Protein AF-0000000073539040 (afdb_homodimer)

Organism: NCBI:txid2649997

Solvent-accessible su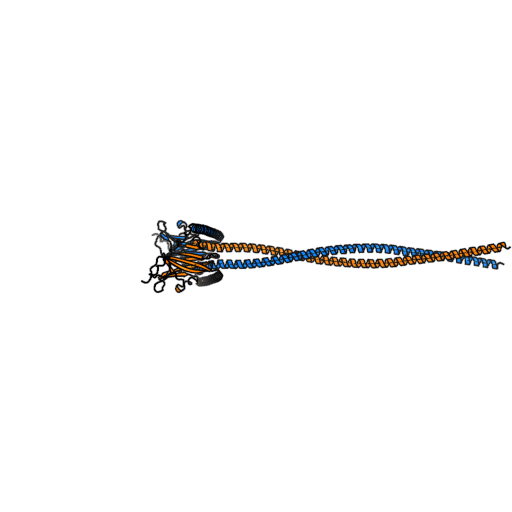rface area (backbone atoms only — not comparable to full-atom values): 30517 Å² total; per-residue (Å²): 134,78,81,73,81,80,80,79,75,80,80,79,80,73,77,76,72,77,77,65,71,64,61,57,50,51,52,46,47,51,31,44,48,49,18,45,46,50,46,46,48,38,48,49,26,38,50,53,28,53,56,56,35,70,74,34,62,70,17,41,36,34,45,31,38,46,49,92,70,64,89,77,61,40,41,29,44,27,13,63,44,72,77,21,21,51,63,32,70,88,63,19,48,60,39,44,82,45,83,88,41,29,28,35,38,78,46,63,44,35,28,57,40,72,40,44,34,45,46,33,36,30,39,87,85,66,48,80,67,41,68,48,56,24,24,57,41,66,46,58,37,48,71,88,52,57,37,37,39,37,38,37,40,67,59,31,43,58,90,67,27,36,36,27,47,69,76,35,48,72,36,42,52,66,59,44,41,45,24,46,52,10,46,53,51,49,50,44,52,51,50,52,53,50,43,51,51,49,52,52,51,37,53,52,40,50,50,50,30,53,52,27,44,50,48,21,52,48,26,46,50,50,28,54,52,37,50,52,52,29,54,52,40,46,52,52,28,53,51,35,48,51,50,36,55,51,46,52,51,49,40,52,51,50,52,50,51,37,52,51,51,52,51,51,43,53,50,52,51,51,51,51,51,49,52,49,49,50,51,52,49,53,52,52,52,50,52,52,52,54,54,55,62,60,65,74,107,136,78,79,74,78,79,78,77,78,76,82,79,78,72,77,76,73,78,76,66,71,63,61,59,52,50,51,47,48,49,31,45,47,48,20,44,45,51,45,45,49,37,48,49,26,38,50,53,28,53,56,55,36,69,74,34,61,70,19,43,36,34,42,31,38,45,49,90,69,64,90,78,62,40,41,31,44,25,12,63,44,72,76,20,22,52,64,32,71,87,63,18,48,61,39,44,83,43,83,89,40,28,27,35,39,76,48,63,43,36,28,56,40,72,41,44,34,45,48,32,37,29,39,84,85,66,47,82,66,44,68,49,58,23,24,57,41,66,45,60,36,47,70,86,53,59,36,36,40,37,37,37,41,67,59,31,43,59,92,68,25,35,35,27,48,69,74,35,48,72,36,41,52,67,60,46,40,45,25,48,53,12,47,53,51,49,50,45,53,52,49,51,52,49,42,53,50,50,50,53,51,37,52,50,40,50,51,52,30,53,52,28,44,50,48,21,52,49,26,45,49,50,29,55,53,36,49,52,52,31,53,53,40,46,52,53,29,54,52,35,50,50,50,36,56,51,47,53,51,49,39,52,52,49,51,50,50,37,53,50,51,52,53,52,44,52,51,52,50,51,50,51,51,50,53,51,51,51,51,52,50,51,51,52,52,50,50,52,52,53,56,54,62,59,67,74,107

Radius of gyration: 61.98 Å; Cα contacts (8 Å, |Δi|>4): 863; chains: 2; bounding box: 44×228×175 Å

Structure (mmCIF, N/CA/C/O backbone):
data_AF-0000000073539040-model_v1
#
loop_
_entity.id
_entity.type
_entity.pdbx_description
1 polymer 'CBM20 domain-containing protein'
#
loop_
_atom_site.group_PDB
_atom_site.id
_atom_site.type_symbol
_atom_site.label_atom_id
_atom_site.label_alt_id
_atom_site.label_comp_id
_atom_site.label_asym_id
_atom_site.label_entity_id
_atom_site.label_seq_id
_atom_site.pdbx_PDB_ins_code
_atom_site.Cartn_x
_atom_site.Cartn_y
_atom_site.Cartn_z
_atom_site.occupancy
_atom_site.B_iso_or_equiv
_atom_site.auth_seq_id
_atom_site.auth_comp_id
_atom_site.auth_asym_id
_atom_site.auth_atom_id
_atom_site.pdbx_PDB_model_num
ATOM 1 N N . ALA A 1 1 ? -24.562 5.641 89.875 1 24.81 1 ALA A N 1
ATOM 2 C CA . ALA A 1 1 ? -23.141 5.797 89.562 1 24.81 1 ALA A CA 1
ATOM 3 C C . ALA A 1 1 ? -22.797 5.047 88.312 1 24.81 1 ALA A C 1
ATOM 5 O O . ALA A 1 1 ? -22.641 3.822 88.312 1 24.81 1 ALA A O 1
ATOM 6 N N . VAL A 1 2 ? -23.422 5.43 87.25 1 25.94 2 VAL A N 1
ATOM 7 C CA . VAL A 1 2 ? -23.578 4.805 85.938 1 25.94 2 VAL A CA 1
ATOM 8 C C . VAL A 1 2 ? -22.219 4.738 85.25 1 25.94 2 VAL A C 1
ATOM 10 O O . VAL A 1 2 ? -21.469 5.719 85.25 1 25.94 2 VAL A O 1
ATOM 13 N N . ALA A 1 3 ? -21.688 3.461 85.188 1 34.75 3 ALA A N 1
ATOM 14 C CA . ALA A 1 3 ? -20.344 3.062 84.688 1 34.75 3 ALA A CA 1
ATOM 15 C C . ALA A 1 3 ? -20.031 3.668 83.375 1 34.75 3 ALA A C 1
ATOM 17 O O . ALA A 1 3 ? -20.875 3.645 82.438 1 34.75 3 ALA A O 1
ATOM 18 N N . ALA A 1 4 ? -19.094 4.613 83.25 1 32.31 4 ALA A N 1
ATOM 19 C CA . ALA A 1 4 ? -18.688 5.535 82.188 1 32.31 4 ALA A CA 1
ATOM 20 C C . ALA A 1 4 ? -18.156 4.781 81 1 32.31 4 ALA A C 1
ATOM 22 O O . ALA A 1 4 ? -17.406 3.811 81.125 1 32.31 4 ALA A O 1
ATOM 23 N N . PRO A 1 5 ? -18.953 4.68 79.938 1 34.03 5 PRO A N 1
ATOM 24 C CA . PRO A 1 5 ? -18.562 3.816 78.812 1 34.03 5 PRO A CA 1
ATOM 25 C C . PRO A 1 5 ? -17.156 4.109 78.25 1 34.03 5 PRO A C 1
ATOM 27 O O . PRO A 1 5 ? -16.688 5.242 78.375 1 34.03 5 PRO A O 1
ATOM 30 N N . ARG A 1 6 ? -16.219 3.082 78.25 1 32.53 6 ARG A N 1
ATOM 31 C CA . ARG A 1 6 ? -14.797 3.098 77.938 1 32.53 6 ARG A CA 1
ATOM 32 C C . ARG A 1 6 ? -14.586 3.562 76.5 1 32.53 6 ARG A C 1
ATOM 34 O O . ARG A 1 6 ? -15.359 3.207 75.562 1 32.53 6 ARG A O 1
ATOM 41 N N . ARG A 1 7 ? -13.922 4.707 76.312 1 32.88 7 ARG A N 1
ATOM 42 C CA . ARG A 1 7 ? -13.531 5.406 75.125 1 32.88 7 ARG A CA 1
ATOM 43 C C . ARG A 1 7 ? -12.711 4.5 74.188 1 32.88 7 ARG A C 1
ATOM 45 O O . ARG A 1 7 ? -11.695 3.943 74.625 1 32.88 7 ARG A O 1
ATOM 52 N N . ARG A 1 8 ? -13.336 3.68 73.375 1 32.25 8 ARG A N 1
ATOM 53 C CA . ARG A 1 8 ? -12.641 2.791 72.438 1 32.25 8 ARG A CA 1
ATOM 54 C C . ARG A 1 8 ? -11.539 3.531 71.688 1 32.25 8 ARG A C 1
ATOM 56 O O . ARG A 1 8 ? -11.734 4.656 71.25 1 32.25 8 ARG A O 1
ATOM 63 N N . GLY A 1 9 ? -10.297 3.287 72 1 29.83 9 GLY A N 1
ATOM 64 C CA . GLY A 1 9 ? -9.039 3.824 71.5 1 29.83 9 GLY A CA 1
ATOM 65 C C . GLY A 1 9 ? -8.914 3.746 70 1 29.83 9 GLY A C 1
ATOM 66 O O . GLY A 1 9 ? -9.531 2.893 69.375 1 29.83 9 GLY A O 1
ATOM 67 N N . ARG A 1 10 ? -8.641 4.934 69.312 1 30.64 10 ARG A N 1
ATOM 68 C CA . ARG A 1 10 ? -8.531 5.098 67.875 1 30.64 10 ARG A CA 1
ATOM 69 C C . ARG A 1 10 ? -7.477 4.16 67.25 1 30.64 10 ARG A C 1
ATOM 71 O O . ARG A 1 10 ? -6.375 4.051 67.812 1 30.64 10 ARG A O 1
ATOM 78 N N . PRO A 1 11 ? -7.809 3.123 66.5 1 31.92 11 PRO A N 1
ATOM 79 C CA . PRO A 1 11 ? -6.805 2.211 65.938 1 31.92 11 PRO A CA 1
ATOM 80 C C . PRO A 1 11 ? -5.676 2.941 65.25 1 31.92 11 PRO A C 1
ATOM 82 O O . PRO A 1 11 ? -5.887 4.023 64.688 1 31.92 11 PRO A O 1
ATOM 85 N N . ARG A 1 12 ? -4.43 2.727 65.562 1 33.38 12 ARG A N 1
ATOM 86 C CA . ARG A 1 12 ? -3.189 3.244 65 1 33.38 12 ARG A CA 1
ATOM 87 C C . ARG A 1 12 ? -3.096 2.936 63.531 1 33.38 12 ARG A C 1
ATOM 89 O O . ARG A 1 12 ? -3.223 1.778 63.125 1 33.38 12 ARG A O 1
ATOM 96 N N . LYS A 1 13 ? -3.311 3.967 62.625 1 30.27 13 LYS A N 1
ATOM 97 C CA . LYS A 1 13 ? -3.156 3.82 61.188 1 30.27 13 LYS A CA 1
ATOM 98 C C . LYS A 1 13 ? -1.778 3.268 60.844 1 30.27 13 LYS A C 1
ATOM 100 O O . LYS A 1 13 ? -0.762 3.768 61.312 1 30.27 13 LYS A O 1
ATOM 105 N N . SER A 1 14 ? -1.637 1.993 60.594 1 29.55 14 SER A N 1
ATOM 106 C CA . SER A 1 14 ? -0.385 1.384 60.156 1 29.55 14 SER A CA 1
ATOM 107 C C . SER A 1 14 ? 0.247 2.172 59 1 29.55 14 SER A C 1
ATOM 109 O O . SER A 1 14 ? -0.454 2.646 58.125 1 29.55 14 SER A O 1
ATOM 111 N N . PRO A 1 15 ? 1.469 2.715 59.156 1 29.95 15 PRO A N 1
ATOM 112 C CA . PRO A 1 15 ? 2.18 3.488 58.125 1 29.95 15 PRO A CA 1
ATOM 113 C C . PRO A 1 15 ? 2.268 2.756 56.781 1 29.95 15 PRO A C 1
ATOM 115 O O . PRO A 1 15 ? 2.312 1.524 56.75 1 29.95 15 PRO A O 1
ATOM 118 N N . LEU A 1 16 ? 1.574 3.297 55.781 1 33.53 16 LEU A N 1
ATOM 119 C CA . LEU A 1 16 ? 1.654 2.762 54.438 1 33.53 16 LEU A CA 1
ATOM 120 C C . LEU A 1 16 ? 3.096 2.432 54.062 1 33.53 16 LEU A C 1
ATOM 122 O O . LEU A 1 16 ? 4.023 3.133 54.469 1 33.53 16 LEU A O 1
ATOM 126 N N . PRO A 1 17 ? 3.404 1.201 53.812 1 34.44 17 PRO A N 1
ATOM 127 C CA . PRO A 1 17 ? 4.773 0.804 53.469 1 34.44 17 PRO A CA 1
ATOM 128 C C . PRO A 1 17 ? 5.422 1.725 52.438 1 34.44 17 PRO A C 1
ATOM 130 O O . PRO A 1 17 ? 4.723 2.357 51.656 1 34.44 17 PRO A O 1
ATOM 133 N N . PRO A 1 18 ? 6.699 2.113 52.656 1 29.97 18 PRO A N 1
ATOM 134 C CA . PRO A 1 18 ? 7.453 2.982 51.75 1 29.97 18 PRO A CA 1
ATOM 135 C C . PRO A 1 18 ? 7.484 2.457 50.312 1 29.97 18 PRO A C 1
ATOM 137 O O . PRO A 1 18 ? 7.645 1.253 50.094 1 29.97 18 PRO A O 1
ATOM 140 N N . VAL A 1 19 ? 6.68 3.006 49.5 1 35.28 19 VAL A N 1
ATOM 141 C CA . VAL A 1 19 ? 6.766 2.652 48.094 1 35.28 19 VAL A CA 1
ATOM 142 C C . VAL A 1 19 ? 8.227 2.695 47.625 1 35.28 19 VAL A C 1
ATOM 144 O O . VAL A 1 19 ? 8.922 3.682 47.875 1 35.28 19 VAL A O 1
ATOM 147 N N . SER A 1 20 ? 8.852 1.575 47.562 1 31.45 20 SER A N 1
ATOM 148 C CA . SER A 1 20 ? 10.25 1.413 47.188 1 31.45 20 SER A CA 1
ATOM 149 C C . SER A 1 20 ? 10.555 2.184 45.906 1 31.45 20 SER A C 1
ATOM 151 O O . SER A 1 20 ? 9.797 2.123 44.938 1 31.45 20 SER A O 1
ATOM 153 N N . PRO A 1 21 ? 11.547 3.086 45.938 1 32.91 21 PRO A N 1
ATOM 154 C CA . PRO A 1 21 ? 12.031 3.986 44.906 1 32.91 21 PRO A CA 1
ATOM 155 C C . PRO A 1 21 ? 12.367 3.256 43.594 1 32.91 21 PRO A C 1
ATOM 157 O O . PRO A 1 21 ? 12.664 3.895 42.594 1 32.91 21 PRO A O 1
ATOM 160 N N . GLY A 1 22 ? 12.625 1.982 43.688 1 37.22 22 GLY A N 1
ATOM 161 C CA . GLY A 1 22 ? 13.141 1.285 42.531 1 37.22 22 GLY A CA 1
ATOM 162 C C . GLY A 1 22 ? 12.141 1.21 41.375 1 37.22 22 GLY A C 1
ATOM 163 O O . GLY A 1 22 ? 12.477 0.772 40.281 1 37.22 22 GLY A O 1
ATOM 164 N N . SER A 1 23 ? 10.922 1.085 41.719 1 39.12 23 SER A N 1
ATOM 165 C CA . SER A 1 23 ? 9.938 0.828 40.688 1 39.12 23 SER A CA 1
ATOM 166 C C . SER A 1 23 ? 9.773 2.039 39.781 1 39.12 23 SER A C 1
ATOM 168 O O . SER A 1 23 ? 9.305 1.908 38.625 1 39.12 23 SER A O 1
ATOM 170 N N . SER A 1 24 ? 10.055 3.186 40.312 1 39.97 24 SER A N 1
ATOM 171 C CA . SER A 1 24 ? 9.891 4.391 39.5 1 39.97 24 SER A CA 1
ATOM 172 C C . SER A 1 24 ? 11.023 4.543 38.5 1 39.97 24 SER A C 1
ATOM 174 O O . SER A 1 24 ? 10.812 5.023 37.375 1 39.97 24 SER A O 1
ATOM 176 N N . LEU A 1 25 ? 12.203 4.113 38.906 1 36.91 25 LEU A N 1
ATOM 177 C CA . LEU A 1 25 ? 13.328 4.242 37.969 1 36.91 25 LEU A CA 1
ATOM 178 C C . LEU A 1 25 ? 13.242 3.205 36.844 1 36.91 25 LEU A C 1
ATOM 180 O O . LEU A 1 25 ? 13.633 3.473 35.719 1 36.91 25 LEU A O 1
ATOM 184 N N . VAL A 1 26 ? 12.883 1.936 37.156 1 41.16 26 VAL A N 1
ATOM 185 C CA . VAL A 1 26 ? 12.734 0.95 36.094 1 41.16 26 VAL A CA 1
ATOM 186 C C . VAL A 1 26 ? 11.594 1.361 35.156 1 41.16 26 VAL A C 1
ATOM 188 O O . VAL A 1 26 ? 11.68 1.168 33.938 1 41.16 26 VAL A O 1
ATOM 191 N N . ALA A 1 27 ? 10.516 1.841 35.625 1 38.94 27 ALA A N 1
ATOM 192 C CA . ALA A 1 27 ? 9.445 2.375 34.781 1 38.94 27 ALA A CA 1
ATOM 193 C C . ALA A 1 27 ? 9.906 3.617 34.031 1 38.94 27 ALA A C 1
ATOM 195 O O . ALA A 1 27 ? 9.562 3.797 32.844 1 38.94 27 ALA A O 1
ATOM 196 N N . ALA A 1 28 ? 10.758 4.414 34.625 1 42.03 28 ALA A N 1
ATOM 197 C CA . ALA A 1 28 ? 11.383 5.531 33.906 1 42.03 28 ALA A CA 1
ATOM 198 C C . ALA A 1 28 ? 12.383 5.031 32.875 1 42.03 28 ALA A C 1
ATOM 200 O O . ALA A 1 28 ? 12.445 5.555 31.766 1 42.03 28 ALA A O 1
ATOM 201 N N . ALA A 1 29 ? 13.172 4.023 33.312 1 38.94 29 ALA A N 1
ATOM 202 C CA . ALA A 1 29 ? 14.141 3.439 32.375 1 38.94 29 ALA A CA 1
ATOM 203 C C . ALA A 1 29 ? 13.445 2.658 31.266 1 38.94 29 ALA A C 1
ATOM 205 O O . ALA A 1 29 ? 13.844 2.725 30.109 1 38.94 29 ALA A O 1
ATOM 206 N N . GLU A 1 30 ? 12.523 1.875 31.562 1 40.88 30 GLU A N 1
ATOM 207 C CA . GLU A 1 30 ? 11.719 1.201 30.547 1 40.88 30 GLU A CA 1
ATOM 208 C C . GLU A 1 30 ? 10.938 2.205 29.703 1 40.88 30 GLU A C 1
ATOM 210 O O . GLU A 1 30 ? 10.789 2.029 28.5 1 40.88 30 GLU A O 1
ATOM 215 N N . GLY A 1 31 ? 10.375 3.207 30.25 1 40.19 31 GLY A N 1
ATOM 216 C CA . GLY A 1 31 ? 9.805 4.344 29.547 1 40.19 31 GLY A CA 1
ATOM 217 C C . GLY A 1 31 ? 10.812 5.07 28.672 1 40.19 31 GLY A C 1
ATOM 218 O O . GLY A 1 31 ? 10.5 5.449 27.547 1 40.19 31 GLY A O 1
ATOM 219 N N . ALA A 1 32 ? 12.023 5.219 29.297 1 37.72 32 ALA A N 1
ATOM 220 C CA . ALA A 1 32 ? 13.109 5.805 28.5 1 37.72 32 ALA A CA 1
ATOM 221 C C . ALA A 1 32 ? 13.523 4.875 27.359 1 37.72 32 ALA A C 1
ATOM 223 O O . ALA A 1 32 ? 13.75 5.32 26.234 1 37.72 32 ALA A O 1
ATOM 224 N N . ALA A 1 33 ? 13.625 3.729 27.656 1 43.28 33 ALA A N 1
ATOM 225 C CA . ALA A 1 33 ? 13.969 2.789 26.594 1 43.28 33 ALA A CA 1
ATOM 226 C C . ALA A 1 33 ? 12.859 2.707 25.547 1 43.28 33 ALA A C 1
ATOM 228 O O . ALA A 1 33 ? 13.133 2.648 24.344 1 43.28 33 ALA A O 1
ATOM 229 N N . GLN A 1 34 ? 11.68 2.541 25.969 1 44.72 34 GLN A N 1
ATOM 230 C CA . GLN A 1 34 ? 10.539 2.586 25.047 1 44.72 34 GLN A CA 1
ATOM 231 C C . GLN A 1 34 ? 10.438 3.945 24.375 1 44.72 34 GLN A C 1
ATOM 233 O O . GLN A 1 34 ? 10.094 4.027 23.188 1 44.72 34 GLN A O 1
ATOM 238 N N . GLY A 1 35 ? 10.742 4.961 25.094 1 44.84 35 GLY A N 1
ATOM 239 C CA . GLY A 1 35 ? 10.867 6.289 24.516 1 44.84 35 GLY A CA 1
ATOM 240 C C . GLY A 1 35 ? 11.945 6.379 23.453 1 44.84 35 GLY A C 1
ATOM 241 O O . GLY A 1 35 ? 11.742 6.984 22.406 1 44.84 35 GLY A O 1
ATOM 242 N N . LEU A 1 36 ? 13.062 5.738 23.844 1 43.22 36 LEU A N 1
ATOM 243 C CA . LEU A 1 36 ? 14.156 5.684 22.891 1 43.22 36 LEU A CA 1
ATOM 244 C C . LEU A 1 36 ? 13.797 4.82 21.688 1 43.22 36 LEU A C 1
ATOM 246 O O . LEU A 1 36 ? 14.109 5.168 20.547 1 43.22 36 LEU A O 1
ATOM 250 N N . ALA A 1 37 ? 13.203 3.76 21.938 1 47.12 37 ALA A N 1
ATOM 251 C CA . ALA A 1 37 ? 12.797 2.9 20.828 1 47.12 37 ALA A CA 1
ATOM 252 C C . ALA A 1 37 ? 11.758 3.592 19.953 1 47.12 37 ALA A C 1
ATOM 254 O O . ALA A 1 37 ? 11.836 3.525 18.719 1 47.12 37 ALA A O 1
ATOM 255 N N . GLU A 1 38 ? 10.789 4.191 20.594 1 51.28 38 GLU A N 1
ATOM 256 C CA . GLU A 1 38 ? 9.812 4.977 19.859 1 51.28 38 GLU A CA 1
ATOM 257 C C . GLU A 1 38 ? 10.469 6.148 19.141 1 51.28 38 GLU A C 1
ATOM 259 O O . GLU A 1 38 ? 10.125 6.449 17.984 1 51.28 38 GLU A O 1
ATOM 264 N N . ASN A 1 39 ? 11.477 6.656 19.859 1 53.84 39 ASN A N 1
ATOM 265 C CA . ASN A 1 39 ? 12.25 7.699 19.188 1 53.84 39 ASN A CA 1
ATOM 266 C C . ASN A 1 39 ? 13.07 7.141 18.031 1 53.84 39 ASN A C 1
ATOM 268 O O . ASN A 1 39 ? 13.188 7.773 16.984 1 53.84 39 ASN A O 1
ATOM 272 N N . TYR A 1 40 ? 13.539 5.883 18.359 1 54.38 40 TYR A N 1
ATOM 273 C CA . TYR A 1 40 ? 14.281 5.23 17.297 1 54.38 40 TYR A CA 1
ATOM 274 C C . TYR A 1 40 ? 13.359 4.863 16.125 1 54.38 40 TYR A C 1
ATOM 276 O O . TYR A 1 40 ? 13.719 5.051 14.969 1 54.38 40 TYR A O 1
ATOM 284 N N . GLY A 1 41 ? 12.211 4.426 16.531 1 59.69 41 GLY A N 1
ATOM 285 C CA . GLY A 1 41 ? 11.258 4.102 15.484 1 59.69 41 GLY A CA 1
ATOM 286 C C . GLY A 1 41 ? 10.812 5.309 14.688 1 59.69 41 GLY A C 1
ATOM 287 O O . GLY A 1 41 ? 10.727 5.25 13.461 1 59.69 41 GLY A O 1
ATOM 288 N N . ALA A 1 42 ? 10.68 6.371 15.445 1 64.12 42 ALA A N 1
ATOM 289 C CA . ALA A 1 42 ? 10.297 7.609 14.773 1 64.12 42 ALA A CA 1
ATOM 290 C C . ALA A 1 42 ? 11.422 8.133 13.891 1 64.12 42 ALA A C 1
ATOM 292 O O . ALA A 1 42 ? 11.18 8.609 12.781 1 64.12 42 ALA A O 1
ATOM 293 N N . ALA A 1 43 ? 12.586 7.883 14.422 1 68.69 43 ALA A N 1
ATOM 294 C CA . ALA A 1 43 ? 13.742 8.336 13.641 1 68.69 43 ALA A CA 1
ATOM 295 C C . ALA A 1 43 ? 13.906 7.496 12.375 1 68.69 43 ALA A C 1
ATOM 297 O O . ALA A 1 43 ? 14.227 8.031 11.312 1 68.69 43 ALA A O 1
ATOM 298 N N . VAL A 1 44 ? 13.664 6.258 12.531 1 68.31 44 VAL A N 1
ATOM 299 C CA . VAL A 1 44 ? 13.773 5.363 11.383 1 68.31 44 VAL A CA 1
ATOM 300 C C . VAL A 1 44 ? 12.68 5.68 10.367 1 68.31 44 VAL A C 1
ATOM 302 O O . VAL A 1 44 ? 12.93 5.727 9.164 1 68.31 44 VAL A O 1
ATOM 305 N N . ALA A 1 45 ? 11.523 5.945 10.891 1 67.81 45 ALA A N 1
ATOM 306 C CA . ALA A 1 45 ? 10.398 6.277 10.016 1 67.81 45 ALA A CA 1
ATOM 307 C C . ALA A 1 45 ? 10.641 7.594 9.289 1 67.81 45 ALA A C 1
ATOM 309 O O . ALA A 1 45 ? 10.328 7.723 8.102 1 67.81 45 ALA A O 1
ATOM 310 N N . LEU A 1 46 ? 11.281 8.422 10.031 1 74.94 46 LEU A N 1
ATOM 311 C CA . LEU A 1 46 ? 11.562 9.727 9.438 1 74.94 46 LEU A CA 1
ATOM 312 C C . LEU A 1 46 ? 12.617 9.609 8.344 1 74.94 46 LEU A C 1
ATOM 314 O O . LEU A 1 46 ? 12.5 10.242 7.293 1 74.94 46 LEU A O 1
ATOM 318 N N . ALA A 1 47 ? 13.547 8.75 8.594 1 75.81 47 ALA A N 1
ATOM 319 C CA . ALA A 1 47 ? 14.594 8.547 7.602 1 75.81 47 ALA A CA 1
ATOM 320 C C . ALA A 1 47 ? 14.039 7.879 6.348 1 75.81 47 ALA A C 1
ATOM 322 O O . ALA A 1 47 ? 14.383 8.266 5.227 1 75.81 47 ALA A O 1
ATOM 323 N N . ALA A 1 48 ? 13.258 6.926 6.582 1 72.62 48 ALA A N 1
ATOM 324 C CA . ALA A 1 48 ? 12.625 6.238 5.461 1 72.62 48 ALA A CA 1
ATOM 325 C C . ALA A 1 48 ? 11.742 7.191 4.656 1 72.62 48 ALA A C 1
ATOM 327 O O . ALA A 1 48 ? 11.711 7.129 3.428 1 72.62 48 ALA A O 1
ATOM 328 N N . TYR A 1 49 ? 11.102 8.039 5.355 1 79.81 49 TYR A N 1
ATOM 329 C CA . TYR A 1 49 ? 10.242 9.039 4.73 1 79.81 49 TYR A CA 1
ATOM 330 C C . TYR A 1 49 ? 11.055 9.984 3.855 1 79.81 49 TYR A C 1
ATOM 332 O O . TYR A 1 49 ? 10.703 10.227 2.699 1 79.81 49 TYR A O 1
ATOM 340 N N . GLN A 1 50 ? 12.156 10.438 4.352 1 81.19 50 GLN A N 1
ATOM 341 C CA . GLN A 1 50 ? 13.008 11.359 3.611 1 81.19 50 GLN A CA 1
ATOM 342 C C . GLN A 1 50 ? 13.586 10.695 2.363 1 81.19 50 GLN A C 1
ATOM 344 O O . GLN A 1 50 ? 13.68 11.32 1.306 1 81.19 50 GLN A O 1
ATOM 349 N N . ASP A 1 51 ? 13.922 9.383 2.508 1 82 51 ASP A N 1
ATOM 350 C CA . ASP A 1 51 ? 14.453 8.625 1.379 1 82 51 ASP A CA 1
ATOM 351 C C . ASP A 1 51 ? 13.398 8.461 0.285 1 82 51 ASP A C 1
ATOM 353 O O . ASP A 1 51 ? 13.703 8.586 -0.902 1 82 51 ASP A O 1
ATOM 357 N N . THR A 1 52 ? 12.211 8.227 0.726 1 82 52 THR A N 1
ATOM 358 C CA . THR A 1 52 ? 11.117 8.062 -0.229 1 82 52 THR A CA 1
ATOM 359 C C . THR A 1 52 ? 10.828 9.375 -0.952 1 82 52 THR A C 1
ATOM 361 O O . THR A 1 52 ? 10.562 9.383 -2.154 1 82 52 THR A O 1
ATOM 364 N N . LEU A 1 53 ? 10.922 10.445 -0.211 1 86.56 53 LEU A N 1
ATOM 365 C CA . LEU A 1 53 ? 10.625 11.758 -0.779 1 86.56 53 LEU A CA 1
ATOM 366 C C . LEU A 1 53 ? 11.703 12.172 -1.771 1 86.56 53 LEU A C 1
ATOM 368 O O . LEU A 1 53 ? 11.414 12.875 -2.748 1 86.56 53 LEU A O 1
ATOM 372 N N . SER A 1 54 ? 12.914 11.695 -1.53 1 86.19 54 SER A N 1
ATOM 373 C CA . SER A 1 54 ? 14.031 12.078 -2.395 1 86.19 54 SER A CA 1
ATOM 374 C C . SER A 1 54 ? 13.867 11.484 -3.791 1 86.19 54 SER A C 1
ATOM 376 O O . SER A 1 54 ? 14.477 11.969 -4.75 1 86.19 54 SER A O 1
ATOM 378 N N . ARG A 1 55 ? 13.062 10.469 -3.947 1 85.56 55 ARG A N 1
ATOM 379 C CA . ARG A 1 55 ? 12.867 9.789 -5.227 1 85.56 55 ARG A CA 1
ATOM 380 C C . ARG A 1 55 ? 11.648 10.352 -5.961 1 85.56 55 ARG A C 1
ATOM 382 O O . ARG A 1 55 ? 11.383 9.969 -7.102 1 85.56 55 ARG A O 1
ATOM 389 N N . GLN A 1 56 ? 10.945 11.312 -5.324 1 89.38 56 GLN A N 1
ATOM 390 C CA . GLN A 1 56 ? 9.734 11.867 -5.918 1 89.38 56 GLN A CA 1
ATOM 391 C C . GLN A 1 56 ? 10.047 13.109 -6.754 1 89.38 56 GLN A C 1
ATOM 393 O O . GLN A 1 56 ? 11.039 13.789 -6.508 1 89.38 56 GLN A O 1
ATOM 398 N N . PRO A 1 57 ? 9.234 13.242 -7.793 1 92.19 57 PRO A N 1
ATOM 399 C CA . PRO A 1 57 ? 9.43 14.461 -8.586 1 92.19 57 PRO A CA 1
ATOM 400 C C . PRO A 1 57 ? 9.234 15.734 -7.766 1 92.19 57 PRO A C 1
ATOM 402 O O . PRO A 1 57 ? 8.508 15.727 -6.77 1 92.19 57 PRO A O 1
ATOM 405 N N . LEU A 1 58 ? 9.836 16.812 -8.148 1 95.06 58 LEU A N 1
ATOM 406 C CA . LEU A 1 58 ? 9.75 18.078 -7.438 1 95.06 58 LEU A CA 1
ATOM 407 C C . LEU A 1 58 ? 8.562 18.906 -7.938 1 95.06 58 LEU A C 1
ATOM 409 O O . LEU A 1 58 ? 8.242 18.875 -9.125 1 95.06 58 LEU A O 1
ATOM 413 N N . VAL A 1 59 ? 7.969 19.547 -7.027 1 95.88 59 VAL A N 1
ATOM 414 C CA . VAL A 1 59 ? 6.809 20.391 -7.297 1 95.88 59 VAL A CA 1
ATOM 415 C C . VAL A 1 59 ? 7.16 21.859 -7.023 1 95.88 59 VAL A C 1
ATOM 417 O O . VAL A 1 59 ? 7.793 22.172 -6.012 1 95.88 59 VAL A O 1
ATOM 420 N N . ASP A 1 60 ? 6.727 22.719 -7.949 1 97.12 60 ASP A N 1
ATOM 421 C CA . ASP A 1 60 ? 6.969 24.141 -7.766 1 97.12 60 ASP A CA 1
ATOM 422 C C . ASP A 1 60 ? 5.996 24.734 -6.754 1 97.12 60 ASP A C 1
ATOM 424 O O . ASP A 1 60 ? 4.777 24.672 -6.945 1 97.12 60 ASP A O 1
ATOM 428 N N . VAL A 1 61 ? 6.566 25.359 -5.703 1 97.06 61 VAL A N 1
ATOM 429 C CA . VAL A 1 61 ? 5.73 25.938 -4.656 1 97.06 61 VAL A CA 1
ATOM 430 C C . VAL A 1 61 ? 6.016 27.438 -4.535 1 97.06 61 VAL A C 1
ATOM 432 O O . VAL A 1 61 ? 7.156 27.844 -4.309 1 97.06 61 VAL A O 1
ATOM 435 N N . SER A 1 62 ? 4.973 28.188 -4.672 1 96.81 62 SER A N 1
ATOM 436 C CA . SER A 1 62 ? 5.086 29.641 -4.539 1 96.81 62 SER A CA 1
ATOM 437 C C . SER A 1 62 ? 4.391 30.141 -3.277 1 96.81 62 SER A C 1
ATOM 439 O O . SER A 1 62 ? 3.174 29.984 -3.133 1 96.81 62 SER A O 1
ATOM 441 N N . PHE A 1 63 ? 5.133 30.781 -2.418 1 97.19 63 PHE A N 1
ATOM 442 C CA . PHE A 1 63 ? 4.578 31.391 -1.218 1 97.19 63 PHE A CA 1
ATOM 443 C C . PHE A 1 63 ? 4.23 32.844 -1.466 1 97.19 63 PHE A C 1
ATOM 445 O O . PHE A 1 63 ? 5.055 33.625 -1.98 1 97.19 63 PHE A O 1
ATOM 452 N N . CYS A 1 64 ? 3.037 33.188 -1.099 1 95.81 64 CYS A N 1
ATOM 453 C CA . CYS A 1 64 ? 2.613 34.562 -1.168 1 95.81 64 CYS A CA 1
ATOM 454 C C . CYS A 1 64 ? 2.057 35.031 0.171 1 95.81 64 CYS A C 1
ATOM 456 O O . CYS A 1 64 ? 0.979 34.625 0.585 1 95.81 64 CYS A O 1
ATOM 458 N N . LEU A 1 65 ? 2.748 35.906 0.816 1 96.38 65 LEU A N 1
ATOM 459 C CA . LEU A 1 65 ? 2.297 36.5 2.07 1 96.38 65 LEU A CA 1
ATOM 460 C C . LEU A 1 65 ? 1.689 37.875 1.835 1 96.38 65 LEU A C 1
ATOM 462 O O . LEU A 1 65 ? 2.361 38.781 1.325 1 96.38 65 LEU A O 1
ATOM 466 N N . ARG A 1 66 ? 0.49 38 2.203 1 93.75 66 ARG A N 1
ATOM 467 C CA . ARG A 1 66 ? -0.182 39.281 2.135 1 93.75 66 ARG A CA 1
ATOM 468 C C . ARG A 1 66 ? -0.108 40.031 3.475 1 93.75 66 ARG A C 1
ATOM 470 O O . ARG A 1 66 ? -0.813 39.656 4.422 1 93.75 66 ARG A O 1
ATOM 477 N N . ALA A 1 67 ? 0.688 41 3.557 1 92.69 67 ALA A N 1
ATOM 478 C CA . ALA A 1 67 ? 0.874 41.75 4.801 1 92.69 67 ALA A CA 1
ATOM 479 C C . ALA A 1 67 ? 1.39 43.156 4.523 1 92.69 67 ALA A C 1
ATOM 481 O O . ALA A 1 67 ? 2.25 43.375 3.662 1 92.69 67 ALA A O 1
ATOM 482 N N . LYS A 1 68 ? 0.766 44.062 5.168 1 91.31 68 LYS A N 1
ATOM 483 C CA . LYS A 1 68 ? 1.274 45.438 5.148 1 91.31 68 LYS A CA 1
ATOM 484 C C . LYS A 1 68 ? 2.354 45.625 6.211 1 91.31 68 LYS A C 1
ATOM 486 O O . LYS A 1 68 ? 2.055 45.688 7.406 1 91.31 68 LYS A O 1
ATOM 491 N N . LEU A 1 69 ? 3.564 45.719 5.762 1 88.62 69 LEU A N 1
ATOM 492 C CA . LEU A 1 69 ? 4.688 45.812 6.691 1 88.62 69 LEU A CA 1
ATOM 493 C C . LEU A 1 69 ? 5.438 47.125 6.48 1 88.62 69 LEU A C 1
ATOM 495 O O . LEU A 1 69 ? 5.258 47.812 5.461 1 88.62 69 LEU A O 1
ATOM 499 N N . GLU A 1 70 ? 6.18 47.531 7.453 1 87 70 GLU A N 1
ATOM 500 C CA . GLU A 1 70 ? 6.941 48.781 7.387 1 87 70 GLU A CA 1
ATOM 501 C C . GLU A 1 70 ? 8.023 48.719 6.312 1 87 70 GLU A C 1
ATOM 503 O O . GLU A 1 70 ? 8.523 47.625 6 1 87 70 GLU A O 1
ATOM 508 N N . PHE A 1 71 ? 8.359 49.906 5.852 1 85.25 71 PHE A N 1
ATOM 509 C CA . PHE A 1 71 ? 9.406 49.969 4.844 1 85.25 71 PHE A CA 1
ATOM 510 C C . PHE A 1 71 ? 10.734 49.5 5.406 1 85.25 71 PHE A C 1
ATOM 512 O O . PHE A 1 71 ? 11.086 49.812 6.547 1 85.25 71 PHE A O 1
ATOM 519 N N . GLY A 1 72 ? 11.445 48.625 4.648 1 85 72 GLY A N 1
ATOM 520 C CA . GLY A 1 72 ? 12.734 48.094 5.082 1 85 72 GLY A CA 1
ATOM 521 C C . GLY A 1 72 ? 12.633 46.75 5.754 1 85 72 GLY A C 1
ATOM 522 O O . GLY A 1 72 ? 13.648 46.125 6.035 1 85 72 GLY A O 1
ATOM 523 N N . THR A 1 73 ? 11.398 46.312 6.008 1 89.44 73 THR A N 1
ATOM 524 C CA . THR A 1 73 ? 11.195 45 6.641 1 89.44 73 THR A CA 1
ATOM 525 C C . THR A 1 73 ? 11.516 43.875 5.668 1 89.44 73 THR A C 1
ATOM 527 O O . THR A 1 73 ? 11.188 43.969 4.48 1 89.44 73 THR A O 1
ATOM 530 N N . ARG A 1 74 ? 12.281 42.969 6.184 1 93.44 74 ARG A N 1
ATOM 531 C CA . ARG A 1 74 ? 12.555 41.75 5.41 1 93.44 74 ARG A CA 1
ATOM 532 C C . ARG A 1 74 ? 11.797 40.562 5.977 1 93.44 74 ARG A C 1
ATOM 534 O O . ARG A 1 74 ? 11.609 40.469 7.191 1 93.44 74 ARG A O 1
ATOM 541 N N . VAL A 1 75 ? 11.344 39.719 5.027 1 95.5 75 VAL A N 1
ATOM 542 C CA . VAL A 1 75 ? 10.547 38.562 5.426 1 95.5 75 VAL A CA 1
ATOM 543 C C . VAL A 1 75 ? 11.18 37.281 4.883 1 95.5 75 VAL A C 1
ATOM 545 O O . VAL A 1 75 ? 11.648 37.25 3.744 1 95.5 75 VAL A O 1
ATOM 548 N N . ARG A 1 76 ? 11.227 36.25 5.723 1 97.19 76 ARG A N 1
ATOM 549 C CA . ARG A 1 76 ? 11.664 34.938 5.293 1 97.19 76 ARG A CA 1
ATOM 550 C C . ARG A 1 76 ? 10.633 33.875 5.656 1 97.19 76 ARG A C 1
ATOM 552 O O . ARG A 1 76 ? 9.867 34.031 6.609 1 97.19 76 ARG A O 1
ATOM 559 N N . VAL A 1 77 ? 10.57 32.875 4.863 1 97.88 77 VAL A N 1
ATOM 560 C CA . VAL A 1 77 ? 9.758 31.703 5.172 1 97.88 77 VAL A CA 1
ATOM 561 C C . VAL A 1 77 ? 10.664 30.562 5.629 1 97.88 77 VAL A C 1
ATOM 563 O O . VAL A 1 77 ? 11.539 30.109 4.883 1 97.88 77 VAL A O 1
ATOM 566 N N . VAL A 1 78 ? 10.477 30.141 6.867 1 97.56 78 VAL A N 1
ATOM 567 C CA . VAL A 1 78 ? 11.328 29.141 7.492 1 97.56 78 VAL A CA 1
ATOM 568 C C . VAL A 1 78 ? 10.508 27.906 7.844 1 97.56 78 VAL A C 1
ATOM 570 O O . VAL A 1 78 ? 9.383 28.016 8.336 1 97.56 78 VAL A O 1
ATOM 573 N N . GLY A 1 79 ? 11.125 26.75 7.531 1 96.38 79 GLY A N 1
ATOM 574 C CA . GLY A 1 79 ? 10.406 25.516 7.824 1 96.38 79 GLY A CA 1
ATOM 575 C C . GLY A 1 79 ? 11.328 24.344 8.086 1 96.38 79 GLY A C 1
ATOM 576 O O . GLY A 1 79 ? 12.539 24.516 8.234 1 96.38 79 GLY A O 1
ATOM 577 N N . GLY A 1 80 ? 10.727 23.203 8.258 1 92 80 GLY A N 1
ATOM 578 C CA . GLY A 1 80 ? 11.453 22.016 8.648 1 92 80 GLY A CA 1
ATOM 579 C C . GLY A 1 80 ? 12.172 21.344 7.488 1 92 80 GLY A C 1
ATOM 580 O O . GLY A 1 80 ? 13.172 20.656 7.684 1 92 80 GLY A O 1
ATOM 581 N N . HIS A 1 81 ? 11.703 21.484 6.34 1 91.5 81 HIS A N 1
ATOM 582 C CA . HIS A 1 81 ? 12.328 20.891 5.168 1 91.5 81 HIS A CA 1
ATOM 583 C C . HIS A 1 81 ? 13.609 21.625 4.793 1 91.5 81 HIS A C 1
ATOM 585 O O . HIS A 1 81 ? 13.734 22.828 5.055 1 91.5 81 HIS A O 1
ATOM 591 N N . GLU A 1 82 ? 14.453 20.969 4.172 1 92.25 82 GLU A N 1
ATOM 592 C CA . GLU A 1 82 ? 15.734 21.562 3.789 1 92.25 82 GLU A CA 1
ATOM 593 C C . GLU A 1 82 ? 15.531 22.766 2.863 1 92.25 82 GLU A C 1
ATOM 595 O O . GLU A 1 82 ? 16.25 23.75 2.953 1 92.25 82 GLU A O 1
ATOM 600 N N . SER A 1 83 ? 14.555 22.719 1.972 1 95.25 83 SER A N 1
ATOM 601 C CA . SER A 1 83 ? 14.266 23.812 1.047 1 95.25 83 SER A CA 1
ATOM 602 C C . SER A 1 83 ? 13.781 25.047 1.79 1 95.25 83 SER A C 1
ATOM 604 O O . SER A 1 83 ? 13.773 26.156 1.235 1 95.25 83 SER A O 1
ATOM 606 N N . LEU A 1 84 ? 13.414 24.922 3.055 1 96.88 84 LEU A N 1
ATOM 607 C CA . LEU A 1 84 ? 12.914 26.031 3.873 1 96.88 84 LEU A CA 1
ATOM 608 C C . LEU A 1 84 ? 13.906 26.375 4.977 1 96.88 84 LEU A C 1
ATOM 610 O O . LEU A 1 84 ? 13.562 27.078 5.93 1 96.88 84 LEU A O 1
ATOM 614 N N . GLY A 1 85 ? 15.07 25.688 4.957 1 96.12 85 GLY A N 1
ATOM 615 C CA . GLY A 1 85 ? 16.156 26.062 5.84 1 96.12 85 GLY A CA 1
ATOM 616 C C . GLY A 1 85 ? 16.25 25.188 7.078 1 96.12 85 GLY A C 1
ATOM 617 O O . GLY A 1 85 ? 17.062 25.453 7.973 1 96.12 85 GLY A O 1
ATOM 618 N N . THR A 1 86 ? 15.484 24.203 7.246 1 93.5 86 THR A N 1
ATOM 619 C CA . THR A 1 86 ? 15.477 23.312 8.398 1 93.5 86 THR A CA 1
ATOM 620 C C . THR A 1 86 ? 15.398 24.109 9.703 1 93.5 86 THR A C 1
ATOM 622 O O . THR A 1 86 ? 16.188 23.875 10.617 1 93.5 86 THR A O 1
ATOM 625 N N . TRP A 1 87 ? 14.633 25.078 9.695 1 94.06 87 TRP A N 1
ATOM 626 C CA . TRP A 1 87 ? 14.312 25.953 10.82 1 94.06 87 TRP A CA 1
ATOM 627 C C . TRP A 1 87 ? 15.492 26.844 11.156 1 94.06 87 TRP A C 1
ATOM 629 O O . TRP A 1 87 ? 15.547 27.438 12.234 1 94.06 87 TRP A O 1
ATOM 639 N N . GLN A 1 88 ? 16.391 26.969 10.266 1 94.69 88 GLN A N 1
ATOM 640 C CA . GLN A 1 88 ? 17.438 27.969 10.336 1 94.69 88 GLN A CA 1
ATOM 641 C C . GLN A 1 88 ? 17.078 29.203 9.508 1 94.69 88 GLN A C 1
ATOM 643 O O . GLN A 1 88 ? 17.047 29.141 8.281 1 94.69 88 GLN A O 1
ATOM 648 N N . VAL A 1 89 ? 16.953 30.297 10.164 1 95.31 89 VAL A N 1
ATOM 649 C CA . VAL A 1 89 ? 16.438 31.5 9.547 1 95.31 89 VAL A CA 1
ATOM 650 C C . VAL A 1 89 ? 17.391 31.984 8.453 1 95.31 89 VAL A C 1
ATOM 652 O O . VAL A 1 89 ? 16.953 32.406 7.387 1 95.31 89 VAL A O 1
ATOM 655 N N . GLU A 1 90 ? 18.672 31.828 8.664 1 92.88 90 GLU A N 1
ATOM 656 C CA . GLU A 1 90 ? 19.688 32.344 7.738 1 92.88 90 GLU A CA 1
ATOM 657 C C . GLU A 1 90 ? 19.672 31.562 6.43 1 92.88 90 GLU A C 1
ATOM 659 O O . GLU A 1 90 ? 20.047 32.094 5.379 1 92.88 90 GLU A O 1
ATOM 664 N N . SER A 1 91 ? 19.234 30.328 6.473 1 94.75 91 SER A N 1
ATOM 665 C CA . SER A 1 91 ? 19.25 29.469 5.297 1 94.75 91 SER A CA 1
ATOM 666 C C . SER A 1 91 ? 17.891 29.453 4.613 1 94.75 91 SER A C 1
ATOM 668 O O . SER A 1 91 ? 17.719 28.797 3.578 1 94.75 91 SER A O 1
ATOM 670 N N . ALA A 1 92 ? 16.906 30.203 5.141 1 96.81 92 ALA A N 1
ATOM 671 C CA . ALA A 1 92 ? 15.539 30.172 4.637 1 96.81 92 ALA A CA 1
ATOM 672 C C . ALA A 1 92 ? 15.352 31.156 3.49 1 96.81 92 ALA A C 1
ATOM 674 O O . ALA A 1 92 ? 16.031 32.188 3.434 1 96.81 92 ALA A O 1
ATOM 675 N N . PRO A 1 93 ? 14.562 30.828 2.557 1 97.19 93 PRO A N 1
ATOM 676 C CA . PRO A 1 93 ? 14.305 31.75 1.438 1 97.19 93 PRO A CA 1
ATOM 677 C C . PRO A 1 93 ? 13.703 33.062 1.887 1 97.19 93 PRO A C 1
ATOM 679 O O . PRO A 1 93 ? 12.859 33.094 2.785 1 97.19 93 PRO A O 1
ATOM 682 N N . GLU A 1 94 ? 14.188 34.094 1.312 1 96.5 94 GLU A N 1
ATOM 683 C CA . GLU A 1 94 ? 13.648 35.438 1.568 1 96.5 94 GLU A CA 1
ATOM 684 C C . GLU A 1 94 ? 12.555 35.812 0.565 1 96.5 94 GLU A C 1
ATOM 686 O O . GLU A 1 94 ? 12.68 35.5 -0.625 1 96.5 94 GLU A O 1
ATOM 691 N N . LEU A 1 95 ? 11.477 36.375 1.091 1 97.06 95 LEU A N 1
ATOM 692 C CA . LEU A 1 95 ? 10.391 36.781 0.212 1 97.06 95 LEU A CA 1
ATOM 693 C C . LEU A 1 95 ? 10.68 38.188 -0.375 1 97.06 95 LEU A C 1
ATOM 695 O O . LEU A 1 95 ? 11.258 39.031 0.294 1 97.06 95 LEU A O 1
ATOM 699 N N . VAL A 1 96 ? 10.273 38.375 -1.562 1 95.38 96 VAL A N 1
ATOM 700 C CA . VAL A 1 96 ? 10.469 39.656 -2.258 1 95.38 96 VAL A CA 1
ATOM 701 C C . VAL A 1 96 ? 9.148 40.406 -2.299 1 95.38 96 VAL A C 1
ATOM 703 O O . VAL A 1 96 ? 8.102 39.875 -2.621 1 95.38 96 VAL A O 1
ATOM 706 N N . TRP A 1 97 ? 9.234 41.656 -1.974 1 93.5 97 TRP A N 1
ATOM 707 C CA . TRP A 1 97 ? 8.047 42.5 -1.966 1 93.5 97 TRP A CA 1
ATOM 708 C C . TRP A 1 97 ? 7.543 42.75 -3.385 1 93.5 97 TRP A C 1
ATOM 710 O O . TRP A 1 97 ? 8.336 42.938 -4.309 1 93.5 97 TRP A O 1
ATOM 720 N N . GLY A 1 98 ? 6.27 42.625 -3.514 1 89.62 98 GLY A N 1
ATOM 721 C CA . GLY A 1 98 ? 5.613 43 -4.762 1 89.62 98 GLY A CA 1
ATOM 722 C C . GLY A 1 98 ? 4.43 43.938 -4.574 1 89.62 98 GLY A C 1
ATOM 723 O O . GLY A 1 98 ? 4.098 44.281 -3.445 1 89.62 98 GLY A O 1
ATOM 724 N N . GLU A 1 99 ? 3.799 44.312 -5.688 1 88.94 99 GLU A N 1
ATOM 725 C CA . GLU A 1 99 ? 2.66 45.219 -5.664 1 88.94 99 GLU A CA 1
ATOM 726 C C . GLU A 1 99 ? 1.517 44.656 -4.824 1 88.94 99 GLU A C 1
ATOM 728 O O . GLU A 1 99 ? 1.258 43.438 -4.848 1 88.94 99 GLU A O 1
ATOM 733 N N . GLY A 1 100 ? 0.81 45.531 -4.055 1 90.06 100 GLY A N 1
ATOM 734 C CA . GLY A 1 100 ? -0.334 45.125 -3.248 1 90.06 100 GLY A CA 1
ATOM 735 C C . GLY A 1 100 ? 0.058 44.469 -1.93 1 90.06 100 GLY A C 1
ATOM 736 O O . GLY A 1 100 ? -0.669 43.625 -1.404 1 90.06 100 GLY A O 1
ATOM 737 N N . ASP A 1 101 ? 1.276 44.781 -1.478 1 92.06 101 ASP A N 1
ATOM 738 C CA . ASP A 1 101 ? 1.782 44.281 -0.203 1 92.06 101 ASP A CA 1
ATOM 739 C C . ASP A 1 101 ? 1.87 42.75 -0.211 1 92.06 101 ASP A C 1
ATOM 741 O O . ASP A 1 101 ? 1.468 42.094 0.753 1 92.06 101 ASP A O 1
ATOM 745 N N . GLN A 1 102 ? 2.201 42.312 -1.362 1 93.81 102 GLN A N 1
ATOM 746 C CA . GLN A 1 102 ? 2.395 40.875 -1.518 1 93.81 102 GLN A CA 1
ATOM 747 C C . GLN A 1 102 ? 3.879 40.5 -1.514 1 93.81 102 GLN A C 1
ATOM 749 O O . GLN A 1 102 ? 4.668 41.094 -2.252 1 93.81 102 GLN A O 1
ATOM 754 N N . TRP A 1 103 ? 4.254 39.625 -0.616 1 95.81 103 TRP A N 1
ATOM 755 C CA . TRP A 1 103 ? 5.605 39.062 -0.522 1 95.81 103 TRP A CA 1
ATOM 756 C C . TRP A 1 103 ? 5.676 37.656 -1.08 1 95.81 103 TRP A C 1
ATOM 758 O O . TRP A 1 103 ? 4.891 36.781 -0.688 1 95.81 103 TRP A O 1
ATOM 768 N N . ARG A 1 104 ? 6.668 37.438 -1.963 1 96.19 104 ARG A N 1
ATOM 769 C CA . ARG A 1 104 ? 6.648 36.156 -2.635 1 96.19 104 ARG A CA 1
ATOM 770 C C . ARG A 1 104 ? 8.016 35.469 -2.568 1 96.19 104 ARG A C 1
ATOM 772 O O . ARG A 1 104 ? 9.047 36.125 -2.525 1 96.19 104 ARG A O 1
ATOM 779 N N . ALA A 1 105 ? 7.996 34.188 -2.516 1 97.5 105 ALA A N 1
ATOM 780 C CA . ALA A 1 105 ? 9.156 33.312 -2.625 1 97.5 105 ALA A CA 1
ATOM 781 C C . ALA A 1 105 ? 8.797 32 -3.326 1 97.5 105 ALA A C 1
ATOM 783 O O . ALA A 1 105 ? 7.66 31.531 -3.221 1 97.5 105 ALA A O 1
ATOM 784 N N . LYS A 1 106 ? 9.742 31.484 -4.07 1 97.06 106 LYS A N 1
ATOM 785 C CA . LYS A 1 106 ? 9.523 30.234 -4.781 1 97.06 106 LYS A CA 1
ATOM 786 C C . LYS A 1 106 ? 10.539 29.172 -4.344 1 97.06 106 LYS A C 1
ATOM 788 O O . LYS A 1 106 ? 11.719 29.469 -4.172 1 97.06 106 LYS A O 1
ATOM 793 N N . ILE A 1 107 ? 9.992 27.984 -4.109 1 97.25 107 ILE A N 1
ATOM 794 C CA . ILE A 1 107 ? 10.852 26.844 -3.785 1 97.25 107 ILE A CA 1
ATOM 795 C C . ILE A 1 107 ? 10.32 25.594 -4.48 1 97.25 107 ILE A C 1
ATOM 797 O O . ILE A 1 107 ? 9.289 25.625 -5.156 1 97.25 107 ILE A O 1
ATOM 801 N N . ARG A 1 108 ? 11.078 24.562 -4.375 1 96.5 108 ARG A N 1
ATOM 802 C CA . ARG A 1 108 ? 10.648 23.266 -4.875 1 96.5 108 ARG A CA 1
ATOM 803 C C . ARG A 1 108 ? 10.602 22.234 -3.746 1 96.5 108 ARG A C 1
ATOM 805 O O . ARG A 1 108 ? 11.523 22.156 -2.938 1 96.5 108 ARG A O 1
ATOM 812 N N . LEU A 1 109 ? 9.539 21.5 -3.68 1 96.12 109 LEU A N 1
ATOM 813 C CA . LEU A 1 109 ? 9.328 20.438 -2.689 1 96.12 109 LEU A CA 1
ATOM 814 C C . LEU A 1 109 ? 8.984 19.125 -3.365 1 96.12 109 LEU A C 1
ATOM 816 O O . LEU A 1 109 ? 8.391 19.109 -4.445 1 96.12 109 LEU A O 1
ATOM 820 N N . PRO A 1 110 ? 9.414 18.016 -2.777 1 94 110 PRO A N 1
ATOM 821 C CA . PRO A 1 110 ? 9.047 16.734 -3.359 1 94 110 PRO A CA 1
ATOM 822 C C . PRO A 1 110 ? 7.547 16.453 -3.301 1 94 110 PRO A C 1
ATOM 824 O O . PRO A 1 110 ? 6.887 16.828 -2.326 1 94 110 PRO A O 1
ATOM 827 N N . ALA A 1 111 ? 7.066 15.789 -4.355 1 92.19 111 ALA A N 1
ATOM 828 C CA . ALA A 1 111 ? 5.672 15.359 -4.34 1 92.19 111 ALA A CA 1
ATOM 829 C C . ALA A 1 111 ? 5.402 14.414 -3.176 1 92.19 111 ALA A C 1
ATOM 831 O O . ALA A 1 111 ? 6.23 13.555 -2.859 1 92.19 111 ALA A O 1
ATOM 832 N N . GLY A 1 112 ? 4.25 14.68 -2.451 1 90.12 112 GLY A N 1
ATOM 833 C CA . GLY A 1 112 ? 3.877 13.82 -1.338 1 90.12 112 GLY A CA 1
ATOM 834 C C . GLY A 1 112 ? 4.371 14.336 0.002 1 90.12 112 GLY A C 1
ATOM 835 O O . GLY A 1 112 ? 4.031 13.781 1.049 1 90.12 112 GLY A O 1
ATOM 836 N N . ALA A 1 113 ? 5.09 15.406 0.013 1 92.25 113 ALA A N 1
ATOM 837 C CA . ALA A 1 113 ? 5.699 15.922 1.239 1 92.25 113 ALA A CA 1
ATOM 838 C C . ALA A 1 113 ? 4.676 16.672 2.09 1 92.25 113 ALA A C 1
ATOM 840 O O . ALA A 1 113 ? 3.764 17.297 1.558 1 92.25 113 ALA A O 1
ATOM 841 N N . ILE A 1 114 ? 4.781 16.531 3.371 1 93.69 114 ILE A N 1
ATOM 842 C CA . ILE A 1 114 ? 4.137 17.406 4.34 1 93.69 114 ILE A CA 1
ATOM 843 C C . ILE A 1 114 ? 5.191 18.266 5.039 1 93.69 114 ILE A C 1
ATOM 845 O O . ILE A 1 114 ? 6.148 17.75 5.613 1 93.69 114 ILE A O 1
ATOM 849 N N . VAL A 1 115 ? 5.012 19.562 4.992 1 93.94 115 VAL A N 1
ATOM 850 C CA . VAL A 1 115 ? 6.035 20.438 5.559 1 93.94 115 VAL A CA 1
ATOM 851 C C . VAL A 1 115 ? 5.379 21.484 6.453 1 93.94 115 VAL A C 1
ATOM 853 O O . VAL A 1 115 ? 4.254 21.922 6.188 1 93.94 115 VAL A O 1
ATOM 856 N N . GLU A 1 116 ? 6.047 21.781 7.539 1 94.88 116 GLU A N 1
ATOM 857 C CA . GLU A 1 116 ? 5.645 22.906 8.383 1 94.88 116 GLU A CA 1
ATOM 858 C C . GLU A 1 116 ? 6.523 24.125 8.133 1 94.88 116 GLU A C 1
ATOM 860 O O . GLU A 1 116 ? 7.699 23.984 7.785 1 94.88 116 GLU A O 1
ATOM 865 N N . TYR A 1 117 ? 5.922 25.266 8.234 1 96.25 117 TYR A N 1
ATOM 866 C CA . TYR A 1 117 ? 6.68 26.484 7.996 1 96.25 117 TYR A CA 1
ATOM 867 C C . TYR A 1 117 ? 6.07 27.672 8.75 1 96.25 117 TYR A C 1
ATOM 869 O O . TYR A 1 117 ? 4.941 27.578 9.242 1 96.25 117 TYR A O 1
ATOM 877 N N . LYS A 1 118 ? 6.828 28.703 8.945 1 96.19 118 LYS A N 1
ATOM 878 C CA . LYS A 1 118 ? 6.422 30 9.5 1 96.19 118 LYS A CA 1
ATOM 879 C C . LYS A 1 118 ? 7.117 31.141 8.789 1 96.19 118 LYS A C 1
ATOM 881 O O . LYS A 1 118 ? 8.164 30.953 8.164 1 96.19 118 LYS A O 1
ATOM 886 N N . TYR A 1 119 ? 6.473 32.281 8.828 1 96.94 119 TYR A N 1
ATOM 887 C CA . TYR A 1 119 ? 7.113 33.5 8.344 1 96.94 119 TYR A CA 1
ATOM 888 C C . TYR A 1 119 ? 7.824 34.219 9.469 1 96.94 119 TYR A C 1
ATOM 890 O O . TYR A 1 119 ? 7.355 34.219 10.609 1 96.94 119 TYR A O 1
ATOM 898 N N . VAL A 1 120 ? 8.922 34.844 9.156 1 96.44 120 VAL A N 1
ATOM 899 C CA . VAL A 1 120 ? 9.719 35.562 10.125 1 96.44 120 VAL A CA 1
ATOM 900 C C . VAL A 1 120 ? 10.023 36.969 9.586 1 96.44 120 VAL A C 1
ATOM 902 O O . VAL A 1 120 ? 10.367 37.125 8.414 1 96.44 120 VAL A O 1
ATOM 905 N N . LEU A 1 121 ? 9.805 37.938 10.422 1 95.19 121 LEU A N 1
ATOM 906 C CA . LEU A 1 121 ? 10.203 39.281 10.102 1 95.19 121 LEU A CA 1
ATOM 907 C C . LEU A 1 121 ? 11.625 39.562 10.594 1 95.19 121 LEU A C 1
ATOM 909 O O . LEU A 1 121 ? 11.977 39.219 11.719 1 95.19 121 LEU A O 1
ATOM 913 N N . LEU A 1 122 ? 12.344 40.125 9.734 1 93 122 LEU A N 1
ATOM 914 C CA . LEU A 1 122 ? 13.727 40.438 10.094 1 93 122 LEU A CA 1
ATOM 915 C C . LEU A 1 122 ? 13.891 41.938 10.336 1 93 122 LEU A C 1
ATOM 917 O O . LEU A 1 122 ? 13.203 42.75 9.727 1 93 122 LEU A O 1
ATOM 921 N N . GLU A 1 123 ? 14.805 42.188 11.234 1 84.38 123 GLU A N 1
ATOM 922 C CA . GLU A 1 123 ? 15.195 43.562 11.484 1 84.38 123 GLU A CA 1
ATOM 923 C C . GLU A 1 123 ? 16.172 44.062 10.422 1 84.38 123 GLU A C 1
ATOM 925 O O . GLU A 1 123 ? 16.703 43.281 9.633 1 84.38 123 GLU A O 1
ATOM 930 N N . SER A 1 124 ? 16.328 45.375 10.445 1 78.19 124 SER A N 1
ATOM 931 C CA . SER A 1 124 ? 17.281 45.969 9.516 1 78.19 124 SER A CA 1
ATOM 932 C C . SER A 1 124 ? 18.688 45.438 9.75 1 78.19 124 SER A C 1
ATOM 934 O O . SER A 1 124 ? 19.469 45.312 8.805 1 78.19 124 SER A O 1
ATOM 936 N N . GLY A 1 125 ? 19 45.062 10.891 1 73.81 125 GLY A N 1
ATOM 937 C CA . GLY A 1 125 ? 20.328 44.562 11.227 1 73.81 125 GLY A CA 1
ATOM 938 C C . GLY A 1 125 ? 20.5 43.094 10.992 1 73.81 125 GLY A C 1
ATOM 939 O O . GLY A 1 125 ? 21.578 42.531 11.211 1 73.81 125 GLY A O 1
ATOM 940 N N . GLY A 1 126 ? 19.531 42.469 10.57 1 74 126 GLY A N 1
ATOM 941 C CA . GLY A 1 126 ? 19.641 41.062 10.227 1 74 126 GLY A CA 1
ATOM 942 C C . GLY A 1 126 ? 19.047 40.156 11.281 1 74 126 GLY A C 1
ATOM 943 O O . GLY A 1 126 ? 18.859 38.969 11.031 1 74 126 GLY A O 1
ATOM 944 N N . GLY A 1 127 ? 18.812 40.562 12.438 1 85.44 127 GLY A N 1
ATOM 945 C CA . GLY A 1 127 ? 18.25 39.75 13.484 1 85.44 127 GLY A CA 1
ATOM 946 C C . GLY A 1 127 ? 16.766 39.5 13.328 1 85.44 127 GLY A C 1
ATOM 947 O O . GLY A 1 127 ? 16.109 40.156 12.516 1 85.44 127 GLY A O 1
ATOM 948 N N . VAL A 1 128 ? 16.281 38.469 13.977 1 90.06 128 VAL A N 1
ATOM 949 C CA . VAL A 1 128 ? 14.867 38.125 13.922 1 90.06 128 VAL A CA 1
ATOM 950 C C . VAL A 1 128 ? 14.062 39.125 14.75 1 90.06 128 VAL A C 1
ATOM 952 O O . VAL A 1 128 ? 14.32 39.281 15.938 1 90.06 128 VAL A O 1
ATOM 955 N N . ARG A 1 129 ? 13.156 39.844 14.102 1 90 129 ARG A N 1
ATOM 956 C CA . ARG A 1 129 ? 12.266 40.75 14.797 1 90 129 ARG A CA 1
ATOM 957 C C . ARG A 1 129 ? 11.078 40.031 15.422 1 90 129 ARG A C 1
ATOM 959 O O . ARG A 1 129 ? 10.742 40.25 16.578 1 90 129 ARG A O 1
ATOM 966 N N . ALA A 1 130 ? 10.414 39.188 14.578 1 92.56 130 ALA A N 1
ATOM 967 C CA . ALA A 1 130 ? 9.242 38.5 15.086 1 92.56 130 ALA A CA 1
ATOM 968 C C . ALA A 1 130 ? 8.969 37.219 14.266 1 92.56 130 ALA A C 1
ATOM 970 O O . ALA A 1 130 ? 9.125 37.219 13.047 1 92.56 130 ALA A O 1
ATOM 971 N N . TRP A 1 131 ? 8.594 36.188 15.016 1 93.25 131 TRP A N 1
ATOM 972 C CA . TRP A 1 131 ? 8.039 35 14.383 1 93.25 131 TRP A CA 1
ATOM 973 C C . TRP A 1 131 ? 6.531 35.125 14.203 1 93.25 131 TRP A C 1
ATOM 975 O O . TRP A 1 131 ? 5.848 35.719 15.055 1 93.25 131 TRP A O 1
ATOM 985 N N . GLN A 1 132 ? 6.082 34.594 13.125 1 92.5 132 GLN A N 1
ATOM 986 C CA . GLN A 1 132 ? 4.633 34.469 13.008 1 92.5 132 GLN A CA 1
ATOM 987 C C . GLN A 1 132 ? 4.059 33.719 14.219 1 92.5 132 GLN A C 1
ATOM 989 O O . GLN A 1 132 ? 4.598 32.719 14.648 1 92.5 132 GLN A O 1
ATOM 994 N N . SER A 1 133 ? 3.018 34.25 14.812 1 88.94 133 SER A N 1
ATOM 995 C CA . SER A 1 133 ? 2.451 33.688 16.047 1 88.94 133 SER A CA 1
ATOM 996 C C . SER A 1 133 ? 1.58 32.469 15.742 1 88.94 133 SER A C 1
ATOM 998 O O . SER A 1 133 ? 1.212 32.25 14.594 1 88.94 133 SER A O 1
ATOM 1000 N N . GLY A 1 134 ? 1.359 31.672 16.828 1 88.81 134 GLY A N 1
ATOM 1001 C CA . GLY A 1 134 ? 0.459 30.531 16.703 1 88.81 134 GLY A CA 1
ATOM 1002 C C . GLY A 1 134 ? 1.162 29.266 16.281 1 88.81 134 GLY A C 1
ATOM 1003 O O . GLY A 1 134 ? 2.389 29.172 16.359 1 88.81 134 GLY A O 1
ATOM 1004 N N . ALA A 1 135 ? 0.369 28.344 15.914 1 90.44 135 ALA A N 1
ATOM 1005 C CA . ALA A 1 135 ? 0.896 27.062 15.461 1 90.44 135 ALA A CA 1
ATOM 1006 C C . ALA A 1 135 ? 1.587 27.188 14.109 1 90.44 135 ALA A C 1
ATOM 1008 O O . ALA A 1 135 ? 1.402 28.188 13.414 1 90.44 135 ALA A O 1
ATOM 1009 N N . ASN A 1 136 ? 2.451 26.297 13.82 1 92.81 136 ASN A N 1
ATOM 1010 C CA . ASN A 1 136 ? 3.09 26.281 12.516 1 92.81 136 ASN A CA 1
ATOM 1011 C C . ASN A 1 136 ? 2.074 26.047 11.398 1 92.81 136 ASN A C 1
ATOM 1013 O O . ASN A 1 136 ? 1.092 25.328 11.586 1 92.81 136 ASN A O 1
ATOM 1017 N N . ASN A 1 137 ? 2.312 26.672 10.281 1 94.12 137 ASN A N 1
ATOM 1018 C CA . ASN A 1 137 ? 1.538 26.328 9.086 1 94.12 137 ASN A CA 1
ATOM 1019 C C . ASN A 1 137 ? 1.932 24.969 8.539 1 94.12 137 ASN A C 1
ATOM 1021 O O . ASN A 1 137 ? 3.09 24.562 8.641 1 94.12 137 ASN A O 1
ATOM 1025 N N . VAL A 1 138 ? 0.942 24.266 8.031 1 94.44 138 VAL A N 1
ATOM 1026 C CA . VAL A 1 138 ? 1.201 22.953 7.469 1 94.44 138 VAL A CA 1
ATOM 1027 C C . VAL A 1 138 ? 0.807 22.922 5.996 1 94.44 138 VAL A C 1
ATOM 1029 O O . VAL A 1 138 ? -0.293 23.359 5.633 1 94.44 138 VAL A O 1
ATOM 1032 N N . LEU A 1 139 ? 1.712 22.469 5.164 1 94.75 139 LEU A N 1
ATOM 1033 C CA . LEU A 1 139 ? 1.434 22.312 3.74 1 94.75 139 LEU A CA 1
ATOM 1034 C C . LEU A 1 139 ? 1.596 20.859 3.318 1 94.75 139 LEU A C 1
ATOM 1036 O O . LEU A 1 139 ? 2.639 20.25 3.566 1 94.75 139 LEU A O 1
ATOM 1040 N N . ALA A 1 140 ? 0.574 20.375 2.777 1 93 140 ALA A N 1
ATOM 1041 C CA . ALA A 1 140 ? 0.628 19.047 2.182 1 93 140 ALA A CA 1
ATOM 1042 C C . ALA A 1 140 ? 0.768 19.125 0.664 1 93 140 ALA A C 1
ATOM 1044 O O . ALA A 1 140 ? -0.03 19.797 -0.004 1 93 140 ALA A O 1
ATOM 1045 N N . VAL A 1 141 ? 1.816 18.516 0.138 1 93.19 141 VAL A N 1
ATOM 1046 C CA . VAL A 1 141 ? 2.043 18.453 -1.303 1 93.19 141 VAL A CA 1
ATOM 1047 C C . VAL A 1 141 ? 1.48 17.141 -1.86 1 93.19 141 VAL A C 1
ATOM 1049 O O . VAL A 1 141 ? 1.915 16.062 -1.473 1 93.19 141 VAL A O 1
ATOM 1052 N N . LYS A 1 142 ? 0.589 17.25 -2.744 1 87.88 142 LYS A N 1
ATOM 1053 C CA . LYS A 1 142 ? -0.035 16.062 -3.309 1 87.88 142 LYS A CA 1
ATOM 1054 C C . LYS A 1 142 ? 0.93 15.32 -4.227 1 87.88 142 LYS A C 1
ATOM 1056 O O . LYS A 1 142 ? 1.886 15.906 -4.738 1 87.88 142 LYS A O 1
ATOM 1061 N N . LEU A 1 143 ? 0.644 14.062 -4.539 1 83.69 143 LEU A N 1
ATOM 1062 C CA . LEU A 1 143 ? 1.529 13.219 -5.332 1 83.69 143 LEU A CA 1
ATOM 1063 C C . LEU A 1 143 ? 1.486 13.617 -6.801 1 83.69 143 LEU A C 1
ATOM 1065 O O . LEU A 1 143 ? 2.48 13.469 -7.516 1 83.69 143 LEU A O 1
ATOM 1069 N N . SER A 1 144 ? 0.367 14.094 -7.312 1 82.06 144 SER A N 1
ATOM 1070 C CA . SER A 1 144 ? 0.198 14.328 -8.742 1 82.06 144 SER A CA 1
ATOM 1071 C C . SER A 1 144 ? 0.16 15.82 -9.055 1 82.06 144 SER A C 1
ATOM 1073 O O . SER A 1 144 ? -0.192 16.219 -10.164 1 82.06 144 SER A O 1
ATOM 1075 N N . GLU A 1 145 ? 0.661 16.625 -8.25 1 87.44 145 GLU A N 1
ATOM 1076 C CA . GLU A 1 145 ? 0.6 18.047 -8.562 1 87.44 145 GLU A CA 1
ATOM 1077 C C . GLU A 1 145 ? 1.956 18.562 -9.023 1 87.44 145 GLU A C 1
ATOM 1079 O O . GLU A 1 145 ? 2.99 17.953 -8.742 1 87.44 145 GLU A O 1
ATOM 1084 N N . GLU A 1 146 ? 1.881 19.656 -9.867 1 90.75 146 GLU A N 1
ATOM 1085 C CA . GLU A 1 146 ? 3.104 20.188 -10.461 1 90.75 146 GLU A CA 1
ATOM 1086 C C . GLU A 1 146 ? 3.432 21.562 -9.906 1 90.75 146 GLU A C 1
ATOM 1088 O O . GLU A 1 146 ? 4.598 21.953 -9.859 1 90.75 146 GLU A O 1
ATOM 1093 N N . ARG A 1 147 ? 2.359 22.281 -9.609 1 93.62 147 ARG A N 1
ATOM 1094 C CA . ARG A 1 147 ? 2.549 23.641 -9.125 1 93.62 147 ARG A CA 1
ATOM 1095 C C . ARG A 1 147 ? 1.552 23.969 -8.016 1 93.62 147 ARG A C 1
ATOM 1097 O O . ARG A 1 147 ? 0.378 23.609 -8.102 1 93.62 147 ARG A O 1
ATOM 1104 N N . ILE A 1 148 ? 2.076 24.672 -6.961 1 94.38 148 ILE A N 1
ATOM 1105 C CA . ILE A 1 148 ? 1.252 25.094 -5.836 1 94.38 148 ILE A CA 1
ATOM 1106 C C . ILE A 1 148 ? 1.499 26.578 -5.547 1 94.38 148 ILE A C 1
ATOM 1108 O O . ILE A 1 148 ? 2.643 27.031 -5.57 1 94.38 148 ILE A O 1
ATOM 1112 N N . GLU A 1 149 ? 0.461 27.281 -5.355 1 94.38 149 GLU A N 1
ATOM 1113 C CA . GLU A 1 149 ? 0.56 28.672 -4.902 1 94.38 149 GLU A CA 1
ATOM 1114 C C . GLU A 1 149 ? -0.154 28.875 -3.568 1 94.38 149 GLU A C 1
ATOM 1116 O O . GLU A 1 149 ? -1.338 28.547 -3.439 1 94.38 149 GLU A O 1
ATOM 1121 N N . LEU A 1 150 ? 0.598 29.422 -2.633 1 94.81 150 LEU A N 1
ATOM 1122 C CA . LEU A 1 150 ? 0.046 29.672 -1.304 1 94.81 150 LEU A CA 1
ATOM 1123 C C . LEU A 1 150 ? -0.218 31.156 -1.091 1 94.81 150 LEU A C 1
ATOM 1125 O O . LEU A 1 150 ? 0.613 31.984 -1.445 1 94.81 150 LEU A O 1
ATOM 1129 N N . PHE A 1 151 ? -1.407 31.422 -0.584 1 93.62 151 PHE A N 1
ATOM 1130 C CA . PHE A 1 151 ? -1.757 32.781 -0.167 1 93.62 151 PHE A CA 1
ATOM 1131 C C . PHE A 1 151 ? -1.987 32.812 1.338 1 93.62 151 PHE A C 1
ATOM 1133 O O . PHE A 1 151 ? -3.025 32.375 1.831 1 93.62 151 PHE A O 1
ATOM 1140 N N . ASP A 1 152 ? -1.025 33.438 2.016 1 94.75 152 ASP A N 1
ATOM 1141 C CA . ASP A 1 152 ? -1.079 33.469 3.475 1 94.75 152 ASP A CA 1
ATOM 1142 C C . ASP A 1 152 ? -1.188 34.906 3.98 1 94.75 152 ASP A C 1
ATOM 1144 O O . ASP A 1 152 ? -0.997 35.875 3.219 1 94.75 152 ASP A O 1
ATOM 1148 N N . THR A 1 153 ? -1.62 35.031 5.266 1 93.44 153 THR A N 1
ATOM 1149 C CA . THR A 1 153 ? -1.597 36.312 6 1 93.44 153 THR A CA 1
ATOM 1150 C C . THR A 1 153 ? -0.671 36.219 7.211 1 93.44 153 THR A C 1
ATOM 1152 O O . THR A 1 153 ? -0.312 35.094 7.637 1 93.44 153 THR A O 1
ATOM 1155 N N . TRP A 1 154 ? -0.311 37.312 7.75 1 92.75 154 TRP A N 1
ATOM 1156 C CA . TRP A 1 154 ? 0.608 37.312 8.883 1 92.75 154 TRP A CA 1
ATOM 1157 C C . TRP A 1 154 ? -0.037 36.688 10.117 1 92.75 154 TRP A C 1
ATOM 1159 O O . TRP A 1 154 ? 0.638 36.031 10.906 1 92.75 154 TRP A O 1
ATOM 1169 N N . GLN A 1 155 ? -1.351 36.75 10.242 1 88.06 155 GLN A N 1
ATOM 1170 C CA . GLN A 1 155 ? -2.064 36.219 11.398 1 88.06 155 GLN A CA 1
ATOM 1171 C C . GLN A 1 155 ? -2.303 34.719 11.258 1 88.06 155 GLN A C 1
ATOM 1173 O O . GLN A 1 155 ? -2.758 34.062 12.195 1 88.06 155 GLN A O 1
ATOM 1178 N N . SER A 1 156 ? -1.959 34.219 10.117 1 88.69 156 SER A N 1
ATOM 1179 C CA . SER A 1 156 ? -2.143 32.812 9.828 1 88.69 156 SER A CA 1
ATOM 1180 C C . SER A 1 156 ? -3.582 32.375 10.078 1 88.69 156 SER A C 1
ATOM 1182 O O . SER A 1 156 ? -3.822 31.328 10.688 1 88.69 156 SER A O 1
ATOM 1184 N N . ASN A 1 157 ? -4.5 33.25 9.688 1 84.94 157 ASN A N 1
ATOM 1185 C CA . ASN A 1 157 ? -5.914 32.906 9.75 1 84.94 157 ASN A CA 1
ATOM 1186 C C . ASN A 1 157 ? -6.27 31.812 8.727 1 84.94 157 ASN A C 1
ATOM 1188 O O . ASN A 1 157 ? -6.121 32.031 7.52 1 84.94 157 ASN A O 1
ATOM 1192 N N . PRO A 1 158 ? -6.758 30.719 9.234 1 86.56 158 PRO A N 1
ATOM 1193 C CA . PRO A 1 158 ? -7.031 29.625 8.312 1 86.56 158 PRO A CA 1
ATOM 1194 C C . PRO A 1 158 ? -8.102 29.969 7.281 1 86.56 158 PRO A C 1
ATOM 1196 O O . PRO A 1 158 ? -8.117 29.391 6.188 1 86.56 158 PRO A O 1
ATOM 1199 N N . ASP A 1 159 ? -8.938 30.859 7.602 1 83.19 159 ASP A N 1
ATOM 1200 C CA . ASP A 1 159 ? -10.023 31.219 6.691 1 83.19 159 ASP A CA 1
ATOM 1201 C C . ASP A 1 159 ? -9.516 32.094 5.547 1 83.19 159 ASP A C 1
ATOM 1203 O O . ASP A 1 159 ? -10.156 32.188 4.504 1 83.19 159 ASP A O 1
ATOM 1207 N N . GLN A 1 160 ? -8.359 32.688 5.734 1 81.88 160 GLN A N 1
ATOM 1208 C CA . GLN A 1 160 ? -7.816 33.594 4.738 1 81.88 160 GLN A CA 1
ATOM 1209 C C . GLN A 1 160 ? -6.641 32.969 3.998 1 81.88 160 GLN A C 1
ATOM 1211 O O . GLN A 1 160 ? -6.117 33.562 3.047 1 81.88 160 GLN A O 1
ATOM 1216 N N . ALA A 1 161 ? -6.215 31.828 4.465 1 82.88 161 ALA A N 1
ATOM 1217 C CA . ALA A 1 161 ? -5.102 31.125 3.834 1 82.88 161 ALA A CA 1
ATOM 1218 C C . ALA A 1 161 ? -5.605 30.156 2.773 1 82.88 161 ALA A C 1
ATOM 1220 O O . ALA A 1 161 ? -6.422 29.281 3.064 1 82.88 161 ALA A O 1
ATOM 1221 N N . LEU A 1 162 ? -5.152 30.375 1.559 1 83.06 162 LEU A N 1
ATOM 1222 C CA . LEU A 1 162 ? -5.633 29.547 0.451 1 83.06 162 LEU A CA 1
ATOM 1223 C C . LEU A 1 162 ? -4.469 28.891 -0.286 1 83.06 162 LEU A C 1
ATOM 1225 O O . LEU A 1 162 ? -3.365 29.438 -0.322 1 83.06 162 LEU A O 1
ATOM 1229 N N . VAL A 1 163 ? -4.742 27.797 -0.751 1 86 163 VAL A N 1
ATOM 1230 C CA . VAL A 1 163 ? -3.775 27.062 -1.561 1 86 163 VAL A CA 1
ATOM 1231 C C . VAL A 1 163 ? -4.375 26.766 -2.932 1 86 163 VAL A C 1
ATOM 1233 O O . VAL A 1 163 ? -5.484 26.234 -3.025 1 86 163 VAL A O 1
ATOM 1236 N N . VAL A 1 164 ? -3.654 27.125 -3.93 1 82.94 164 VAL A N 1
ATOM 1237 C CA . VAL A 1 164 ? -4.098 26.859 -5.297 1 82.94 164 VAL A CA 1
ATOM 1238 C C . VAL A 1 164 ? -3.186 25.812 -5.941 1 82.94 164 VAL A C 1
ATOM 1240 O O . VAL A 1 164 ? -1.964 25.984 -5.969 1 82.94 164 VAL A O 1
ATOM 1243 N N . SER A 1 165 ? -3.83 24.797 -6.469 1 83.38 165 SER A N 1
ATOM 1244 C CA . SER A 1 165 ? -3.107 23.703 -7.102 1 83.38 165 SER A CA 1
ATOM 1245 C C . SER A 1 165 ? -3.273 23.734 -8.617 1 83.38 165 SER A C 1
ATOM 1247 O O . SER A 1 165 ? -4.398 23.688 -9.125 1 83.38 165 SER A O 1
ATOM 1249 N N . ASP A 1 166 ? -2.184 23.766 -9.305 1 83.12 166 ASP A N 1
ATOM 1250 C CA . ASP A 1 166 ? -2.141 23.672 -10.758 1 83.12 166 ASP A CA 1
ATOM 1251 C C . ASP A 1 166 ? -3.168 24.609 -11.398 1 83.12 166 ASP A C 1
ATOM 1253 O O . ASP A 1 166 ? -3.857 24.219 -12.344 1 83.12 166 ASP A O 1
ATOM 1257 N N . GLY A 1 167 ? -3.311 25.688 -10.828 1 74.12 167 GLY A N 1
ATOM 1258 C CA . GLY A 1 167 ? -4.195 26.688 -11.391 1 74.12 167 GLY A CA 1
ATOM 1259 C C . GLY A 1 167 ? -5.664 26.375 -11.18 1 74.12 167 GLY A C 1
ATOM 1260 O O . GLY A 1 167 ? -6.535 26.984 -11.812 1 74.12 167 GLY A O 1
ATOM 1261 N N . GLY A 1 168 ? -5.914 25.469 -10.289 1 77 168 GLY A N 1
ATOM 1262 C CA . GLY A 1 168 ? -7.289 25.078 -10.031 1 77 168 GLY A CA 1
ATOM 1263 C C . GLY A 1 168 ? -7.945 25.922 -8.945 1 77 168 GLY A C 1
ATOM 1264 O O . GLY A 1 168 ? -7.629 27.094 -8.789 1 77 168 GLY A O 1
ATOM 1265 N N . ALA A 1 169 ? -8.93 25.328 -8.383 1 75.94 169 ALA A N 1
ATOM 1266 C CA . ALA A 1 169 ? -9.688 26.031 -7.355 1 75.94 169 ALA A CA 1
ATOM 1267 C C . ALA A 1 169 ? -8.891 26.141 -6.059 1 75.94 169 ALA A C 1
ATOM 1269 O O . ALA A 1 169 ? -8.117 25.234 -5.73 1 75.94 169 ALA A O 1
ATOM 1270 N N . ALA A 1 170 ? -9.148 27.234 -5.418 1 82.94 170 ALA A N 1
ATOM 1271 C CA . ALA A 1 170 ? -8.492 27.438 -4.129 1 82.94 170 ALA A CA 1
ATOM 1272 C C . ALA A 1 170 ? -9.078 26.547 -3.053 1 82.94 170 ALA A C 1
ATOM 1274 O O . ALA A 1 170 ? -10.289 26.297 -3.035 1 82.94 170 ALA A O 1
ATOM 1275 N N . ALA A 1 171 ? -8.203 26 -2.26 1 83.69 171 ALA A N 1
ATOM 1276 C CA . ALA A 1 171 ? -8.609 25.156 -1.141 1 83.69 171 ALA A CA 1
ATOM 1277 C C . ALA A 1 171 ? -7.973 25.625 0.164 1 83.69 171 ALA A C 1
ATOM 1279 O O . ALA A 1 171 ? -6.918 26.266 0.151 1 83.69 171 ALA A O 1
ATOM 1280 N N . LYS A 1 172 ? -8.727 25.297 1.248 1 87.75 172 LYS A N 1
ATOM 1281 C CA . LYS A 1 172 ? -8.141 25.547 2.562 1 87.75 172 LYS A CA 1
ATOM 1282 C C . LYS A 1 172 ? -7.082 24.484 2.891 1 87.75 172 LYS A C 1
ATOM 1284 O O . LYS A 1 172 ? -7.105 23.391 2.346 1 87.75 172 LYS A O 1
ATOM 1289 N N . ARG A 1 173 ? -6.219 24.828 3.764 1 88.81 173 ARG A N 1
ATOM 1290 C CA . ARG A 1 173 ? -5.117 23.938 4.125 1 88.81 173 ARG A CA 1
ATOM 1291 C C . ARG A 1 173 ? -5.629 22.656 4.77 1 88.81 173 ARG A C 1
ATOM 1293 O O . ARG A 1 173 ? -5.109 21.578 4.504 1 88.81 173 ARG A O 1
ATOM 1300 N N . GLU A 1 174 ? -6.641 22.859 5.551 1 86.94 174 GLU A N 1
ATOM 1301 C CA . GLU A 1 174 ? -7.195 21.688 6.215 1 86.94 174 GLU A CA 1
ATOM 1302 C C . GLU A 1 174 ? -7.719 20.672 5.203 1 86.94 174 GLU A C 1
ATOM 1304 O O . GLU A 1 174 ? -7.426 19.469 5.301 1 86.94 174 GLU A O 1
ATOM 1309 N N . GLY A 1 175 ? -8.508 21.188 4.277 1 84.5 175 GLY A N 1
ATOM 1310 C CA . GLY A 1 175 ? -9.039 20.312 3.248 1 84.5 175 GLY A CA 1
ATOM 1311 C C . GLY A 1 175 ? -7.957 19.609 2.449 1 84.5 175 GLY A C 1
ATOM 131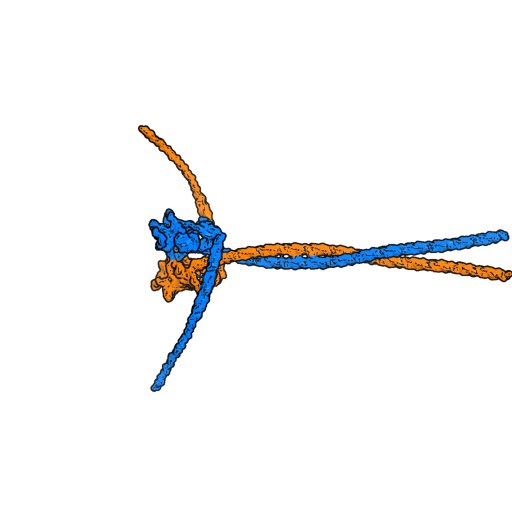2 O O . GLY A 1 175 ? -8.094 18.438 2.111 1 84.5 175 GLY A O 1
ATOM 1313 N N . ARG A 1 176 ? -6.969 20.312 2.189 1 87.69 176 ARG A N 1
ATOM 1314 C CA . ARG A 1 176 ? -5.848 19.75 1.434 1 87.69 176 ARG A CA 1
ATOM 1315 C C . ARG A 1 176 ? -5.141 18.656 2.225 1 87.69 176 ARG A C 1
ATOM 1317 O O . ARG A 1 176 ? -4.766 17.625 1.667 1 87.69 176 ARG A O 1
ATOM 1324 N N . LEU A 1 177 ? -4.902 18.891 3.453 1 89.88 177 LEU A N 1
ATOM 1325 C CA . LEU A 1 177 ? -4.246 17.922 4.316 1 89.88 177 LEU A CA 1
ATOM 1326 C C . LEU A 1 177 ? -5.074 16.641 4.418 1 89.88 177 LEU A C 1
ATOM 1328 O O . LEU A 1 177 ? -4.531 15.531 4.34 1 89.88 177 LEU A O 1
ATOM 1332 N N . MET A 1 178 ? -6.352 16.797 4.559 1 86.5 178 MET A N 1
ATOM 1333 C CA . MET A 1 178 ? -7.242 15.641 4.652 1 86.5 178 MET A CA 1
ATOM 1334 C C . MET A 1 178 ? -7.277 14.875 3.336 1 86.5 178 MET A C 1
ATOM 1336 O O . MET A 1 178 ? -7.352 13.641 3.332 1 86.5 178 MET A O 1
ATOM 1340 N N . ALA A 1 179 ? -7.305 15.633 2.279 1 84.56 179 ALA A N 1
ATOM 1341 C CA . ALA A 1 179 ? -7.289 14.992 0.969 1 84.56 179 ALA A CA 1
ATOM 1342 C C . ALA A 1 179 ? -6.008 14.195 0.767 1 84.56 179 ALA A C 1
ATOM 1344 O O . ALA A 1 179 ? -6.031 13.094 0.201 1 84.56 179 ALA A O 1
ATOM 1345 N N . TRP A 1 180 ? -4.93 14.766 1.138 1 89.56 180 TRP A N 1
ATOM 1346 C CA . TRP A 1 180 ? -3.645 14.078 1.069 1 89.56 180 TRP A CA 1
ATOM 1347 C C . TRP A 1 180 ? -3.678 12.781 1.866 1 89.56 180 TRP A C 1
ATOM 1349 O O . TRP A 1 180 ? -3.301 11.727 1.355 1 89.56 180 TRP A O 1
ATOM 1359 N N . ALA A 1 181 ? -4.102 12.852 3.102 1 89.12 181 ALA A N 1
ATOM 1360 C CA . ALA A 1 181 ? -4.191 11.68 3.969 1 89.12 181 ALA A CA 1
ATOM 1361 C C . ALA A 1 181 ? -5.141 10.633 3.387 1 89.12 181 ALA A C 1
ATOM 1363 O O . ALA A 1 181 ? -4.852 9.438 3.424 1 89.12 181 ALA A O 1
ATOM 1364 N N . GLY A 1 182 ? -6.242 11.156 2.914 1 84.38 182 GLY A N 1
ATOM 1365 C CA . GLY A 1 182 ? -7.207 10.258 2.293 1 84.38 182 GLY A CA 1
ATOM 1366 C C . GLY A 1 182 ? -6.641 9.508 1.1 1 84.38 182 GLY A C 1
ATOM 1367 O O . GLY A 1 182 ? -6.902 8.32 0.928 1 84.38 182 GLY A O 1
ATOM 1368 N N . GLU A 1 183 ? -5.934 10.172 0.289 1 84.44 183 GLU A N 1
ATOM 1369 C CA . GLU A 1 183 ? -5.309 9.547 -0.871 1 84.44 183 GLU A CA 1
ATOM 1370 C C . GLU A 1 183 ? -4.32 8.461 -0.447 1 84.44 183 GLU A C 1
ATOM 1372 O O . GLU A 1 183 ? -4.266 7.391 -1.054 1 84.44 183 GLU A O 1
ATOM 1377 N N . MET A 1 184 ? -3.555 8.734 0.548 1 85.38 184 MET A N 1
ATOM 1378 C CA . MET A 1 184 ? -2.58 7.766 1.043 1 85.38 184 MET A CA 1
ATOM 1379 C C . MET A 1 184 ? -3.273 6.512 1.566 1 85.38 184 MET A C 1
ATOM 1381 O O . MET A 1 184 ? -2.889 5.395 1.221 1 85.38 184 MET A O 1
ATOM 1385 N N . MET A 1 185 ? -4.285 6.746 2.305 1 83 185 MET A N 1
ATOM 1386 C CA . MET A 1 185 ? -4.992 5.617 2.908 1 83 185 MET A CA 1
ATOM 1387 C C . MET A 1 185 ? -5.746 4.82 1.851 1 83 185 MET A C 1
ATOM 1389 O O . MET A 1 185 ? -5.84 3.596 1.939 1 83 185 MET A O 1
ATOM 1393 N N . SER A 1 186 ? -6.301 5.52 0.92 1 83.06 186 SER A N 1
ATOM 1394 C CA . SER A 1 186 ? -7.004 4.84 -0.162 1 83.06 186 SER A CA 1
ATOM 1395 C C . SER A 1 186 ? -6.051 3.977 -0.982 1 83.06 186 SER A C 1
ATOM 1397 O O . SER A 1 186 ? -6.402 2.863 -1.38 1 83.06 186 SER A O 1
ATOM 1399 N N . GLN A 1 187 ? -4.891 4.48 -1.257 1 84.25 187 GLN A N 1
ATOM 1400 C CA . GLN A 1 187 ? -3.889 3.723 -2 1 84.25 187 GLN A CA 1
ATOM 1401 C C . GLN A 1 187 ? -3.434 2.494 -1.217 1 84.25 187 GLN A C 1
ATOM 1403 O O . GLN A 1 187 ? -3.24 1.421 -1.792 1 84.25 187 GLN A O 1
ATOM 1408 N N . LEU A 1 188 ? -3.301 2.672 0.025 1 85 188 LEU A N 1
ATOM 1409 C CA . LEU A 1 188 ? -2.914 1.554 0.877 1 85 188 LEU A CA 1
ATOM 1410 C C . LEU A 1 188 ? -3.971 0.455 0.845 1 85 188 LEU A C 1
ATOM 1412 O O . LEU A 1 188 ? -3.643 -0.726 0.709 1 85 188 LEU A O 1
ATOM 1416 N N . SER A 1 189 ? -5.211 0.885 0.948 1 84.19 189 SER A N 1
ATOM 1417 C CA . SER A 1 189 ? -6.309 -0.075 0.925 1 84.19 189 SER A CA 1
ATOM 1418 C C . SER A 1 189 ? -6.414 -0.763 -0.431 1 84.19 189 SER A C 1
ATOM 1420 O O . SER A 1 189 ? -6.648 -1.971 -0.504 1 84.19 189 SER A O 1
ATOM 1422 N N . ALA A 1 190 ? -6.281 0.023 -1.434 1 84.38 190 ALA A N 1
ATOM 1423 C CA . ALA A 1 190 ? -6.34 -0.526 -2.785 1 84.38 190 ALA A CA 1
ATOM 1424 C C . ALA A 1 190 ? -5.219 -1.536 -3.018 1 84.38 190 ALA A C 1
ATOM 1426 O O . ALA A 1 190 ? -5.449 -2.604 -3.592 1 84.38 190 ALA A O 1
ATOM 1427 N N . GLN A 1 191 ? -4.078 -1.217 -2.588 1 86.62 191 GLN A N 1
ATOM 1428 C CA . GLN A 1 191 ? -2.934 -2.107 -2.754 1 86.62 191 GLN A CA 1
ATOM 1429 C C . GLN A 1 191 ? -3.109 -3.385 -1.938 1 86.62 191 GLN A C 1
ATOM 1431 O O . GLN A 1 191 ? -2.729 -4.469 -2.385 1 86.62 191 GLN A O 1
ATOM 1436 N N . ARG A 1 192 ? -3.684 -3.26 -0.829 1 86.81 192 ARG A N 1
ATOM 1437 C CA . ARG A 1 192 ? -3.953 -4.434 -0.006 1 86.81 192 ARG A CA 1
ATOM 1438 C C . ARG A 1 192 ? -4.949 -5.363 -0.689 1 86.81 192 ARG A C 1
ATOM 1440 O O . ARG A 1 192 ? -4.785 -6.586 -0.662 1 86.81 192 ARG A O 1
ATOM 1447 N N . GLN A 1 193 ? -5.938 -4.809 -1.266 1 88.69 193 GLN A N 1
ATOM 1448 C CA . GLN A 1 193 ? -6.934 -5.602 -1.981 1 88.69 193 GLN A CA 1
ATOM 1449 C C . GLN A 1 193 ? -6.312 -6.297 -3.191 1 88.69 193 GLN A C 1
ATOM 1451 O O . GLN A 1 193 ? -6.602 -7.465 -3.457 1 88.69 193 GLN A O 1
ATOM 1456 N N . GLU A 1 194 ? -5.469 -5.57 -3.84 1 91.44 194 GLU A N 1
ATOM 1457 C CA . GLU A 1 194 ? -4.785 -6.145 -4.996 1 91.44 194 GLU A CA 1
ATOM 1458 C C . GLU A 1 194 ? -3.854 -7.277 -4.582 1 91.44 194 GLU A C 1
ATOM 1460 O O . GLU A 1 194 ? -3.771 -8.305 -5.266 1 91.44 194 GLU A O 1
ATOM 1465 N N . MET A 1 195 ? -3.23 -7.098 -3.566 1 92 195 MET A N 1
ATOM 1466 C CA . MET A 1 195 ? -2.344 -8.141 -3.053 1 92 195 MET A CA 1
ATOM 1467 C C . MET A 1 195 ? -3.133 -9.391 -2.686 1 92 195 MET A C 1
ATOM 1469 O O . MET A 1 195 ? -2.682 -10.508 -2.939 1 92 195 MET A O 1
ATOM 1473 N N . ARG A 1 196 ? -4.246 -9.188 -2.088 1 92.5 196 ARG A N 1
ATOM 1474 C CA . ARG A 1 196 ? -5.09 -10.328 -1.739 1 92.5 196 ARG A CA 1
ATOM 1475 C C . ARG A 1 196 ? -5.551 -11.07 -2.99 1 92.5 196 ARG A C 1
ATOM 1477 O O . ARG A 1 196 ? -5.555 -12.305 -3.02 1 92.5 196 ARG A O 1
ATOM 1484 N N . ARG A 1 197 ? -5.914 -10.359 -3.947 1 93.94 197 ARG A N 1
ATOM 1485 C CA . ARG A 1 197 ? -6.332 -10.961 -5.211 1 93.94 197 ARG A CA 1
ATOM 1486 C C . ARG A 1 197 ? -5.199 -11.766 -5.84 1 93.94 197 ARG A C 1
ATOM 1488 O O . ARG A 1 197 ? -5.406 -12.898 -6.273 1 93.94 197 ARG A O 1
ATOM 1495 N N . MET A 1 198 ? -4.055 -11.18 -5.828 1 93.69 198 MET A N 1
ATOM 1496 C CA . MET A 1 198 ? -2.891 -11.844 -6.406 1 93.69 198 MET A CA 1
ATOM 1497 C C . MET A 1 198 ? -2.545 -13.109 -5.625 1 93.69 198 MET A C 1
ATOM 1499 O O . MET A 1 198 ? -2.168 -14.125 -6.215 1 93.69 198 MET A O 1
ATOM 1503 N N . SER A 1 199 ? -2.68 -13.031 -4.418 1 93.75 199 SER A N 1
ATOM 1504 C CA . SER A 1 199 ? -2.41 -14.195 -3.58 1 93.75 199 SER A CA 1
ATOM 1505 C C . SER A 1 199 ? -3.363 -15.344 -3.9 1 93.75 199 SER A C 1
ATOM 1507 O O . SER A 1 199 ? -2.949 -16.5 -3.971 1 93.75 199 SER A O 1
ATOM 1509 N N . LEU A 1 200 ? -4.625 -15.031 -4.098 1 95.56 200 LEU A N 1
ATOM 1510 C CA . LEU A 1 200 ? -5.617 -16.047 -4.445 1 95.56 200 LEU A CA 1
ATOM 1511 C C . LEU A 1 200 ? -5.332 -16.641 -5.82 1 95.56 200 LEU A C 1
ATOM 1513 O O . LEU A 1 200 ? -5.441 -17.844 -6.012 1 95.56 200 LEU A O 1
ATOM 1517 N N . GLU A 1 201 ? -4.969 -15.797 -6.715 1 95.12 201 GLU A N 1
ATOM 1518 C CA . GLU A 1 201 ? -4.621 -16.25 -8.055 1 95.12 201 GLU A CA 1
ATOM 1519 C C . GLU A 1 201 ? -3.395 -17.156 -8.023 1 95.12 201 GLU A C 1
ATOM 1521 O O . GLU A 1 201 ? -3.338 -18.156 -8.742 1 95.12 201 GLU A O 1
ATOM 1526 N N . LEU A 1 202 ? -2.455 -16.75 -7.297 1 94.62 202 LEU A N 1
ATOM 1527 C CA . LEU A 1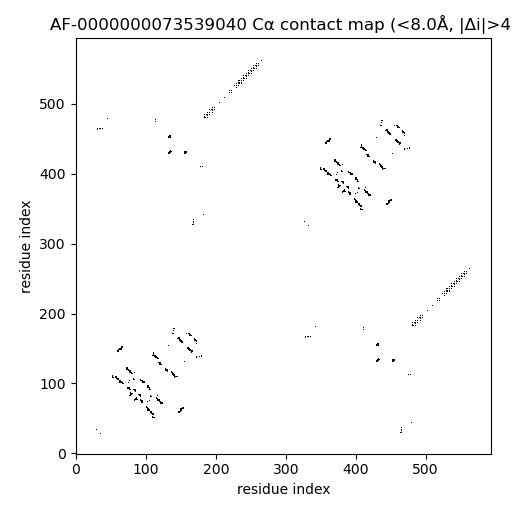 202 ? -1.245 -17.562 -7.168 1 94.62 202 LEU A CA 1
ATOM 1528 C C . LEU A 1 202 ? -1.564 -18.938 -6.578 1 94.62 202 LEU A C 1
ATOM 1530 O O . LEU A 1 202 ? -1.062 -19.953 -7.059 1 94.62 202 LEU A O 1
ATOM 1534 N N . ALA A 1 203 ? -2.367 -18.922 -5.566 1 95 203 ALA A N 1
ATOM 1535 C CA . ALA A 1 203 ? -2.777 -20.203 -4.969 1 95 203 ALA A CA 1
ATOM 1536 C C . ALA A 1 203 ? -3.504 -21.078 -5.984 1 95 203 ALA A C 1
ATOM 1538 O O . ALA A 1 203 ? -3.277 -22.281 -6.039 1 95 203 ALA A O 1
ATOM 1539 N N . GLY A 1 204 ? -4.371 -20.484 -6.715 1 95.81 204 GLY A N 1
ATOM 1540 C CA . GLY A 1 204 ? -5.066 -21.219 -7.766 1 95.81 204 GLY A CA 1
ATOM 1541 C C . GLY A 1 204 ? -4.133 -21.781 -8.82 1 95.81 204 GLY A C 1
ATOM 1542 O O . GLY A 1 204 ? -4.262 -22.953 -9.203 1 95.81 204 GLY A O 1
ATOM 1543 N N . SER A 1 205 ? -3.211 -21.047 -9.242 1 95.44 205 SER A N 1
ATOM 1544 C CA . SER A 1 205 ? -2.248 -21.484 -10.25 1 95.44 205 SER A CA 1
ATOM 1545 C C . SER A 1 205 ? -1.373 -22.609 -9.719 1 95.44 205 SER A C 1
ATOM 1547 O O . SER A 1 205 ? -1.068 -23.562 -10.445 1 95.44 205 SER A O 1
ATOM 1549 N N . GLN A 1 206 ? -1.005 -22.453 -8.531 1 95.19 206 GLN A N 1
ATOM 1550 C CA . GLN A 1 206 ? -0.182 -23.484 -7.914 1 95.19 206 GLN A CA 1
ATOM 1551 C C . GLN A 1 206 ? -0.945 -24.797 -7.805 1 95.19 206 GLN A C 1
ATOM 1553 O O . GLN A 1 206 ? -0.373 -25.875 -8.008 1 95.19 206 GLN A O 1
ATOM 1558 N N . GLN A 1 207 ? -2.236 -24.703 -7.504 1 96.81 207 GLN A N 1
ATOM 1559 C CA . GLN A 1 207 ? -3.062 -25.906 -7.453 1 96.81 207 GLN A CA 1
ATOM 1560 C C . GLN A 1 207 ? -3.199 -26.547 -8.836 1 96.81 207 GLN A C 1
ATOM 1562 O O . GLN A 1 207 ? -3.082 -27.766 -8.984 1 96.81 207 GLN A O 1
ATOM 1567 N N . GLU A 1 208 ? -3.428 -25.766 -9.789 1 96.75 208 GLU A N 1
ATOM 1568 C CA . GLU A 1 208 ? -3.514 -26.266 -11.156 1 96.75 208 GLU A CA 1
ATOM 1569 C C . GLU A 1 208 ? -2.195 -26.891 -11.602 1 96.75 208 GLU A C 1
ATOM 1571 O O . GLU A 1 208 ? -2.186 -27.875 -12.328 1 96.75 208 GLU A O 1
ATOM 1576 N N . LEU A 1 209 ? -1.152 -26.281 -11.219 1 96.25 209 LEU A N 1
ATOM 1577 C CA . LEU A 1 209 ? 0.168 -26.812 -11.547 1 96.25 209 LEU A CA 1
ATOM 1578 C C . LEU A 1 209 ? 0.372 -28.188 -10.945 1 96.25 209 LEU A C 1
ATOM 1580 O O . LEU A 1 209 ? 0.87 -29.094 -11.609 1 96.25 209 LEU A O 1
ATOM 1584 N N . LYS A 1 210 ? 0.004 -28.328 -9.727 1 96.69 210 LYS A N 1
ATOM 1585 C CA . LYS A 1 210 ? 0.108 -29.625 -9.086 1 96.69 210 LYS A CA 1
ATOM 1586 C C . LYS A 1 210 ? -0.708 -30.672 -9.844 1 96.69 210 LYS A C 1
ATOM 1588 O O . LYS A 1 210 ? -0.228 -31.781 -10.086 1 96.69 210 LYS A O 1
ATOM 1593 N N . GLU A 1 211 ? -1.882 -30.328 -10.242 1 97 211 GLU A N 1
ATOM 1594 C CA . GLU A 1 211 ? -2.756 -31.234 -10.977 1 97 211 GLU A CA 1
ATOM 1595 C C . GLU A 1 211 ? -2.168 -31.578 -12.336 1 97 211 GLU A C 1
ATOM 1597 O O . GLU A 1 211 ? -2.227 -32.75 -12.773 1 97 211 GLU A O 1
ATOM 1602 N N . ALA A 1 212 ? -1.626 -30.609 -12.945 1 96.62 212 ALA A N 1
ATOM 1603 C CA . ALA A 1 212 ? -1.023 -30.844 -14.25 1 96.62 212 ALA A CA 1
ATOM 1604 C C . ALA A 1 212 ? 0.195 -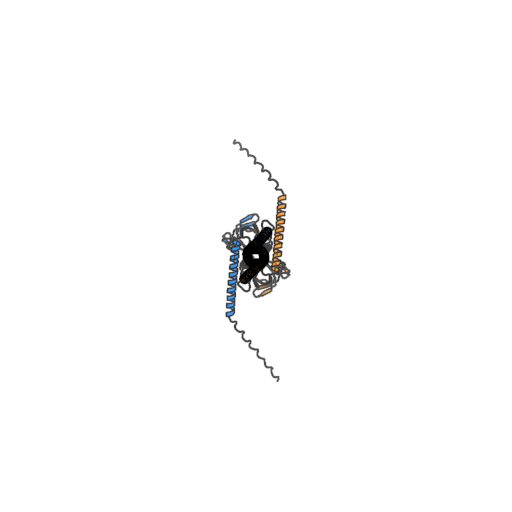31.75 -14.141 1 96.62 212 ALA A C 1
ATOM 1606 O O . ALA A 1 212 ? 0.412 -32.625 -14.992 1 96.62 212 ALA A O 1
ATOM 1607 N N . ARG A 1 213 ? 0.958 -31.516 -13.125 1 96.56 213 ARG A N 1
ATOM 1608 C CA . ARG A 1 213 ? 2.123 -32.375 -12.898 1 96.56 213 ARG A CA 1
ATOM 1609 C C . ARG A 1 213 ? 1.704 -33.812 -12.609 1 96.56 213 ARG A C 1
ATOM 1611 O O . ARG A 1 213 ? 2.322 -34.75 -13.102 1 96.56 213 ARG A O 1
ATOM 1618 N N . GLU A 1 214 ? 0.633 -33.969 -11.844 1 97 214 GLU A N 1
ATOM 1619 C CA . GLU A 1 214 ? 0.114 -35.312 -11.555 1 97 214 GLU A CA 1
ATOM 1620 C C . GLU A 1 214 ? -0.408 -36 -12.812 1 97 214 GLU A C 1
ATOM 1622 O O . GLU A 1 214 ? -0.19 -37.188 -13.016 1 97 214 GLU A O 1
ATOM 1627 N N . ARG A 1 215 ? -1.062 -35.25 -13.609 1 96.62 215 ARG A N 1
ATOM 1628 C CA . ARG A 1 215 ? -1.564 -35.781 -14.867 1 96.62 215 ARG A CA 1
ATOM 1629 C C . ARG A 1 215 ? -0.417 -36.219 -15.773 1 96.62 215 ARG A C 1
ATOM 1631 O O . ARG A 1 215 ? -0.479 -37.281 -16.406 1 96.62 215 ARG A O 1
ATOM 1638 N N . ALA A 1 216 ? 0.594 -35.438 -15.867 1 95.75 216 ALA A N 1
ATOM 1639 C CA . ALA A 1 216 ? 1.756 -35.75 -16.688 1 95.75 216 ALA A CA 1
ATOM 1640 C C . ALA A 1 216 ? 2.436 -37.031 -16.188 1 95.75 216 ALA A C 1
ATOM 1642 O O . ALA A 1 216 ? 2.789 -37.906 -16.984 1 95.75 216 ALA A O 1
ATOM 1643 N N . GLU A 1 217 ? 2.596 -37.062 -14.914 1 96.25 217 GLU A N 1
ATOM 1644 C CA . GLU A 1 217 ? 3.201 -38.25 -14.336 1 96.25 217 GLU A CA 1
ATOM 1645 C C . GLU A 1 217 ? 2.328 -39.5 -14.57 1 96.25 217 GLU A C 1
ATOM 1647 O O . GLU A 1 217 ? 2.844 -40.594 -14.812 1 96.25 217 GLU A O 1
ATOM 1652 N N . PHE A 1 218 ? 1.053 -39.375 -14.539 1 96.94 218 PHE A N 1
ATOM 1653 C CA . PHE A 1 218 ? 0.116 -40.469 -14.797 1 96.94 218 PHE A CA 1
ATOM 1654 C C . PHE A 1 218 ? 0.289 -41 -16.203 1 96.94 218 PHE A C 1
ATOM 1656 O O . PHE A 1 218 ? 0.479 -42.219 -16.391 1 96.94 218 PHE A O 1
ATOM 1663 N N . PHE A 1 219 ? 0.296 -40.094 -17.078 1 96.25 219 PHE A N 1
ATOM 1664 C CA . PHE A 1 219 ? 0.373 -40.562 -18.469 1 96.25 219 PHE A CA 1
ATOM 1665 C C . PHE A 1 219 ? 1.771 -41.062 -18.797 1 96.25 219 PHE A C 1
ATOM 1667 O O . PHE A 1 219 ? 1.934 -41.938 -19.641 1 96.25 219 PHE A O 1
ATOM 1674 N N . ARG A 1 220 ? 2.758 -40.5 -18.172 1 95.94 220 ARG A N 1
ATOM 1675 C CA . ARG A 1 220 ? 4.102 -41.031 -18.312 1 95.94 220 ARG A CA 1
ATOM 1676 C C . ARG A 1 220 ? 4.145 -42.5 -17.828 1 95.94 220 ARG A C 1
ATOM 1678 O O . ARG A 1 220 ? 4.742 -43.344 -18.5 1 95.94 220 ARG A O 1
ATOM 1685 N N . GLY A 1 221 ? 3.469 -42.75 -16.703 1 96.38 221 GLY A N 1
ATOM 1686 C CA . GLY A 1 221 ? 3.371 -44.125 -16.188 1 96.38 221 GLY A CA 1
ATOM 1687 C C . GLY A 1 221 ? 2.609 -45.062 -17.125 1 96.38 221 GLY A C 1
ATOM 1688 O O . GLY A 1 221 ? 3.049 -46.156 -17.375 1 96.38 221 GLY A O 1
ATOM 1689 N N . GLN A 1 222 ? 1.522 -44.531 -17.609 1 95.69 222 GLN A N 1
ATOM 1690 C CA . GLN A 1 222 ? 0.724 -45.312 -18.531 1 95.69 222 GLN A CA 1
ATOM 1691 C C . GLN A 1 222 ? 1.502 -45.625 -19.812 1 95.69 222 GLN A C 1
ATOM 1693 O O . GLN A 1 222 ? 1.419 -46.719 -20.344 1 95.69 222 GLN A O 1
ATOM 1698 N N . TYR A 1 223 ? 2.248 -44.656 -20.25 1 95.88 223 TYR A N 1
ATOM 1699 C CA . TYR A 1 223 ? 3.088 -44.844 -21.438 1 95.88 223 TYR A CA 1
ATOM 1700 C C . TYR A 1 223 ? 4.109 -45.938 -21.203 1 95.88 223 TYR A C 1
ATOM 1702 O O . TYR A 1 223 ? 4.277 -46.844 -22.047 1 95.88 223 TYR A O 1
ATOM 1710 N N . ALA A 1 224 ? 4.754 -45.969 -20.109 1 95.81 224 ALA A N 1
ATOM 1711 C CA . ALA A 1 224 ? 5.762 -46.969 -19.797 1 95.81 224 ALA A CA 1
ATOM 1712 C C . ALA A 1 224 ? 5.141 -48.375 -19.734 1 95.81 224 ALA A C 1
ATOM 1714 O O . ALA A 1 224 ? 5.711 -49.344 -20.25 1 95.81 224 ALA A O 1
ATOM 1715 N N . THR A 1 225 ? 3.938 -48.469 -19.172 1 96.25 225 THR A N 1
ATOM 1716 C CA . THR A 1 225 ? 3.234 -49.719 -19.047 1 96.25 225 THR A CA 1
ATOM 1717 C C . THR A 1 225 ? 2.844 -50.25 -20.438 1 96.25 225 THR A C 1
ATOM 1719 O O . THR A 1 225 ? 3.039 -51.438 -20.734 1 96.25 225 THR A O 1
ATOM 1722 N N . LYS A 1 226 ? 2.406 -49.375 -21.281 1 95.19 226 LYS A N 1
ATOM 1723 C CA . LYS A 1 226 ? 1.956 -49.812 -22.609 1 95.19 226 LYS A CA 1
ATOM 1724 C C . LYS A 1 226 ? 3.137 -50.188 -23.5 1 95.19 226 LYS A C 1
ATOM 1726 O O . LYS A 1 226 ? 3.037 -51.094 -24.312 1 95.19 226 LYS A O 1
ATOM 1731 N N . GLU A 1 227 ? 4.188 -49.531 -23.312 1 94.88 227 GLU A N 1
ATOM 1732 C CA . GLU A 1 227 ? 5.406 -49.906 -24.047 1 94.88 227 GLU A CA 1
ATOM 1733 C C . GLU A 1 227 ? 5.91 -51.281 -23.656 1 94.88 227 GLU A C 1
ATOM 1735 O O . GLU A 1 227 ? 6.301 -52.062 -24.516 1 94.88 227 GLU A O 1
ATOM 1740 N N . ALA A 1 228 ? 5.801 -51.594 -22.406 1 96.31 228 ALA A N 1
ATOM 1741 C CA . ALA A 1 228 ? 6.203 -52.906 -21.938 1 96.31 228 ALA A CA 1
ATOM 1742 C C . ALA A 1 228 ? 5.281 -54 -22.484 1 96.31 228 ALA A C 1
ATOM 1744 O O . ALA A 1 228 ? 5.746 -55.062 -22.922 1 96.31 228 ALA A O 1
ATOM 1745 N N . GLU A 1 229 ? 4.016 -53.719 -22.5 1 96.31 229 GLU A N 1
ATOM 1746 C CA . GLU A 1 229 ? 3.041 -54.656 -23.047 1 96.31 229 GLU A CA 1
ATOM 1747 C C . GLU A 1 229 ? 3.279 -54.906 -24.531 1 96.31 229 GLU A C 1
ATOM 1749 O O . GLU A 1 229 ? 3.197 -56.031 -25.016 1 96.31 229 GLU A O 1
ATOM 1754 N N . ARG A 1 230 ? 3.566 -53.844 -25.203 1 95.88 230 ARG A N 1
ATOM 1755 C CA . ARG A 1 230 ? 3.834 -53.969 -26.641 1 95.88 230 ARG A CA 1
ATOM 1756 C C . ARG A 1 230 ? 5.062 -54.812 -26.906 1 95.88 230 ARG A C 1
ATOM 1758 O O . ARG A 1 230 ? 5.039 -55.688 -27.797 1 95.88 230 ARG A O 1
ATOM 1765 N N . LYS A 1 231 ? 6.078 -54.625 -26.172 1 95.94 231 LYS A N 1
ATOM 1766 C CA . LYS A 1 231 ? 7.293 -55.438 -26.328 1 95.94 231 LYS A CA 1
ATOM 1767 C C . LYS A 1 231 ? 7.027 -56.906 -26.062 1 95.94 231 LYS A C 1
ATOM 1769 O O . LYS A 1 231 ? 7.547 -57.781 -26.781 1 95.94 231 LYS A O 1
ATOM 1774 N N . GLU A 1 232 ? 6.172 -57.188 -25.125 1 96.75 232 GLU A N 1
ATOM 1775 C CA . GLU A 1 232 ? 5.824 -58.562 -24.797 1 96.75 232 GLU A CA 1
ATOM 1776 C C . GLU A 1 232 ? 5.035 -59.25 -25.922 1 96.75 232 GLU A C 1
ATOM 1778 O O . GLU A 1 232 ? 5.34 -60.344 -26.328 1 96.75 232 GLU A O 1
ATOM 1783 N N . VAL A 1 233 ? 4.129 -58.469 -26.469 1 96.62 233 VAL A N 1
ATOM 1784 C CA . VAL A 1 233 ? 3.309 -59 -27.547 1 96.62 233 VAL A CA 1
ATOM 1785 C C . VAL A 1 233 ? 4.16 -59.188 -28.797 1 96.62 233 VAL A C 1
ATOM 1787 O O . VAL A 1 233 ? 3.994 -60.156 -29.531 1 96.62 233 VAL A O 1
ATOM 1790 N N . ALA A 1 234 ? 5.043 -58.344 -28.984 1 96.12 234 ALA A N 1
ATOM 1791 C CA . ALA A 1 234 ? 5.945 -58.438 -30.125 1 96.12 234 ALA A CA 1
ATOM 1792 C C . ALA A 1 234 ? 6.852 -59.656 -30.016 1 96.12 234 ALA A C 1
ATOM 1794 O O . ALA A 1 234 ? 7.133 -60.312 -31.016 1 96.12 234 ALA A O 1
ATOM 1795 N N . ALA A 1 235 ? 7.262 -59.969 -28.828 1 96.75 235 ALA A N 1
ATOM 1796 C CA . ALA A 1 235 ? 8.078 -61.156 -28.609 1 96.75 235 ALA A CA 1
ATOM 1797 C C . ALA A 1 235 ? 7.281 -62.438 -28.875 1 96.75 235 ALA A C 1
ATOM 1799 O O . ALA A 1 235 ? 7.789 -63.375 -29.5 1 96.75 235 ALA A O 1
ATOM 1800 N N . GLN A 1 236 ? 6.055 -62.438 -28.469 1 96.62 236 GLN A N 1
ATOM 1801 C CA . GLN A 1 236 ? 5.184 -63.562 -28.719 1 96.62 236 GLN A CA 1
ATOM 1802 C C . GLN A 1 236 ? 4.922 -63.75 -30.219 1 96.62 236 GLN A C 1
ATOM 1804 O O . GLN A 1 236 ? 4.859 -64.875 -30.719 1 96.62 236 GLN A O 1
ATOM 1809 N N . LEU A 1 237 ? 4.809 -62.656 -30.875 1 96.31 237 LEU A N 1
ATOM 1810 C CA . LEU A 1 237 ? 4.613 -62.688 -32.312 1 96.31 237 LEU A CA 1
ATOM 1811 C C . LEU A 1 237 ? 5.836 -63.281 -33 1 96.31 237 LEU A C 1
ATOM 1813 O O . LEU A 1 237 ? 5.703 -64.062 -33.938 1 96.31 237 LEU A O 1
ATOM 1817 N N . ALA A 1 238 ? 6.969 -62.844 -32.594 1 96.12 238 ALA A N 1
ATOM 1818 C CA . ALA A 1 238 ? 8.203 -63.406 -33.188 1 96.12 238 ALA A CA 1
ATOM 1819 C C . ALA A 1 238 ? 8.289 -64.875 -32.969 1 96.12 238 ALA A C 1
ATOM 1821 O O . ALA A 1 238 ? 8.68 -65.625 -33.875 1 96.12 238 ALA A O 1
ATOM 1822 N N . GLU A 1 239 ? 7.867 -65.375 -31.828 1 96.5 239 GLU A N 1
ATOM 1823 C CA . GLU A 1 239 ? 7.871 -66.812 -31.531 1 96.5 239 GLU A CA 1
ATOM 1824 C C . GLU A 1 239 ? 6.863 -67.562 -32.406 1 96.5 239 GLU A C 1
ATOM 1826 O O . GLU A 1 239 ? 7.16 -68.625 -32.938 1 96.5 239 GLU A O 1
ATOM 1831 N N . ALA A 1 240 ? 5.734 -66.938 -32.594 1 96.06 240 ALA A N 1
ATOM 1832 C CA . ALA A 1 240 ? 4.695 -67.562 -33.406 1 96.06 240 ALA A CA 1
ATOM 1833 C C . ALA A 1 240 ? 5.113 -67.625 -34.875 1 96.06 240 ALA A C 1
ATOM 1835 O O . ALA A 1 240 ? 4.855 -68.625 -35.531 1 96.06 240 ALA A O 1
ATOM 1836 N N . ARG A 1 241 ? 5.777 -66.688 -35.344 1 95.25 241 ARG A N 1
ATOM 1837 C CA . ARG A 1 241 ? 6.25 -66.625 -36.719 1 95.25 241 ARG A CA 1
ATOM 1838 C C . ARG A 1 241 ? 7.371 -67.688 -36.906 1 95.25 241 ARG A C 1
ATOM 1840 O O . ARG A 1 241 ? 7.449 -68.312 -37.969 1 95.25 241 ARG A O 1
ATOM 1847 N N . ALA A 1 242 ? 8.188 -67.875 -35.969 1 95.25 242 ALA A N 1
ATOM 1848 C CA . ALA A 1 242 ? 9.234 -68.875 -36.031 1 95.25 242 ALA A CA 1
ATOM 1849 C C . ALA A 1 242 ? 8.641 -70.25 -36.062 1 95.25 242 ALA A C 1
ATOM 1851 O O . ALA A 1 242 ? 9.094 -71.125 -36.844 1 95.25 242 ALA A O 1
ATOM 1852 N N . LEU A 1 243 ? 7.633 -70.5 -35.281 1 95.5 243 LEU A N 1
ATOM 1853 C CA . LEU A 1 243 ? 6.949 -71.75 -35.281 1 95.5 243 LEU A CA 1
ATOM 1854 C C . LEU A 1 243 ? 6.273 -72.062 -36.594 1 95.5 243 LEU A C 1
ATOM 1856 O O . LEU A 1 243 ? 6.289 -73.188 -37.094 1 95.5 243 LEU A O 1
ATOM 1860 N N . ASN A 1 244 ? 5.684 -71.062 -37.156 1 94.19 244 ASN A N 1
ATOM 1861 C CA . ASN A 1 244 ? 5.062 -71.188 -38.469 1 94.19 244 ASN A CA 1
ATOM 1862 C C . ASN A 1 244 ? 6.082 -71.562 -39.531 1 94.19 244 ASN A C 1
ATOM 1864 O O . ASN A 1 244 ? 5.812 -72.5 -40.312 1 94.19 244 ASN A O 1
ATOM 1868 N N . THR A 1 245 ? 7.219 -71 -39.531 1 94.38 245 THR A N 1
ATOM 1869 C CA . THR A 1 245 ? 8.273 -71.312 -40.5 1 94.38 245 THR A CA 1
ATOM 1870 C C . THR A 1 245 ? 8.734 -72.75 -40.312 1 94.38 245 THR A C 1
ATOM 1872 O O . THR A 1 245 ? 8.945 -73.5 -41.281 1 94.38 245 THR A O 1
ATOM 1875 N N . ALA A 1 246 ? 8.82 -73.25 -39.062 1 94.75 246 ALA A N 1
ATOM 1876 C CA . ALA A 1 246 ? 9.227 -74.625 -38.781 1 94.75 246 ALA A CA 1
ATOM 1877 C C . ALA A 1 246 ? 8.164 -75.562 -39.219 1 94.75 246 ALA A C 1
ATOM 1879 O O . ALA A 1 246 ? 8.492 -76.625 -39.812 1 94.75 246 ALA A O 1
ATOM 1880 N N . LEU A 1 247 ? 6.91 -75.25 -39.031 1 92.5 247 LEU A N 1
ATOM 1881 C CA . LEU A 1 247 ? 5.816 -76.125 -39.438 1 92.5 247 LEU A CA 1
ATOM 1882 C C . LEU A 1 247 ? 5.695 -76.188 -40.969 1 92.5 247 LEU A C 1
ATOM 1884 O O . LEU A 1 247 ? 5.414 -77.25 -41.5 1 92.5 247 LEU A O 1
ATOM 1888 N N . GLU A 1 248 ? 5.902 -75.062 -41.562 1 92.44 248 GLU A N 1
ATOM 1889 C CA . GLU A 1 248 ? 5.883 -75.062 -43.031 1 92.44 248 GLU A CA 1
ATOM 1890 C C . GLU A 1 248 ? 6.996 -75.938 -43.594 1 92.44 248 GLU A C 1
ATOM 1892 O O . GLU A 1 248 ? 6.777 -76.688 -44.562 1 92.44 248 GLU A O 1
ATOM 1897 N N . SER A 1 249 ? 8.156 -75.938 -43 1 93.88 249 SER A N 1
ATOM 1898 C CA . SER A 1 249 ? 9.273 -76.75 -43.438 1 93.88 249 SER A CA 1
ATOM 1899 C C . SER A 1 249 ? 8.984 -78.25 -43.219 1 93.88 249 SER A C 1
ATOM 1901 O O . SER A 1 249 ? 9.258 -79.062 -44.094 1 93.88 249 SER A O 1
ATOM 1903 N N . GLN A 1 250 ? 8.43 -78.562 -42.125 1 92.75 250 GLN A N 1
ATOM 1904 C CA . GLN A 1 250 ? 8.086 -79.938 -41.812 1 92.75 250 GLN A CA 1
ATOM 1905 C C . GLN A 1 250 ? 7.004 -80.438 -42.75 1 92.75 250 GLN A C 1
ATOM 1907 O O . GLN A 1 250 ? 7.051 -81.625 -43.156 1 92.75 250 GLN A O 1
ATOM 1912 N N . LEU A 1 251 ? 6.062 -79.625 -43.031 1 90.38 251 LEU A N 1
ATOM 1913 C CA . LEU A 1 251 ? 4.988 -80 -43.938 1 90.38 251 LEU A CA 1
ATOM 1914 C C . LEU A 1 251 ? 5.531 -80.25 -45.344 1 90.38 251 LEU A C 1
ATOM 1916 O O . LEU A 1 251 ? 5.109 -81.188 -46 1 90.38 251 LEU A O 1
ATOM 1920 N N . LEU A 1 252 ? 6.441 -79.438 -45.719 1 91.88 252 LEU A N 1
ATOM 1921 C CA . LEU A 1 252 ? 7.074 -79.625 -47.031 1 91.88 252 LEU A CA 1
ATOM 1922 C C . LEU A 1 252 ? 7.844 -80.938 -47.062 1 91.88 252 LEU A C 1
ATOM 1924 O O . LEU A 1 252 ? 7.766 -81.688 -48.031 1 91.88 252 LEU A O 1
ATOM 1928 N N . ASP A 1 253 ? 8.555 -81.25 -46 1 91.25 253 ASP A N 1
ATOM 1929 C CA . ASP A 1 253 ? 9.32 -82.5 -45.906 1 91.25 253 ASP A CA 1
ATOM 1930 C C . ASP A 1 253 ? 8.406 -83.688 -45.906 1 91.25 253 ASP A C 1
ATOM 1932 O O . ASP A 1 253 ? 8.664 -84.688 -46.594 1 91.25 253 ASP A O 1
ATOM 1936 N N . THR A 1 254 ? 7.301 -83.625 -45.156 1 89.88 254 THR A N 1
ATOM 1937 C CA . THR A 1 254 ? 6.371 -84.75 -45.062 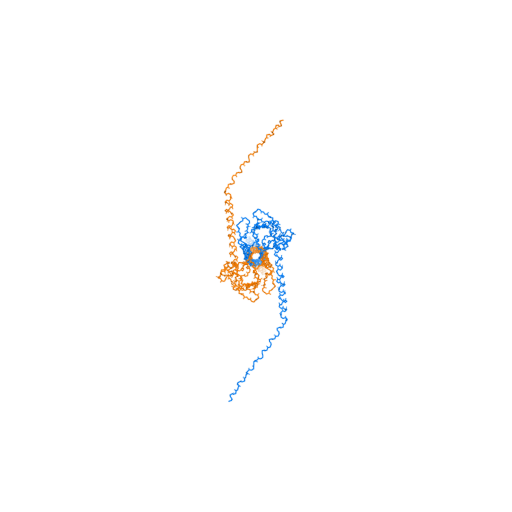1 89.88 254 THR A CA 1
ATOM 1938 C C . THR A 1 254 ? 5.633 -84.938 -46.375 1 89.88 254 THR A C 1
ATOM 1940 O O . THR A 1 254 ? 5.375 -86.062 -46.781 1 89.88 254 THR A O 1
ATOM 1943 N N . THR A 1 255 ? 5.289 -83.875 -47 1 88.31 255 THR A N 1
ATOM 1944 C CA . THR A 1 255 ? 4.633 -83.938 -48.281 1 88.31 255 THR A CA 1
ATOM 1945 C C . THR A 1 255 ? 5.582 -84.562 -49.344 1 88.31 255 THR A C 1
ATOM 1947 O O . THR A 1 255 ? 5.164 -85.312 -50.188 1 88.31 255 THR A O 1
ATOM 1950 N N . GLY A 1 256 ? 6.805 -84.25 -49.281 1 85.31 256 GLY A N 1
ATOM 1951 C CA . GLY A 1 256 ? 7.801 -84.875 -50.156 1 85.31 256 GLY A CA 1
ATOM 1952 C C . GLY A 1 256 ? 7.98 -86.375 -49.906 1 85.31 256 GLY A C 1
ATOM 1953 O O . GLY A 1 256 ? 8.047 -87.125 -50.844 1 85.31 256 GLY A O 1
ATOM 1954 N N . ALA A 1 257 ? 8.008 -86.688 -48.688 1 85.81 257 ALA A N 1
ATOM 1955 C CA . ALA A 1 257 ? 8.141 -88.125 -48.312 1 85.81 257 ALA A CA 1
ATOM 1956 C C . ALA A 1 257 ? 6.922 -88.938 -48.781 1 85.81 257 ALA A C 1
ATOM 1958 O O . ALA A 1 257 ? 7.055 -90.062 -49.219 1 85.81 257 ALA A O 1
ATOM 1959 N N . LEU A 1 258 ? 5.777 -88.312 -48.625 1 85 258 LEU A N 1
ATOM 1960 C CA . LEU A 1 258 ? 4.551 -88.938 -49.062 1 85 258 LEU A CA 1
ATOM 1961 C C . LEU A 1 258 ? 4.559 -89.125 -50.594 1 85 258 LEU A C 1
ATOM 1963 O O . LEU A 1 258 ? 4.184 -90.188 -51.062 1 85 258 LEU A O 1
ATOM 1967 N N . LYS A 1 259 ? 5.008 -88.188 -51.312 1 84.81 259 LYS A N 1
ATOM 1968 C CA . LYS A 1 259 ? 5.105 -88.312 -52.781 1 84.81 259 LYS A CA 1
ATOM 1969 C C . LYS A 1 259 ? 6.09 -89.375 -53.188 1 84.81 259 LYS A C 1
ATOM 1971 O O . LYS A 1 259 ? 5.809 -90.188 -54.062 1 84.81 259 LYS A O 1
ATOM 1976 N N . GLU A 1 260 ? 7.16 -89.5 -52.5 1 83.62 260 GLU A N 1
ATOM 1977 C CA . GLU A 1 260 ? 8.164 -90.5 -52.781 1 83.62 260 GLU A CA 1
ATOM 1978 C C . GLU A 1 260 ? 7.629 -91.938 -52.469 1 83.62 260 GLU A C 1
ATOM 1980 O O . GLU A 1 260 ? 7.883 -92.875 -53.188 1 83.62 260 GLU A O 1
ATOM 1985 N N . ALA A 1 261 ? 6.875 -91.938 -51.406 1 80 261 ALA A N 1
ATOM 1986 C CA . ALA A 1 261 ? 6.297 -93.25 -51.031 1 80 261 ALA A CA 1
ATOM 1987 C C . ALA A 1 261 ? 5.281 -93.688 -52.062 1 80 261 ALA A C 1
ATOM 1989 O O . ALA A 1 261 ? 5.254 -94.875 -52.406 1 80 261 ALA A O 1
ATOM 1990 N N . ILE A 1 262 ? 4.535 -92.75 -52.594 1 80.12 262 ILE A N 1
ATOM 1991 C CA . ILE A 1 262 ? 3.523 -93.125 -53.594 1 80.12 262 ILE A CA 1
ATOM 1992 C C . ILE A 1 262 ? 4.203 -93.5 -54.906 1 80.12 262 ILE A C 1
ATOM 1994 O O . ILE A 1 262 ? 3.791 -94.438 -55.562 1 80.12 262 ILE A O 1
ATOM 1998 N N . GLU A 1 263 ? 5.262 -92.875 -55.219 1 82.31 263 GLU A N 1
ATOM 1999 C CA . GLU A 1 263 ? 6 -93.188 -56.438 1 82.31 263 GLU A CA 1
ATOM 2000 C C . GLU A 1 263 ? 6.664 -94.562 -56.312 1 82.31 263 GLU A C 1
ATOM 2002 O O . GLU A 1 263 ? 6.637 -95.312 -57.281 1 82.31 263 GLU A O 1
ATOM 2007 N N . THR A 1 264 ? 7.18 -94.875 -55.188 1 80.06 264 THR A N 1
ATOM 2008 C CA . THR A 1 264 ? 7.805 -96.188 -54.969 1 80.06 264 THR A CA 1
ATOM 2009 C C . THR A 1 264 ? 6.766 -97.312 -55 1 80.06 264 THR A C 1
ATOM 2011 O O . THR A 1 264 ? 6.996 -98.312 -55.594 1 80.06 264 THR A O 1
ATOM 2014 N N . ALA A 1 265 ? 5.625 -97 -54.438 1 76.06 265 ALA A N 1
ATOM 2015 C CA . ALA A 1 265 ? 4.555 -98 -54.438 1 76.06 265 ALA A CA 1
ATOM 2016 C C . ALA A 1 265 ? 4.023 -98.25 -55.844 1 76.06 265 ALA A C 1
ATOM 2018 O O . ALA A 1 265 ? 3.744 -99.375 -56.219 1 76.06 265 ALA A O 1
ATOM 2019 N N . SER A 1 266 ? 3.934 -97.188 -56.594 1 77.19 266 SER A N 1
ATOM 2020 C CA . SER A 1 266 ? 3.49 -97.312 -57.969 1 77.19 266 SER A CA 1
ATOM 2021 C C . SER A 1 266 ? 4.496 -98.062 -58.812 1 77.19 266 SER A C 1
ATOM 2023 O O . SER A 1 266 ? 4.113 -98.875 -59.656 1 77.19 266 SER A O 1
ATOM 2025 N N . ALA A 1 267 ? 5.711 -98 -58.562 1 77.44 267 ALA A N 1
ATOM 2026 C CA . ALA A 1 267 ? 6.758 -98.688 -59.281 1 77.44 267 ALA A CA 1
ATOM 2027 C C . ALA A 1 267 ? 6.738 -100.188 -58.938 1 77.44 267 ALA A C 1
ATOM 2029 O O . ALA A 1 267 ? 6.914 -101.062 -59.812 1 77.44 267 ALA A O 1
ATOM 2030 N N . LEU A 1 268 ? 6.496 -100.5 -57.75 1 73.25 268 LEU A N 1
ATOM 2031 C CA . LEU A 1 268 ? 6.426 -101.875 -57.281 1 73.25 268 LEU A CA 1
ATOM 2032 C C . LEU A 1 268 ? 5.211 -102.562 -57.906 1 73.25 268 LEU A C 1
ATOM 2034 O O . LEU A 1 268 ? 5.293 -103.75 -58.281 1 73.25 268 LEU A O 1
ATOM 2038 N N . LEU A 1 269 ? 4.148 -101.875 -58.031 1 72.56 269 LEU A N 1
ATOM 2039 C CA . LEU A 1 269 ? 2.941 -102.438 -58.625 1 72.56 269 LEU A CA 1
ATOM 2040 C C . LEU A 1 269 ? 3.146 -102.625 -60.125 1 72.56 269 LEU A C 1
ATOM 2042 O O . LEU A 1 269 ? 2.672 -103.625 -60.688 1 72.56 269 LEU A O 1
ATOM 2046 N N . GLU A 1 270 ? 3.871 -101.812 -60.688 1 76.19 270 GLU A N 1
ATOM 2047 C CA . GLU A 1 270 ? 4.18 -102 -62.094 1 76.19 270 GLU A CA 1
ATOM 2048 C C . GLU A 1 270 ? 5.109 -103.188 -62.312 1 76.19 270 GLU A C 1
ATOM 2050 O O . GLU A 1 270 ? 4.957 -103.938 -63.281 1 76.19 270 GLU A O 1
ATOM 2055 N N . GLN A 1 271 ? 5.953 -103.438 -61.406 1 72.31 271 GLN A N 1
ATOM 2056 C CA . GLN A 1 271 ? 6.855 -104.562 -61.5 1 72.31 271 GLN A CA 1
ATOM 2057 C C . GLN A 1 271 ? 6.105 -105.875 -61.281 1 72.31 271 GLN A C 1
ATOM 2059 O O . GLN A 1 271 ? 6.367 -106.875 -61.969 1 72.31 271 GLN A O 1
ATOM 2064 N N . VAL A 1 272 ? 5.152 -105.812 -60.469 1 66.25 272 VAL A N 1
ATOM 2065 C CA . VAL A 1 272 ? 4.352 -107 -60.188 1 66.25 272 VAL A CA 1
ATOM 2066 C C . VAL A 1 272 ? 3.455 -107.312 -61.406 1 66.25 272 VAL A C 1
ATOM 2068 O O . VAL A 1 272 ? 3.312 -108.5 -61.781 1 66.25 272 VAL A O 1
ATOM 2071 N N . ASP A 1 273 ? 3.008 -106.25 -61.906 1 68.44 273 ASP A N 1
ATOM 2072 C CA . ASP A 1 273 ? 2.176 -106.438 -63.094 1 68.44 273 ASP A CA 1
ATOM 2073 C C . ASP A 1 273 ? 3.004 -106.938 -64.312 1 68.44 273 ASP A C 1
ATOM 2075 O O . ASP A 1 273 ? 2.561 -107.812 -65.062 1 68.44 273 ASP A O 1
ATOM 2079 N N . ALA A 1 274 ? 4.184 -106.625 -64.375 1 71.88 274 ALA A N 1
ATOM 2080 C CA . ALA A 1 274 ? 5.074 -107.062 -65.438 1 71.88 274 ALA A CA 1
ATOM 2081 C C . ALA A 1 274 ? 5.508 -108.5 -65.25 1 71.88 274 ALA A C 1
ATOM 2083 O O . ALA A 1 274 ? 5.551 -109.25 -66.25 1 71.88 274 ALA A O 1
ATOM 2084 N N . LYS A 1 275 ? 5.715 -108.938 -64.125 1 66.31 275 LYS A N 1
ATOM 2085 C CA . LYS A 1 275 ? 6.074 -110.312 -63.844 1 66.31 275 LYS A CA 1
ATOM 2086 C C . LYS A 1 275 ? 4.887 -111.25 -64.062 1 66.31 275 LYS A C 1
ATOM 2088 O O . LYS A 1 275 ? 5.047 -112.375 -64.562 1 66.31 275 LYS A O 1
ATOM 2093 N N . GLY A 1 276 ? 3.797 -110.625 -63.688 1 62.12 276 GLY A N 1
ATOM 2094 C CA . GLY A 1 276 ? 2.586 -111.375 -63.969 1 62.12 276 GLY A CA 1
ATOM 2095 C C . GLY A 1 276 ? 2.295 -111.562 -65.438 1 62.12 276 GLY A C 1
ATOM 2096 O O . GLY A 1 276 ? 1.909 -112.625 -65.875 1 62.12 276 GLY A O 1
ATOM 2097 N N . ALA A 1 277 ? 2.561 -110.562 -66.125 1 66.5 277 ALA A N 1
ATOM 2098 C CA . ALA A 1 277 ? 2.383 -110.625 -67.562 1 66.5 277 ALA A CA 1
ATOM 2099 C C . ALA A 1 277 ? 3.412 -111.562 -68.25 1 66.5 277 ALA A C 1
ATOM 2101 O O . ALA A 1 277 ? 3.09 -112.312 -69.125 1 66.5 277 ALA A O 1
ATOM 2102 N N . ALA A 1 278 ? 4.531 -111.562 -67.625 1 65.06 278 ALA A N 1
ATOM 2103 C CA . ALA A 1 278 ? 5.582 -112.438 -68.125 1 65.06 278 ALA A CA 1
ATOM 2104 C C . ALA A 1 278 ? 5.258 -113.875 -67.875 1 65.06 278 ALA A C 1
ATOM 2106 O O . ALA A 1 278 ? 5.469 -114.75 -68.688 1 65.06 278 ALA A O 1
ATOM 2107 N N . ILE A 1 279 ? 4.617 -114.125 -66.812 1 62.72 279 ILE A N 1
ATOM 2108 C CA . ILE A 1 279 ? 4.23 -115.5 -66.438 1 62.72 279 ILE A CA 1
ATOM 2109 C C . ILE A 1 279 ? 3.045 -115.938 -67.312 1 62.72 279 ILE A C 1
ATOM 2111 O O . ILE A 1 279 ? 3.018 -117.062 -67.812 1 62.72 279 ILE A O 1
ATOM 2115 N N . ARG A 1 280 ? 2.178 -115.125 -67.688 1 63.31 280 ARG A N 1
ATOM 2116 C CA . ARG A 1 280 ? 1.044 -115.438 -68.562 1 63.31 280 ARG A CA 1
ATOM 2117 C C . ARG A 1 280 ? 1.495 -115.688 -70 1 63.31 280 ARG A C 1
ATOM 2119 O O . ARG A 1 280 ? 1.002 -116.562 -70.688 1 63.31 280 ARG A O 1
ATOM 2126 N N . SER A 1 281 ? 2.461 -114.875 -70.25 1 69.75 281 SER A N 1
ATOM 2127 C CA . SER A 1 281 ? 2.994 -115.062 -71.625 1 69.75 281 SER A CA 1
ATOM 2128 C C . SER A 1 281 ? 3.779 -116.312 -71.75 1 69.75 281 SER A C 1
ATOM 2130 O O . SER A 1 281 ? 3.666 -117.062 -72.75 1 69.75 281 SER A O 1
ATOM 2132 N N . LYS A 1 282 ? 4.426 -116.875 -70.875 1 66.94 282 LYS A N 1
ATOM 2133 C CA . LYS A 1 282 ? 5.156 -118.188 -70.875 1 66.94 282 LYS A CA 1
ATOM 2134 C C . LYS A 1 282 ? 4.195 -119.375 -70.812 1 66.94 282 LYS A C 1
ATOM 2136 O O . LYS A 1 282 ? 4.418 -120.375 -71.5 1 66.94 282 LYS A O 1
ATOM 2141 N N . ARG A 1 283 ? 3.084 -119.125 -70.188 1 62.81 283 ARG A N 1
ATOM 2142 C CA . ARG A 1 283 ? 2.07 -120.188 -70.125 1 62.81 283 ARG A CA 1
ATOM 2143 C C . ARG A 1 283 ? 1.351 -120.312 -71.5 1 62.81 283 ARG A C 1
ATOM 2145 O O . ARG A 1 283 ? 1.038 -121.438 -71.875 1 62.81 283 ARG A O 1
ATOM 2152 N N . ARG A 1 284 ? 1.234 -119.188 -72.125 1 68.69 284 ARG A N 1
ATOM 2153 C CA . ARG A 1 284 ? 0.612 -119.25 -73.438 1 68.69 284 ARG A CA 1
ATOM 2154 C C . ARG A 1 284 ? 1.562 -119.812 -74.5 1 68.69 284 ARG A C 1
ATOM 2156 O O . ARG A 1 284 ? 1.142 -120.625 -75.312 1 68.69 284 ARG A O 1
ATOM 2163 N N . SER A 1 285 ? 2.783 -119.438 -74.25 1 73.12 285 SER A N 1
ATOM 2164 C CA . SER A 1 285 ? 3.758 -120 -75.125 1 73.12 285 SER A CA 1
ATOM 2165 C C . SER A 1 285 ? 3.969 -121.5 -74.938 1 73.12 285 SER A C 1
ATOM 2167 O O . SER A 1 285 ? 4.102 -122.25 -75.875 1 73.12 285 SER A O 1
ATOM 2169 N N . ARG A 1 286 ? 3.891 -122 -73.812 1 69.44 286 ARG A N 1
ATOM 2170 C CA . ARG A 1 286 ? 4.012 -123.438 -73.5 1 69.44 286 ARG A CA 1
ATOM 2171 C C . ARG A 1 286 ? 2.752 -124.188 -73.938 1 69.44 286 ARG A C 1
ATOM 2173 O O . ARG A 1 286 ? 2.832 -125.312 -74.438 1 69.44 286 ARG A O 1
ATOM 2180 N N . ALA A 1 287 ? 1.682 -123.75 -73.875 1 69.44 287 ALA A N 1
ATOM 2181 C CA . ALA A 1 287 ? 0.438 -124.375 -74.375 1 69.44 287 ALA A CA 1
ATOM 2182 C C . ALA A 1 287 ? 0.39 -124.438 -75.875 1 69.44 287 ALA A C 1
ATOM 2184 O O . ALA A 1 287 ? -0.039 -125.438 -76.438 1 69.44 287 ALA A O 1
ATOM 2185 N N . ALA A 1 288 ? 0.943 -123.5 -76.438 1 74.31 288 ALA A N 1
ATOM 2186 C CA . ALA A 1 288 ? 0.992 -123.5 -77.875 1 74.31 288 ALA A CA 1
ATOM 2187 C C . ALA A 1 288 ? 2 -124.562 -78.375 1 74.31 288 ALA A C 1
ATOM 2189 O O . ALA A 1 288 ? 1.76 -125.188 -79.375 1 74.31 288 ALA A O 1
ATOM 2190 N N . ALA A 1 289 ? 2.988 -124.75 -77.625 1 75.62 289 ALA A N 1
ATOM 2191 C CA . ALA A 1 289 ? 3.967 -125.75 -78 1 75.62 289 ALA A CA 1
ATOM 2192 C C . ALA A 1 289 ? 3.438 -127.188 -77.75 1 75.62 289 ALA A C 1
ATOM 2194 O O . ALA A 1 289 ? 3.646 -128.125 -78.562 1 75.62 289 ALA A O 1
ATOM 2195 N N . GLU A 1 290 ? 2.699 -127.188 -76.812 1 69.56 290 GLU A N 1
ATOM 2196 C CA . GLU A 1 290 ? 2.092 -128.5 -76.5 1 69.56 290 GLU A CA 1
ATOM 2197 C C . GLU A 1 290 ? 0.979 -128.875 -77.5 1 69.56 290 GLU A C 1
ATOM 2199 O O . GLU A 1 290 ? 0.806 -130 -77.875 1 69.56 290 GLU A O 1
ATOM 2204 N N . GLU A 1 291 ? 0.336 -128 -78.062 1 70.31 291 GLU A N 1
ATOM 2205 C CA . GLU A 1 291 ? -0.685 -128.25 -79.125 1 70.31 291 GLU A CA 1
ATOM 2206 C C . GLU A 1 291 ? -0.054 -128.5 -80.5 1 70.31 291 GLU A C 1
ATOM 2208 O O . GLU A 1 291 ? -0.586 -129.25 -81.25 1 70.31 291 GLU A O 1
ATOM 2213 N N . ALA A 1 292 ? 0.999 -128.125 -80.75 1 75.38 292 ALA A N 1
ATOM 2214 C CA . ALA A 1 292 ? 1.679 -128.375 -82.062 1 75.38 292 ALA A CA 1
ATOM 2215 C C . ALA A 1 292 ? 2.305 -129.875 -82.062 1 75.38 292 ALA A C 1
ATOM 2217 O O . ALA A 1 292 ? 2.287 -130.5 -83.062 1 75.38 292 ALA A O 1
ATOM 2218 N N . ASP A 1 293 ? 2.748 -130.125 -81 1 67.38 293 ASP A N 1
ATOM 2219 C CA . ASP A 1 293 ? 3.314 -131.5 -80.938 1 67.38 293 ASP A CA 1
ATOM 2220 C C . ASP A 1 293 ? 2.217 -132.5 -81 1 67.38 293 ASP A C 1
ATOM 2222 O O . ASP A 1 293 ? 2.463 -133.75 -81.375 1 67.38 293 ASP A O 1
ATOM 2226 N N . SER A 1 294 ? 1.047 -132.375 -80.688 1 67.25 294 SER A N 1
ATOM 2227 C CA . SER A 1 294 ? -0.023 -133.375 -80.812 1 67.25 294 SER A CA 1
ATOM 2228 C C . SER A 1 294 ? -0.597 -133.375 -82.188 1 67.25 294 SER A C 1
ATOM 2230 O O . SER A 1 294 ? -1.301 -134.375 -82.562 1 67.25 294 SER A O 1
ATOM 2232 N N . ASN A 1 295 ? -0.473 -132.625 -82.938 1 61.5 295 ASN A N 1
ATOM 2233 C CA . ASN A 1 295 ? -0.962 -132.75 -84.312 1 61.5 295 ASN A CA 1
ATOM 2234 C C . ASN A 1 295 ? 0.058 -133.375 -85.188 1 61.5 295 ASN A C 1
ATOM 2236 O O . ASN A 1 295 ? -0.22 -133.75 -86.375 1 61.5 295 ASN A O 1
ATOM 2240 N N . ASP A 1 296 ? 1.156 -133.5 -85 1 55.59 296 ASP A N 1
ATOM 2241 C CA . ASP A 1 296 ? 2.068 -134.25 -85.875 1 55.59 296 ASP A CA 1
ATOM 2242 C C . ASP A 1 296 ? 2.084 -135.75 -85.5 1 55.59 296 ASP A C 1
ATOM 2244 O O . ASP A 1 296 ? 2.82 -136.5 -86.125 1 55.59 296 ASP A O 1
ATOM 2248 N N . GLU A 1 297 ? 1.495 -136.375 -84.625 1 42.44 297 GLU A N 1
ATOM 2249 C CA . GLU A 1 297 ? 1.247 -137.75 -84.625 1 42.44 297 GLU A CA 1
ATOM 2250 C C . GLU A 1 297 ? -0.097 -138.125 -85.312 1 42.44 297 GLU A C 1
ATOM 2252 O O . GLU A 1 297 ? -1.106 -137.375 -85 1 42.44 297 GLU A O 1
ATOM 2257 N N . ALA B 1 1 ? 20.75 80.438 -39.312 1 25.55 1 ALA B N 1
ATOM 2258 C CA . ALA B 1 1 ? 19.312 80.125 -39.344 1 25.55 1 ALA B CA 1
ATOM 2259 C C . ALA B 1 1 ? 19.062 78.625 -39.594 1 25.55 1 ALA B C 1
ATOM 2261 O O . ALA B 1 1 ? 19.266 78.125 -40.719 1 25.55 1 ALA B O 1
ATOM 2262 N N . VAL B 1 2 ? 19.484 77.812 -38.625 1 29.42 2 VAL B N 1
ATOM 2263 C CA . VAL B 1 2 ? 19.781 76.438 -38.469 1 29.42 2 VAL B CA 1
ATOM 2264 C C . VAL B 1 2 ? 18.484 75.625 -38.594 1 29.42 2 VAL B C 1
ATOM 2266 O O . VAL B 1 2 ? 17.516 75.875 -37.875 1 29.42 2 VAL B O 1
ATOM 2269 N N . ALA B 1 3 ? 18.219 75.188 -39.844 1 31.34 3 ALA B N 1
ATOM 2270 C CA . ALA B 1 3 ? 16.969 74.5 -40.219 1 31.34 3 ALA B CA 1
ATOM 2271 C C . ALA B 1 3 ? 16.625 73.375 -39.281 1 31.34 3 ALA B C 1
ATOM 2273 O O . ALA B 1 3 ? 17.516 72.625 -38.812 1 31.34 3 ALA B O 1
ATOM 2274 N N . ALA B 1 4 ? 15.5 73.562 -38.562 1 34.94 4 ALA B N 1
ATOM 2275 C CA . ALA B 1 4 ? 14.898 72.812 -37.469 1 34.94 4 ALA B CA 1
ATOM 2276 C C . ALA B 1 4 ? 14.562 71.375 -37.906 1 34.94 4 ALA B C 1
ATOM 2278 O O . ALA B 1 4 ? 14.031 71.125 -39 1 34.94 4 ALA B O 1
ATOM 2279 N N . PRO B 1 5 ? 15.375 70.438 -37.5 1 35.84 5 PRO B N 1
ATOM 2280 C CA . PRO B 1 5 ? 15.227 69.062 -38.031 1 35.84 5 PRO B CA 1
ATOM 2281 C C . PRO B 1 5 ? 13.805 68.5 -37.844 1 35.84 5 PRO B C 1
ATOM 2283 O O . PRO B 1 5 ? 13.102 68.875 -36.906 1 35.84 5 PRO B O 1
ATOM 2286 N N . ARG B 1 6 ? 13.086 68.188 -38.938 1 33 6 ARG B N 1
ATOM 2287 C CA . ARG B 1 6 ? 11.695 67.75 -39.062 1 33 6 ARG B CA 1
ATOM 2288 C C . ARG B 1 6 ? 11.453 66.5 -38.188 1 33 6 ARG B C 1
ATOM 2290 O O . ARG B 1 6 ? 12.305 65.625 -38.094 1 33 6 ARG B O 1
ATOM 2297 N N . ARG B 1 7 ? 10.562 66.625 -37.188 1 31.22 7 ARG B N 1
ATOM 2298 C CA . ARG B 1 7 ? 10.07 65.75 -36.188 1 31.22 7 ARG B CA 1
ATOM 2299 C C . ARG B 1 7 ? 9.469 64.5 -36.812 1 31.22 7 ARG B C 1
ATOM 2301 O O . ARG B 1 7 ? 8.57 64.562 -37.656 1 31.22 7 ARG B O 1
ATOM 2308 N N . ARG B 1 8 ? 10.281 63.469 -37.219 1 31.95 8 ARG B N 1
ATOM 2309 C CA . ARG B 1 8 ? 9.766 62.25 -37.781 1 31.95 8 ARG B CA 1
ATOM 2310 C C . ARG B 1 8 ? 8.57 61.719 -36.969 1 31.95 8 ARG B C 1
ATOM 2312 O O . ARG B 1 8 ? 8.57 61.781 -35.75 1 31.95 8 ARG B O 1
ATOM 2319 N N . GLY B 1 9 ? 7.395 61.75 -37.594 1 29.42 9 GLY B N 1
ATOM 2320 C CA . GLY B 1 9 ? 6.078 61.375 -37.094 1 29.42 9 GLY B CA 1
ATOM 2321 C C . GLY B 1 9 ? 6.043 59.969 -36.531 1 29.42 9 GLY B C 1
ATOM 2322 O O . GLY B 1 9 ? 6.77 59.094 -36.969 1 29.42 9 GLY B O 1
ATOM 2323 N N . ARG B 1 10 ? 5.793 59.75 -35.188 1 30.61 10 ARG B N 1
ATOM 2324 C CA . ARG B 1 10 ? 5.754 58.531 -34.406 1 30.61 10 ARG B CA 1
ATOM 2325 C C . ARG B 1 10 ? 4.801 57.531 -35.031 1 30.61 10 ARG B C 1
ATOM 2327 O O . ARG B 1 10 ? 3.672 57.875 -35.406 1 30.61 10 ARG B O 1
ATOM 2334 N N . PRO B 1 11 ? 5.293 56.469 -35.688 1 31.08 11 PRO B N 1
ATOM 2335 C CA . PRO B 1 11 ? 4.355 55.5 -36.281 1 31.08 11 PRO B CA 1
ATOM 2336 C C . PRO B 1 11 ? 3.268 55.062 -35.281 1 31.08 11 PRO B C 1
ATOM 2338 O O . PRO B 1 11 ? 3.518 55 -34.094 1 31.08 11 PRO B O 1
ATOM 2341 N N . ARG B 1 12 ? 1.98 55.281 -35.594 1 31.2 12 ARG B N 1
ATOM 2342 C CA . ARG B 1 12 ? 0.788 54.969 -34.844 1 31.2 12 ARG B CA 1
ATOM 2343 C C . ARG B 1 12 ? 0.738 53.469 -34.5 1 31.2 12 ARG B C 1
ATOM 2345 O O . ARG B 1 12 ? 0.882 52.625 -35.406 1 31.2 12 ARG B O 1
ATOM 2352 N N . LYS B 1 13 ? 0.951 53.062 -33.188 1 32.44 13 LYS B N 1
ATOM 2353 C CA . LYS B 1 13 ? 0.851 51.719 -32.656 1 32.44 13 LYS B CA 1
ATOM 2354 C C . LYS B 1 13 ? -0.476 51.062 -33.062 1 32.44 13 LYS B C 1
ATOM 2356 O O . LYS B 1 13 ? -1.534 51.688 -32.938 1 32.44 13 LYS B O 1
ATOM 2361 N N . SER B 1 14 ? -0.52 50.281 -34 1 29.95 14 SER B N 1
ATOM 2362 C CA . SER B 1 14 ? -1.697 49.5 -34.406 1 29.95 14 SER B CA 1
ATOM 2363 C C . SER B 1 14 ? -2.41 48.906 -33.219 1 29.95 14 SER B C 1
ATOM 2365 O O . SER B 1 14 ? -1.763 48.438 -32.281 1 29.95 14 SER B O 1
ATOM 2367 N N . PRO B 1 15 ? -3.697 49.188 -33 1 29.08 15 PRO B N 1
ATOM 2368 C CA . PRO B 1 15 ? -4.492 48.688 -31.875 1 29.08 15 PRO B CA 1
ATOM 2369 C C . PRO B 1 15 ? -4.438 47.188 -31.719 1 29.08 15 PRO B C 1
ATOM 2371 O O . PRO B 1 15 ? -4.34 46.469 -32.719 1 29.08 15 PRO B O 1
ATOM 2374 N N . LEU B 1 16 ? -3.793 46.75 -30.672 1 34.06 16 LEU B N 1
ATOM 2375 C CA . LEU B 1 16 ? -3.764 45.312 -30.359 1 34.06 16 LEU B CA 1
ATOM 2376 C C . LEU B 1 16 ? -5.148 44.719 -30.516 1 34.06 16 LEU B C 1
ATOM 2378 O O . LEU B 1 16 ? -6.16 45.344 -30.25 1 34.06 16 LEU B O 1
ATOM 2382 N N . PRO B 1 17 ? -5.316 43.75 -31.375 1 34.91 17 PRO B N 1
ATOM 2383 C CA . PRO B 1 17 ? -6.621 43.125 -31.594 1 34.91 17 PRO B CA 1
ATOM 2384 C C . PRO B 1 17 ? -7.332 42.781 -30.297 1 34.91 17 PRO B C 1
ATOM 2386 O O . PRO B 1 17 ? -6.68 42.562 -29.266 1 34.91 17 PRO B O 1
ATOM 2389 N N . PRO B 1 18 ? -8.656 43.062 -30.203 1 30.08 18 PRO B N 1
ATOM 2390 C CA . PRO B 1 18 ? -9.469 42.781 -29.016 1 30.08 18 PRO B CA 1
ATOM 2391 C C . PRO B 1 18 ? -9.367 41.312 -28.578 1 30.08 18 PRO B C 1
ATOM 2393 O O . PRO B 1 18 ? -9.398 40.406 -29.406 1 30.08 18 PRO B O 1
ATOM 2396 N N . VAL B 1 19 ? -8.578 41.062 -27.641 1 35.66 19 VAL B N 1
ATOM 2397 C CA . VAL B 1 19 ? -8.57 39.719 -27.094 1 35.66 19 VAL B CA 1
ATOM 2398 C C . VAL B 1 19 ? -10 39.25 -26.828 1 35.66 19 VAL B C 1
ATOM 2400 O O . VAL B 1 19 ? -10.781 39.969 -26.188 1 35.66 19 VAL B O 1
ATOM 2403 N N . SER B 1 20 ? -10.562 38.469 -27.688 1 31.91 20 SER B N 1
ATOM 2404 C CA . SER B 1 20 ? -11.914 37.938 -27.625 1 31.91 20 SER B CA 1
ATOM 2405 C C . SER B 1 20 ? -12.227 37.375 -26.25 1 31.91 20 SER B C 1
ATOM 2407 O O . SER B 1 20 ? -11.414 36.656 -25.672 1 31.91 20 SER B O 1
ATOM 2409 N N . PRO B 1 21 ? -13.273 37.906 -25.578 1 33.06 21 PRO B N 1
ATOM 2410 C CA . PRO B 1 21 ? -13.773 37.562 -24.25 1 33.06 21 PRO B CA 1
ATOM 2411 C C . PRO B 1 21 ? -13.984 36.062 -24.047 1 33.06 21 PRO B C 1
ATOM 2413 O O . PRO B 1 21 ? -14.289 35.625 -22.938 1 33.06 21 PRO B O 1
ATOM 2416 N N . GLY B 1 22 ? -14.156 35.344 -25.125 1 37.41 22 GLY B N 1
ATOM 2417 C CA . GLY B 1 22 ? -14.555 33.938 -24.984 1 37.41 22 GLY B CA 1
ATOM 2418 C C . GLY B 1 22 ? -13.492 33.094 -24.312 1 37.41 22 GLY B C 1
ATOM 2419 O O . GLY B 1 22 ? -13.742 31.938 -23.969 1 37.41 22 GLY B O 1
ATOM 2420 N N . SER B 1 23 ? -12.281 33.406 -24.578 1 39.34 23 SER B N 1
ATOM 2421 C CA . SER B 1 23 ? -11.234 32.5 -24.109 1 39.34 23 SER B CA 1
ATOM 2422 C C . SER B 1 23 ? -11.117 32.531 -22.594 1 39.34 23 SER B C 1
ATOM 2424 O O . SER B 1 23 ? -10.586 31.609 -21.984 1 39.34 23 SER B O 1
ATOM 2426 N N . SER B 1 24 ? -11.5 33.656 -22.031 1 40.47 24 SER B N 1
ATOM 2427 C CA . SER B 1 24 ? -11.383 33.781 -20.578 1 40.47 24 SER B CA 1
ATOM 2428 C C . SER B 1 24 ? -12.484 32.969 -19.875 1 40.47 24 SER B C 1
ATOM 2430 O O . SER B 1 24 ? -12.258 32.406 -18.812 1 40.47 24 SER B O 1
ATOM 2432 N N . LEU B 1 25 ? -13.656 32.969 -20.484 1 37.38 25 LEU B N 1
ATOM 2433 C CA . LEU B 1 25 ? -14.75 32.219 -19.844 1 37.38 25 LEU B CA 1
ATOM 2434 C C . LEU B 1 25 ? -14.539 30.719 -19.984 1 37.38 25 LEU B C 1
ATOM 2436 O O . LEU B 1 25 ? -14.906 29.953 -19.094 1 37.38 25 LEU B O 1
ATOM 2440 N N . VAL B 1 26 ? -14.094 30.234 -21.188 1 41.16 26 VAL B N 1
ATOM 2441 C CA . VAL B 1 26 ? -13.828 28.812 -21.312 1 41.16 26 VAL B CA 1
ATOM 2442 C C . VAL B 1 26 ? -12.688 28.406 -20.391 1 41.16 26 VAL B C 1
ATOM 2444 O O . VAL B 1 26 ? -12.703 27.328 -19.797 1 41.16 26 VAL B O 1
ATOM 2447 N N . ALA B 1 27 ? -11.664 29.156 -20.234 1 39.41 27 ALA B N 1
ATOM 2448 C CA . ALA B 1 27 ? -10.586 28.891 -19.281 1 39.41 27 ALA B CA 1
ATOM 2449 C C . ALA B 1 27 ? -11.094 29.016 -17.844 1 39.41 27 ALA B C 1
ATOM 2451 O O . ALA B 1 27 ? -10.719 28.219 -16.984 1 39.41 27 ALA B O 1
ATOM 2452 N N . ALA B 1 28 ? -12.008 29.906 -17.578 1 42.03 28 ALA B N 1
ATOM 2453 C CA . ALA B 1 28 ? -12.664 29.969 -16.281 1 42.03 28 ALA B CA 1
ATOM 2454 C C . ALA B 1 28 ? -13.594 28.766 -16.078 1 42.03 28 ALA B C 1
ATOM 2456 O O . ALA B 1 28 ? -13.641 28.203 -14.984 1 42.03 28 ALA B O 1
ATOM 2457 N N . ALA B 1 29 ? -14.344 28.438 -17.156 1 38.81 29 ALA B N 1
ATOM 2458 C CA . ALA B 1 29 ? -15.234 27.281 -17.078 1 38.81 29 ALA B CA 1
ATOM 2459 C C . ALA B 1 29 ? -14.438 25.984 -17.016 1 38.81 29 ALA B C 1
ATOM 2461 O O . ALA B 1 29 ? -14.797 25.062 -16.266 1 38.81 29 ALA B O 1
ATOM 2462 N N . GLU B 1 30 ? -13.469 25.828 -17.781 1 41.03 30 GLU B N 1
ATOM 2463 C CA . GLU B 1 30 ? -12.578 24.672 -17.688 1 41.03 30 GLU B CA 1
ATOM 2464 C C . GLU B 1 30 ? -11.828 24.672 -16.359 1 41.03 30 GLU B C 1
ATOM 2466 O O . GLU B 1 30 ? -11.625 23.609 -15.766 1 41.03 30 GLU B O 1
ATOM 2471 N N . GLY B 1 31 ? -11.359 25.734 -15.875 1 40.09 31 GLY B N 1
ATOM 2472 C CA . GLY B 1 31 ? -10.828 25.891 -14.523 1 40.09 31 GLY B CA 1
ATOM 2473 C C . GLY B 1 31 ? -11.836 25.547 -13.445 1 40.09 31 GLY B C 1
ATOM 2474 O O . GLY B 1 31 ? -11.508 24.891 -12.461 1 40.09 31 GLY B O 1
ATOM 2475 N N . ALA B 1 32 ? -13.102 26.062 -13.711 1 38 32 ALA B N 1
ATOM 2476 C CA . ALA B 1 32 ? -14.18 25.703 -12.797 1 38 32 ALA B CA 1
ATOM 2477 C C . ALA B 1 32 ? -14.5 24.219 -12.875 1 38 32 ALA B C 1
ATOM 2479 O O . ALA B 1 32 ? -14.727 23.562 -11.852 1 38 32 ALA B O 1
ATOM 2480 N N . ALA B 1 33 ? -14.547 23.766 -13.969 1 43.44 33 ALA B N 1
ATOM 2481 C CA . ALA B 1 33 ? -14.789 22.328 -14.102 1 43.44 33 ALA B CA 1
ATOM 2482 C C . ALA B 1 33 ? -13.641 21.516 -13.516 1 43.44 33 ALA B C 1
ATOM 2484 O O . ALA B 1 33 ? -13.867 20.5 -12.859 1 43.44 33 ALA B O 1
ATOM 2485 N N . GLN B 1 34 ? -12.445 21.844 -13.844 1 45 34 GLN B N 1
ATOM 2486 C CA . GLN B 1 34 ? -11.281 21.219 -13.234 1 45 34 GLN B CA 1
ATOM 2487 C C . GLN B 1 34 ? -11.234 21.469 -11.734 1 45 34 GLN B C 1
ATOM 2489 O O . GLN B 1 34 ? -10.859 20.594 -10.961 1 45 34 GLN B O 1
ATOM 2494 N N . GLY B 1 35 ? -11.625 22.641 -11.367 1 44.91 35 GLY B N 1
ATOM 2495 C CA . GLY B 1 35 ? -11.812 22.953 -9.953 1 44.91 35 GLY B CA 1
ATOM 2496 C C . GLY B 1 35 ? -12.867 22.094 -9.289 1 44.91 35 GLY B C 1
ATOM 2497 O O . GLY B 1 35 ? -12.664 21.609 -8.172 1 44.91 35 GLY B O 1
ATOM 2498 N N . LEU B 1 36 ? -13.969 21.953 -10.07 1 43.22 36 LEU B N 1
ATOM 2499 C CA . LEU B 1 36 ? -15.031 21.078 -9.586 1 43.22 36 LEU B CA 1
ATOM 2500 C C . LEU B 1 36 ? -14.578 19.625 -9.57 1 43.22 36 LEU B C 1
ATOM 2502 O O . LEU B 1 36 ? -14.875 18.891 -8.625 1 43.22 36 LEU B O 1
ATOM 2506 N N . ALA B 1 37 ? -13.922 19.25 -10.555 1 47.09 37 ALA B N 1
ATOM 2507 C CA . ALA B 1 37 ? -13.422 17.875 -10.586 1 47.09 37 ALA B CA 1
ATOM 2508 C C . ALA B 1 37 ? -12.406 17.641 -9.477 1 47.09 37 ALA B C 1
ATOM 2510 O O . ALA B 1 37 ? -12.438 16.594 -8.805 1 47.09 37 ALA B O 1
ATOM 2511 N N . GLU B 1 38 ? -11.5 18.578 -9.336 1 51.5 38 GLU B N 1
ATOM 2512 C CA . GLU B 1 38 ? -10.547 18.5 -8.234 1 51.5 38 GLU B CA 1
ATOM 2513 C C . GLU B 1 38 ? -11.258 18.562 -6.883 1 51.5 38 GLU B C 1
ATOM 2515 O O . GLU B 1 38 ? -10.906 17.828 -5.953 1 51.5 38 GLU B O 1
ATOM 2520 N N . ASN B 1 39 ? -12.328 19.375 -6.953 1 53.91 39 ASN B N 1
ATOM 2521 C CA . ASN B 1 39 ? -13.141 19.406 -5.742 1 53.91 39 ASN B CA 1
ATOM 2522 C C . ASN B 1 39 ? -13.898 18.109 -5.539 1 53.91 39 ASN B C 1
ATOM 2524 O O . ASN B 1 39 ? -14.016 17.625 -4.414 1 53.91 39 ASN B O 1
ATOM 2528 N N . TYR B 1 40 ? -14.297 17.609 -6.762 1 54.72 40 TYR B N 1
ATOM 2529 C CA . TYR B 1 40 ? -14.969 16.312 -6.684 1 54.72 40 TYR B CA 1
ATOM 2530 C C . TYR B 1 40 ? -13.992 15.219 -6.27 1 54.72 40 TYR B C 1
ATOM 2532 O O . TYR B 1 40 ? -14.328 14.359 -5.441 1 54.72 40 TYR B O 1
ATOM 2540 N N . GLY B 1 41 ? -12.828 15.352 -6.832 1 59.84 41 GLY B N 1
ATOM 2541 C CA . GLY B 1 41 ? -11.82 14.375 -6.445 1 59.84 41 GLY B CA 1
ATOM 2542 C C . GLY B 1 41 ? -11.43 14.469 -4.984 1 59.84 41 GLY B C 1
ATOM 2543 O O . GLY B 1 41 ? -11.297 13.445 -4.305 1 59.84 41 GLY B O 1
ATOM 2544 N N . ALA B 1 42 ? -11.398 15.711 -4.57 1 64.31 42 ALA B N 1
ATOM 2545 C CA . ALA B 1 42 ? -11.062 15.914 -3.162 1 64.31 42 ALA B CA 1
ATOM 2546 C C . ALA B 1 42 ? -12.195 15.438 -2.256 1 64.31 42 ALA B C 1
ATOM 2548 O O . ALA B 1 42 ? -11.945 14.836 -1.209 1 64.31 42 ALA B O 1
ATOM 2549 N N . ALA B 1 43 ? -13.352 15.648 -2.809 1 69.12 43 ALA B N 1
ATOM 2550 C CA . ALA B 1 43 ? -14.508 15.219 -2.025 1 69.12 43 ALA B CA 1
ATOM 2551 C C . ALA B 1 43 ? -14.578 13.695 -1.958 1 69.12 43 ALA B C 1
ATOM 2553 O O . ALA B 1 43 ? -14.891 13.125 -0.908 1 69.12 43 ALA B O 1
ATOM 2554 N N . VAL B 1 44 ? -14.266 13.109 -3.043 1 68.62 44 VAL B N 1
ATOM 2555 C CA . VAL B 1 44 ? -14.289 11.648 -3.09 1 68.62 44 VAL B CA 1
ATOM 2556 C C . VAL B 1 44 ? -13.18 11.086 -2.205 1 68.62 44 VAL B C 1
ATOM 2558 O O . VAL B 1 44 ? -13.398 10.125 -1.465 1 68.62 44 VAL B O 1
ATOM 2561 N N . ALA B 1 45 ? -12.055 11.727 -2.258 1 68 45 ALA B N 1
ATOM 2562 C CA . ALA B 1 45 ? -10.93 11.289 -1.438 1 68 45 ALA B CA 1
ATOM 2563 C C . ALA B 1 45 ? -11.234 11.461 0.048 1 68 45 ALA B C 1
ATOM 2565 O O . ALA B 1 45 ? -10.891 10.602 0.862 1 68 45 ALA B O 1
ATOM 2566 N N . LEU B 1 46 ? -11.945 12.516 0.25 1 75.06 46 LEU B N 1
ATOM 2567 C CA . LEU B 1 46 ? -12.289 12.781 1.642 1 75.06 46 LEU B CA 1
ATOM 2568 C C . LEU B 1 46 ? -13.297 11.758 2.158 1 75.06 46 LEU B C 1
ATOM 2570 O O . LEU B 1 46 ? -13.188 11.297 3.297 1 75.06 46 LEU B O 1
ATOM 2574 N N . ALA B 1 47 ? -14.188 11.406 1.29 1 76 47 ALA B N 1
ATOM 2575 C CA . ALA B 1 47 ? -15.188 10.414 1.677 1 76 47 ALA B CA 1
ATOM 2576 C C . ALA B 1 47 ? -14.555 9.047 1.892 1 76 47 ALA B C 1
ATOM 2578 O O . ALA B 1 47 ? -14.891 8.344 2.85 1 76 47 ALA B O 1
ATOM 2579 N N . ALA B 1 48 ? -13.727 8.727 1.009 1 72.75 48 ALA B N 1
ATOM 2580 C CA . ALA B 1 48 ? -13.016 7.453 1.131 1 72.75 48 ALA B CA 1
ATOM 2581 C C . ALA B 1 48 ? -12.172 7.418 2.4 1 72.75 48 ALA B C 1
ATOM 2583 O O . ALA B 1 48 ? -12.094 6.387 3.076 1 72.75 48 ALA B O 1
ATOM 2584 N N . TYR B 1 49 ? -11.594 8.523 2.693 1 80 49 TYR B N 1
ATOM 2585 C CA . TYR B 1 49 ? -10.781 8.656 3.896 1 80 49 TYR B CA 1
ATOM 2586 C C . TYR B 1 49 ? -11.625 8.453 5.148 1 80 49 TYR B C 1
ATOM 2588 O O . TYR B 1 49 ? -11.25 7.688 6.039 1 80 49 TYR B O 1
ATOM 2596 N N . GLN B 1 50 ? -12.758 9.047 5.191 1 81.44 50 GLN B N 1
ATOM 2597 C CA . GLN B 1 50 ? -13.648 8.938 6.344 1 81.44 50 GLN B CA 1
ATOM 2598 C C . GLN B 1 50 ? -14.141 7.504 6.523 1 81.44 50 GLN B C 1
ATOM 2600 O O . GLN B 1 50 ? -14.242 7.012 7.648 1 81.44 50 GLN B O 1
ATOM 2605 N N . ASP B 1 51 ? -14.406 6.84 5.375 1 82.25 51 ASP B N 1
ATOM 2606 C CA . ASP B 1 51 ? -14.859 5.453 5.414 1 82.25 51 ASP B CA 1
ATOM 2607 C C . ASP B 1 51 ? -13.766 4.535 5.953 1 82.25 51 ASP B C 1
ATOM 2609 O O . ASP B 1 51 ? -14.039 3.631 6.746 1 82.25 51 ASP B O 1
ATOM 2613 N N . THR B 1 52 ? -12.578 4.828 5.539 1 82 52 THR B N 1
ATOM 2614 C CA . THR B 1 52 ? -11.453 4.023 6 1 82 52 THR B CA 1
ATOM 2615 C C . THR B 1 52 ? -11.219 4.23 7.492 1 82 52 THR B C 1
ATOM 2617 O O . THR B 1 52 ? -10.914 3.279 8.219 1 82 52 THR B O 1
ATOM 2620 N N . LEU B 1 53 ? -11.391 5.449 7.91 1 86.56 53 LEU B N 1
ATOM 2621 C CA . LEU B 1 53 ? -11.148 5.777 9.312 1 86.56 53 LEU B CA 1
ATOM 2622 C C . LEU B 1 53 ? -12.219 5.156 10.203 1 86.56 53 LEU B C 1
ATOM 2624 O O . LEU B 1 53 ? -11.945 4.789 11.352 1 86.56 53 LEU B O 1
ATOM 2628 N N . SER B 1 54 ? -13.414 5 9.641 1 86.38 54 SER B N 1
ATOM 2629 C CA . SER B 1 54 ? -14.523 4.457 10.422 1 86.38 54 SER B CA 1
ATOM 2630 C C . SER B 1 54 ? -14.281 2.992 10.773 1 86.38 54 SER B C 1
ATOM 2632 O O . SER B 1 54 ? -14.891 2.467 11.711 1 86.38 54 SER B O 1
ATOM 2634 N N . ARG B 1 55 ? -13.406 2.328 10.07 1 85.75 55 ARG B N 1
ATOM 2635 C CA . ARG B 1 55 ? -13.133 0.91 10.289 1 85.75 55 ARG B CA 1
ATOM 2636 C C . ARG B 1 55 ? -11.93 0.714 11.203 1 85.75 55 ARG B C 1
ATOM 2638 O O . ARG B 1 55 ? -11.609 -0.414 11.578 1 85.75 55 ARG B O 1
ATOM 2645 N N . GLN B 1 56 ? -11.305 1.832 11.625 1 89.44 56 GLN B N 1
ATOM 2646 C CA . GLN B 1 56 ? -10.109 1.747 12.461 1 89.44 56 GLN B CA 1
ATOM 2647 C C . GLN B 1 56 ? -10.469 1.779 13.938 1 89.44 56 GLN B C 1
ATOM 2649 O O . GLN B 1 56 ? -11.508 2.318 14.32 1 89.44 56 GLN B O 1
ATOM 2654 N N . PRO B 1 57 ? -9.633 1.073 14.688 1 92.31 57 PRO B N 1
ATOM 2655 C CA . PRO B 1 57 ? -9.875 1.136 16.141 1 92.31 57 PRO B CA 1
ATOM 2656 C C . PRO B 1 57 ? -9.781 2.557 16.688 1 92.31 57 PRO B C 1
ATOM 2658 O O . PRO B 1 57 ? -9.086 3.4 16.109 1 92.31 57 PRO B O 1
ATOM 2661 N N . LEU B 1 58 ? -10.445 2.832 17.766 1 95.12 58 LEU B N 1
ATOM 2662 C CA . LEU B 1 58 ? -10.453 4.16 18.375 1 95.12 58 LEU B CA 1
ATOM 2663 C C . LEU B 1 58 ? -9.305 4.312 19.375 1 95.12 58 LEU B C 1
ATOM 2665 O O . LEU B 1 58 ? -8.938 3.354 20.047 1 95.12 58 LEU B O 1
ATOM 2669 N N . VAL B 1 59 ? -8.766 5.469 19.375 1 95.81 59 VAL B N 1
ATOM 2670 C CA . VAL B 1 59 ? -7.652 5.82 20.25 1 95.81 59 VAL B CA 1
ATOM 2671 C C . VAL B 1 59 ? -8.094 6.875 21.266 1 95.81 59 VAL B C 1
ATOM 2673 O O . VAL B 1 59 ? -8.781 7.84 20.906 1 95.81 59 VAL B O 1
ATOM 2676 N N . ASP B 1 60 ? -7.691 6.664 22.5 1 97.12 60 ASP B N 1
ATOM 2677 C CA . ASP B 1 60 ? -8.023 7.633 23.547 1 97.12 60 ASP B CA 1
ATOM 2678 C C . ASP B 1 60 ? -7.121 8.859 23.453 1 97.12 60 ASP B C 1
ATOM 2680 O O . ASP B 1 60 ? -5.895 8.75 23.562 1 97.12 60 ASP B O 1
ATOM 2684 N N . VAL B 1 61 ? -7.754 10.031 23.344 1 97.06 61 VAL B N 1
ATOM 2685 C CA . VAL B 1 61 ? -6.988 11.266 23.219 1 97.06 61 VAL B CA 1
ATOM 2686 C C . VAL B 1 61 ? -7.363 12.227 24.344 1 97.06 61 VAL B C 1
ATOM 2688 O O . VAL B 1 61 ? -8.531 12.578 24.516 1 97.06 61 VAL B O 1
ATOM 2691 N N . SER B 1 62 ? -6.371 12.641 25.078 1 96.81 62 SER B N 1
ATOM 2692 C CA . SER B 1 62 ? -6.574 13.594 26.156 1 96.81 62 SER B CA 1
ATOM 2693 C C . SER B 1 62 ? -5.949 14.945 25.844 1 96.81 62 SER B C 1
ATOM 2695 O O . SER B 1 62 ? -4.73 15.047 25.688 1 96.81 62 SER B O 1
ATOM 2697 N N . PHE B 1 63 ? -6.754 15.953 25.844 1 97.19 63 PHE B N 1
ATOM 2698 C CA . PHE B 1 63 ? -6.273 17.312 25.641 1 97.19 63 PHE B CA 1
ATOM 2699 C C . PHE B 1 63 ? -6.008 18 26.984 1 97.19 63 PHE B C 1
ATOM 2701 O O . PHE B 1 63 ? -6.855 17.969 27.875 1 97.19 63 PHE B O 1
ATOM 2708 N N . CYS B 1 64 ? -4.855 18.578 27.062 1 95.75 64 CYS B N 1
ATOM 2709 C CA . CYS B 1 64 ? -4.516 19.359 28.234 1 95.75 64 CYS B CA 1
ATOM 2710 C C . CYS B 1 64 ? -4.027 20.75 27.844 1 95.75 64 CYS B C 1
ATOM 2712 O O . CYS B 1 64 ? -2.941 20.891 27.281 1 95.75 64 CYS B O 1
ATOM 2714 N N . LEU B 1 65 ? -4.785 21.719 28.141 1 96.31 65 LEU B N 1
ATOM 2715 C CA . LEU B 1 65 ? -4.414 23.109 27.891 1 96.31 65 LEU B CA 1
ATOM 2716 C C . LEU B 1 65 ? -3.883 23.766 29.156 1 96.31 65 LEU B C 1
ATOM 2718 O O . LEU B 1 65 ? -4.59 23.828 30.172 1 96.31 65 LEU B O 1
ATOM 2722 N N . ARG B 1 66 ? -2.725 24.219 29.078 1 93.81 66 ARG B N 1
ATOM 2723 C CA . ARG B 1 66 ? -2.129 24.969 30.188 1 93.81 66 ARG B CA 1
ATOM 2724 C C . ARG B 1 66 ? -2.285 26.469 29.984 1 93.81 66 ARG B C 1
ATOM 2726 O O . ARG B 1 66 ? -1.585 27.062 29.172 1 93.81 66 ARG B O 1
ATOM 2733 N N . ALA B 1 67 ? -3.127 27.062 30.719 1 92.62 67 ALA B N 1
ATOM 2734 C CA . ALA B 1 67 ? -3.393 28.5 30.578 1 92.62 67 ALA B CA 1
ATOM 2735 C C . ALA B 1 67 ? -3.984 29.062 31.859 1 92.62 67 ALA B C 1
ATOM 2737 O O . ALA B 1 67 ? -4.82 28.422 32.5 1 92.62 67 ALA B O 1
ATOM 2738 N N . LYS B 1 68 ? -3.439 30.156 32.219 1 91.25 68 LYS B N 1
ATOM 2739 C CA . LYS B 1 68 ? -4.031 30.922 33.344 1 91.25 68 LYS B CA 1
ATOM 2740 C C . LYS B 1 68 ? -5.152 31.828 32.844 1 91.25 68 LYS B C 1
ATOM 2742 O O . LYS B 1 68 ? -4.898 32.812 32.156 1 91.25 68 LYS B O 1
ATOM 2747 N N . LEU B 1 69 ? -6.352 31.422 33.125 1 88.56 69 LEU B N 1
ATOM 2748 C CA . LEU B 1 69 ? -7.508 32.156 32.656 1 88.56 69 LEU B CA 1
ATOM 2749 C C . LEU B 1 69 ? -8.328 32.719 33.812 1 88.56 69 LEU B C 1
ATOM 2751 O O . LEU B 1 69 ? -8.164 32.312 34.938 1 88.56 69 LEU B O 1
ATOM 2755 N N . GLU B 1 70 ? -9.117 33.688 33.531 1 87 70 GLU B N 1
ATOM 2756 C CA . GLU B 1 70 ? -9.953 34.312 34.531 1 87 70 GLU B CA 1
ATOM 2757 C C . GLU B 1 70 ? -10.992 33.344 35.094 1 87 70 GLU B C 1
ATOM 2759 O O . GLU B 1 70 ? -11.406 32.438 34.375 1 87 70 GLU B O 1
ATOM 2764 N N . PHE B 1 71 ? -11.375 33.688 36.312 1 85.12 71 PHE B N 1
ATOM 2765 C CA . PHE B 1 71 ? -12.398 32.844 36.938 1 85.12 71 PHE B CA 1
ATOM 2766 C C . PHE B 1 71 ? -13.711 32.938 36.156 1 85.12 71 PHE B C 1
ATOM 2768 O O . PHE B 1 71 ? -14.117 34 35.719 1 85.12 71 PHE B O 1
ATOM 2775 N N . GLY B 1 72 ? -14.352 31.75 35.906 1 85.06 72 GLY B N 1
ATOM 2776 C CA . GLY B 1 72 ? -15.617 31.719 35.188 1 85.06 72 GLY B CA 1
ATOM 2777 C C . GLY B 1 72 ? -15.453 31.484 33.688 1 85.06 72 GLY B C 1
ATOM 2778 O O . GLY B 1 72 ? -16.438 31.266 32.969 1 85.06 72 GLY B O 1
ATOM 2779 N N . THR B 1 73 ? -14.203 31.516 33.219 1 89.38 73 THR B N 1
ATOM 2780 C CA . THR B 1 73 ? -13.945 31.281 31.797 1 89.38 73 THR B CA 1
ATOM 2781 C C . THR B 1 73 ? -14.156 29.812 31.453 1 89.38 73 THR B C 1
ATOM 2783 O O . THR B 1 73 ? -13.789 28.922 32.25 1 89.38 73 THR B O 1
ATOM 2786 N N . ARG B 1 74 ? -14.891 29.625 30.391 1 93.25 74 ARG B N 1
ATOM 2787 C CA . ARG B 1 74 ? -15.062 28.266 29.875 1 93.25 74 ARG B CA 1
ATOM 2788 C C . ARG B 1 74 ? -14.258 28.062 28.594 1 93.25 74 ARG B C 1
ATOM 2790 O O . ARG B 1 74 ? -14.102 29 27.797 1 93.25 74 ARG B O 1
ATOM 2797 N N . VAL B 1 75 ? -13.727 26.844 28.484 1 95.44 75 VAL B N 1
ATOM 2798 C CA . VAL B 1 75 ? -12.875 26.547 27.344 1 95.44 75 VAL B CA 1
ATOM 2799 C C . VAL B 1 75 ? -13.406 25.312 26.609 1 95.44 75 VAL B C 1
ATOM 2801 O O . VAL B 1 75 ? -13.828 24.344 27.25 1 95.44 75 VAL B O 1
ATOM 2804 N N . ARG B 1 76 ? -13.414 25.375 25.281 1 97.19 76 ARG B N 1
ATOM 2805 C CA . ARG B 1 76 ? -13.758 24.219 24.453 1 97.19 76 ARG B CA 1
ATOM 2806 C C . ARG B 1 76 ? -12.68 23.953 23.406 1 97.19 76 ARG B C 1
ATOM 2808 O O . ARG B 1 76 ? -11.953 24.875 23.016 1 97.19 76 ARG B O 1
ATOM 2815 N N . VAL B 1 77 ? -12.531 22.734 23.078 1 97.88 77 VAL B N 1
ATOM 2816 C CA . VAL B 1 77 ? -11.664 22.344 21.969 1 97.88 77 VAL B CA 1
ATOM 2817 C C . VAL B 1 77 ? -12.508 21.984 20.75 1 97.88 77 VAL B C 1
ATOM 2819 O O . VAL B 1 77 ? -13.328 21.062 20.797 1 97.88 77 VAL B O 1
ATOM 2822 N N . VAL B 1 78 ? -12.344 22.75 19.688 1 97.56 78 VAL B N 1
ATOM 2823 C CA . VAL B 1 78 ? -13.156 22.625 18.484 1 97.56 78 VAL B CA 1
ATOM 2824 C C . VAL B 1 78 ? -12.273 22.234 17.297 1 97.56 78 VAL B C 1
ATOM 2826 O O . VAL B 1 78 ? -11.172 22.75 17.141 1 97.56 78 VAL B O 1
ATOM 2829 N N . GLY B 1 79 ? -12.82 21.25 16.531 1 96.38 79 GLY B N 1
ATOM 2830 C CA . GLY B 1 79 ? -12.039 20.812 15.391 1 96.38 79 GLY B CA 1
ATOM 2831 C C . GLY B 1 79 ? -12.891 20.281 14.258 1 96.38 79 GLY B C 1
ATOM 2832 O O . GLY B 1 79 ? -14.117 20.422 14.273 1 96.38 79 GLY B O 1
ATOM 2833 N N . GLY B 1 80 ? -12.234 19.797 13.258 1 91.94 80 GLY B N 1
ATOM 2834 C CA . GLY B 1 80 ? -12.898 19.359 12.039 1 91.94 80 GLY B CA 1
ATOM 2835 C C . GLY B 1 80 ? -13.539 17.984 12.164 1 91.94 80 GLY B C 1
ATOM 2836 O O . GLY B 1 80 ? -14.5 17.672 11.461 1 91.94 80 GLY B O 1
ATOM 2837 N N . HIS B 1 81 ? -13.047 17.172 12.969 1 91.62 81 HIS B N 1
ATOM 2838 C CA . HIS B 1 81 ? -13.602 15.828 13.164 1 91.62 81 HIS B CA 1
ATOM 2839 C C . HIS B 1 81 ? -14.906 15.891 13.945 1 91.62 81 HIS B C 1
ATOM 2841 O O . HIS B 1 81 ? -15.109 16.797 14.758 1 91.62 81 HIS B O 1
ATOM 2847 N N . GLU B 1 82 ? -15.688 14.945 13.758 1 92.31 82 GLU B N 1
ATOM 2848 C CA . GLU B 1 82 ? -16.984 14.906 14.43 1 92.31 82 GLU B CA 1
ATOM 2849 C C . GLU B 1 82 ? -16.828 14.875 15.945 1 92.31 82 GLU B C 1
ATOM 2851 O O . GLU B 1 82 ? -17.609 15.484 16.672 1 92.31 82 GLU B O 1
ATOM 2856 N N . SER B 1 83 ? -15.812 14.195 16.453 1 95.25 83 SER B N 1
ATOM 2857 C CA . SER B 1 83 ? -15.562 14.102 17.891 1 95.25 83 SER B CA 1
ATOM 2858 C C . SER B 1 83 ? -15.172 15.461 18.469 1 95.25 83 SER B C 1
ATOM 2860 O O . SER B 1 83 ? -15.211 15.656 19.688 1 95.25 83 SER B O 1
ATOM 2862 N N . LEU B 1 84 ? -14.852 16.438 17.625 1 96.94 84 LEU B N 1
ATOM 2863 C CA . LEU B 1 84 ? -14.445 17.766 18.047 1 96.94 84 LEU B CA 1
ATOM 2864 C C . LEU B 1 84 ? -15.492 18.797 17.656 1 96.94 84 LEU B C 1
ATOM 2866 O O . LEU B 1 84 ? -15.219 20 17.672 1 96.94 84 LEU B O 1
ATOM 2870 N N . GLY B 1 85 ? -16.609 18.312 17.078 1 96.12 85 GLY B N 1
ATOM 2871 C CA . GLY B 1 85 ? -17.75 19.188 16.828 1 96.12 85 GLY B CA 1
ATOM 2872 C C . GLY B 1 85 ? -17.828 19.672 15.398 1 96.12 85 GLY B C 1
ATOM 2873 O O . GLY B 1 85 ? -18.688 20.484 15.055 1 96.12 85 GLY B O 1
ATOM 2874 N N . THR B 1 86 ? -17.016 19.266 14.523 1 93.5 86 THR B N 1
ATOM 2875 C CA . THR B 1 86 ? -16.984 19.672 13.117 1 93.5 86 THR B CA 1
ATOM 2876 C C . THR B 1 86 ? -17 21.188 12.992 1 93.5 86 THR B C 1
ATOM 2878 O O . THR B 1 86 ? -17.812 21.75 12.242 1 93.5 86 THR B O 1
ATOM 2881 N N . TRP B 1 87 ? -16.281 21.812 13.805 1 94.12 87 TRP B N 1
ATOM 2882 C CA . TRP B 1 87 ? -16.062 23.25 13.852 1 94.12 87 TRP B CA 1
ATOM 2883 C C . TRP B 1 87 ? -17.297 23.984 14.352 1 94.12 87 TRP B C 1
ATOM 2885 O O . TRP B 1 87 ? -17.422 25.188 14.195 1 94.12 87 TRP B O 1
ATOM 2895 N N . GLN B 1 88 ? -18.156 23.266 14.945 1 94.75 88 GLN B N 1
ATOM 2896 C CA . GLN B 1 88 ? -19.266 23.844 15.688 1 94.75 88 GLN B CA 1
ATOM 2897 C C . GLN B 1 88 ? -18.953 23.938 17.172 1 94.75 88 GLN B C 1
ATOM 2899 O O . GLN B 1 88 ? -18.875 22.906 17.859 1 94.75 88 GLN B O 1
ATOM 2904 N N . VAL B 1 89 ? -18.922 25.109 17.688 1 95.38 89 VAL B N 1
ATOM 2905 C CA . VAL B 1 89 ? -18.453 25.359 19.047 1 95.38 89 VAL B CA 1
ATOM 2906 C C . VAL B 1 89 ? -19.391 24.688 20.047 1 95.38 89 VAL B C 1
ATOM 2908 O O . VAL B 1 89 ? -18.953 24.109 21.031 1 95.38 89 VAL B O 1
ATOM 2911 N N . GLU B 1 90 ? -20.688 24.688 19.766 1 92.94 90 GLU B N 1
ATOM 2912 C CA . GLU B 1 90 ? -21.688 24.188 20.688 1 92.94 90 GLU B CA 1
ATOM 2913 C C . GLU B 1 90 ? -21.594 22.656 20.828 1 92.94 90 GLU B C 1
ATOM 2915 O O . GLU B 1 90 ? -21.953 22.109 21.875 1 92.94 90 GLU B O 1
ATOM 2920 N N . SER B 1 91 ? -21.094 22.016 19.828 1 94.81 91 SER B N 1
ATOM 2921 C CA . SER B 1 91 ? -21 20.547 19.828 1 94.81 91 SER B CA 1
ATOM 2922 C C . SER B 1 91 ? -19.625 20.078 20.25 1 94.81 91 SER B C 1
ATOM 2924 O O . SER B 1 91 ? -19.375 18.875 20.328 1 94.81 91 SER B O 1
ATOM 2926 N N . ALA B 1 92 ? -18.719 21 20.562 1 96.88 92 ALA B N 1
ATOM 2927 C CA . ALA B 1 92 ? -17.328 20.656 20.875 1 96.88 92 ALA B CA 1
ATOM 2928 C C . ALA B 1 92 ? -17.172 20.328 22.344 1 96.88 92 ALA B C 1
ATOM 2930 O O . ALA B 1 92 ? -17.906 20.844 23.188 1 96.88 92 ALA B O 1
ATOM 2931 N N . PRO B 1 93 ? -16.328 19.438 22.672 1 97.19 93 PRO B N 1
ATOM 2932 C CA . PRO B 1 93 ? -16.094 19.078 24.078 1 97.19 93 PRO B CA 1
ATOM 2933 C C . PRO B 1 93 ? -15.578 20.266 24.906 1 97.19 93 PRO B C 1
ATOM 2935 O O . PRO B 1 93 ? -14.773 21.062 24.422 1 97.19 93 PRO B O 1
ATOM 2938 N N . GLU B 1 94 ? -16.094 20.359 26.062 1 96.44 94 GLU B N 1
ATOM 2939 C CA . GLU B 1 94 ? -15.656 21.391 27 1 96.44 94 GLU B CA 1
ATOM 2940 C C . GLU B 1 94 ? -14.555 20.859 27.922 1 96.44 94 GLU B C 1
ATOM 2942 O O . GLU B 1 94 ? -14.625 19.719 28.375 1 96.44 94 GLU B O 1
ATOM 2947 N N . LEU B 1 95 ? -13.523 21.688 28.094 1 97 95 LEU B N 1
ATOM 2948 C CA . LEU B 1 95 ? -12.438 21.297 28.984 1 97 95 LEU B CA 1
ATOM 2949 C C . LEU B 1 95 ? -12.789 21.609 30.438 1 97 95 LEU B C 1
ATOM 2951 O O . LEU B 1 95 ? -13.445 22.625 30.719 1 97 95 LEU B O 1
ATOM 2955 N N . VAL B 1 96 ? -12.359 20.797 31.312 1 95.31 96 VAL B N 1
ATOM 2956 C CA . VAL B 1 96 ? -12.609 20.969 32.75 1 95.31 96 VAL B CA 1
ATOM 2957 C C . VAL B 1 96 ? -11.344 21.469 33.438 1 95.31 96 VAL B C 1
ATOM 2959 O O . VAL B 1 96 ? -10.25 20.953 33.188 1 95.31 96 VAL B O 1
ATOM 2962 N N . TRP B 1 97 ? -11.508 22.453 34.25 1 93.5 97 TRP B N 1
ATOM 2963 C CA . TRP B 1 97 ? -10.375 23.031 34.938 1 93.5 97 TRP B CA 1
ATOM 2964 C C . TRP B 1 97 ? -9.844 22.062 36 1 93.5 97 TRP B C 1
ATOM 2966 O O . TRP B 1 97 ? -10.617 21.375 36.656 1 93.5 97 TRP B O 1
ATOM 2976 N N . GLY B 1 98 ? -8.562 21.969 36.031 1 89.44 98 GLY B N 1
ATOM 2977 C CA . GLY B 1 98 ? -7.883 21.203 37.062 1 89.44 98 GLY B CA 1
ATOM 2978 C C . GLY B 1 98 ? -6.77 21.969 37.719 1 89.44 98 GLY B C 1
ATOM 2979 O O . GLY B 1 98 ? -6.5 23.125 37.375 1 89.44 98 GLY B O 1
ATOM 2980 N N . GLU B 1 99 ? -6.121 21.344 38.719 1 88.88 99 GLU B N 1
ATOM 2981 C CA . GLU B 1 99 ? -5.047 21.969 39.469 1 88.88 99 GLU B CA 1
ATOM 2982 C C . GLU B 1 99 ? -3.9 22.406 38.562 1 88.88 99 GLU B C 1
ATOM 2984 O O . GLU B 1 99 ? -3.57 21.703 37.594 1 88.88 99 GLU B O 1
ATOM 2989 N N . GLY B 1 100 ? -3.279 23.562 38.844 1 90.06 100 GLY B N 1
ATOM 2990 C CA . GLY B 1 100 ? -2.137 24.062 38.094 1 90.06 100 GLY B CA 1
ATOM 2991 C C . GLY B 1 100 ? -2.527 24.719 36.781 1 90.06 100 GLY B C 1
ATOM 2992 O O . GLY B 1 100 ? -1.767 24.688 35.812 1 90.06 100 GLY B O 1
ATOM 2993 N N . ASP B 1 101 ? -3.775 25.188 36.688 1 92.06 101 ASP B N 1
ATOM 2994 C CA . ASP B 1 101 ? -4.285 25.891 35.531 1 92.06 101 ASP B CA 1
ATOM 2995 C C . ASP B 1 101 ? -4.281 24.984 34.312 1 92.06 101 ASP B C 1
ATOM 2997 O O . ASP B 1 101 ? -3.865 25.391 33.219 1 92.06 101 ASP B O 1
ATOM 3001 N N . GLN B 1 102 ? -4.543 23.75 34.594 1 93.75 102 GLN B N 1
ATOM 3002 C CA . GLN B 1 102 ? -4.645 22.766 33.5 1 93.75 102 GLN B CA 1
ATOM 3003 C C . GLN B 1 102 ? -6.102 22.469 33.188 1 93.75 102 GLN B C 1
ATOM 3005 O O . GLN B 1 102 ? -6.902 22.172 34.062 1 93.75 102 GLN B O 1
ATOM 3010 N N . TRP B 1 103 ? -6.449 22.641 31.922 1 95.75 103 TRP B N 1
ATOM 3011 C CA . TRP B 1 103 ? -7.773 22.328 31.406 1 95.75 103 TRP B CA 1
ATOM 3012 C C . TRP B 1 103 ? -7.742 21.047 30.578 1 95.75 103 TRP B C 1
ATOM 3014 O O . TRP B 1 103 ? -6.922 20.891 29.672 1 95.75 103 TRP B O 1
ATOM 3024 N N . ARG B 1 104 ? -8.688 20.125 30.891 1 96.19 104 ARG B N 1
ATOM 3025 C CA . ARG B 1 104 ? -8.57 18.828 30.25 1 96.19 104 ARG B CA 1
ATOM 3026 C C . ARG B 1 104 ? -9.891 18.406 29.625 1 96.19 104 ARG B C 1
ATOM 3028 O O . ARG B 1 104 ? -10.961 18.766 30.109 1 96.19 104 ARG B O 1
ATOM 3035 N N . ALA B 1 105 ? -9.812 17.703 28.547 1 97.5 105 ALA B N 1
ATOM 3036 C CA . ALA B 1 105 ? -10.914 17.031 27.875 1 97.5 105 ALA B CA 1
ATOM 3037 C C . ALA B 1 105 ? -10.453 15.719 27.25 1 97.5 105 ALA B C 1
ATOM 3039 O O . ALA B 1 105 ? -9.297 15.594 26.828 1 97.5 105 ALA B O 1
ATOM 3040 N N . LYS B 1 106 ? -11.336 14.758 27.219 1 97 106 LYS B N 1
ATOM 3041 C CA . LYS B 1 106 ? -11.023 13.461 26.625 1 97 106 LYS B CA 1
ATOM 3042 C C . LYS B 1 106 ? -11.984 13.133 25.484 1 97 106 LYS B C 1
ATOM 3044 O O . LYS B 1 106 ? -13.188 13.375 25.594 1 97 106 LYS B O 1
ATOM 3049 N N . ILE B 1 107 ? -11.383 12.664 24.406 1 97.31 107 ILE B N 1
ATOM 3050 C CA . ILE B 1 107 ? -12.18 12.203 23.266 1 97.31 107 ILE B CA 1
ATOM 3051 C C . ILE B 1 107 ? -11.555 10.938 22.688 1 97.31 107 ILE B C 1
ATOM 3053 O O . ILE B 1 107 ? -10.508 10.477 23.156 1 97.31 107 ILE B O 1
ATOM 3057 N N . ARG B 1 108 ? -12.25 10.367 21.781 1 96.5 108 ARG B N 1
ATOM 3058 C CA . ARG B 1 108 ? -11.727 9.227 21.031 1 96.5 108 ARG B CA 1
ATOM 3059 C C . ARG B 1 108 ? -11.656 9.531 19.531 1 96.5 108 ARG B C 1
ATOM 3061 O O . ARG B 1 108 ? -12.594 10.086 18.969 1 96.5 108 ARG B O 1
ATOM 3068 N N . LEU B 1 109 ? -10.555 9.219 18.938 1 96.06 109 LEU B N 1
ATOM 3069 C CA . LEU B 1 109 ? -10.32 9.406 17.516 1 96.06 109 LEU B CA 1
ATOM 3070 C C . LEU B 1 109 ? -9.875 8.109 16.859 1 96.06 109 LEU B C 1
ATOM 3072 O O . LEU B 1 109 ? -9.242 7.266 17.5 1 96.06 109 LEU B O 1
ATOM 3076 N N . PRO B 1 110 ? -10.258 7.914 15.602 1 94.06 110 PRO B N 1
ATOM 3077 C CA . PRO B 1 110 ? -9.797 6.707 14.914 1 94.06 110 PRO B CA 1
ATOM 3078 C C . PRO B 1 110 ? -8.281 6.691 14.703 1 94.06 110 PRO B C 1
ATOM 3080 O O . PRO B 1 110 ? -7.68 7.734 14.445 1 94.06 110 PRO B O 1
ATOM 3083 N N . ALA B 1 111 ? -7.723 5.469 14.789 1 92.19 111 ALA B N 1
ATOM 3084 C CA . ALA B 1 111 ? -6.305 5.312 14.469 1 92.19 111 ALA B CA 1
ATOM 3085 C C . ALA B 1 111 ? -6.02 5.719 13.023 1 92.19 111 ALA B C 1
ATOM 3087 O O . ALA B 1 111 ? -6.805 5.422 12.125 1 92.19 111 ALA B O 1
ATOM 3088 N N . GLY B 1 112 ? -4.926 6.531 12.859 1 90.06 112 GLY B N 1
ATOM 3089 C CA . GLY B 1 112 ? -4.539 6.953 11.516 1 90.06 112 GLY B CA 1
ATOM 3090 C C . GLY B 1 112 ? -5.105 8.305 11.133 1 90.06 112 GLY B C 1
ATOM 3091 O O . GLY B 1 112 ? -4.766 8.852 10.078 1 90.06 112 GLY B O 1
ATOM 3092 N N . ALA B 1 113 ? -5.891 8.898 11.969 1 92.25 113 ALA B N 1
ATOM 3093 C CA . ALA B 1 113 ? -6.566 10.156 11.648 1 92.25 113 ALA B CA 1
ATOM 3094 C C . ALA B 1 113 ? -5.621 11.344 11.773 1 92.25 113 ALA B C 1
ATOM 3096 O O . ALA B 1 113 ? -4.723 11.336 12.617 1 92.25 113 ALA B O 1
ATOM 3097 N N . ILE B 1 114 ? -5.758 12.297 10.922 1 93.69 114 ILE B N 1
ATOM 3098 C CA . ILE B 1 114 ? -5.199 13.633 11.078 1 93.69 114 ILE B CA 1
ATOM 3099 C C . ILE B 1 114 ? -6.324 14.633 11.336 1 93.69 114 ILE B C 1
ATOM 3101 O O . ILE B 1 114 ? -7.27 14.727 10.547 1 93.69 114 ILE B O 1
ATOM 3105 N N . VAL B 1 115 ? -6.211 15.367 12.398 1 93.94 115 VAL B N 1
ATOM 3106 C CA . VAL B 1 115 ? -7.301 16.281 12.742 1 93.94 115 VAL B CA 1
ATOM 3107 C C . VAL B 1 115 ? -6.738 17.656 13.078 1 93.94 115 VAL B C 1
ATOM 3109 O O . VAL B 1 115 ? -5.637 17.766 13.625 1 93.94 115 VAL B O 1
ATOM 3112 N N . GLU B 1 116 ? -7.453 18.656 12.664 1 94.88 116 GLU B N 1
ATOM 3113 C CA . GLU B 1 116 ? -7.145 20.031 13.086 1 94.88 116 GLU B CA 1
ATOM 3114 C C . GLU B 1 116 ? -8.086 20.484 14.195 1 94.88 116 GLU B C 1
ATOM 3116 O O . GLU B 1 116 ? -9.242 20.047 14.258 1 94.88 116 GLU B O 1
ATOM 3121 N N . TYR B 1 117 ? -7.562 21.281 15.07 1 96.25 117 TYR B N 1
ATOM 3122 C CA . TYR B 1 117 ? -8.383 21.766 16.172 1 96.25 117 TYR B CA 1
ATOM 3123 C C . TYR B 1 117 ? -7.867 23.094 16.703 1 96.25 117 TYR B C 1
ATOM 3125 O O . TYR B 1 117 ? -6.754 23.516 16.375 1 96.25 117 TYR B O 1
ATOM 3133 N N . LYS B 1 118 ? -8.695 23.812 17.406 1 96.12 118 LYS B N 1
ATOM 3134 C CA . LYS B 1 118 ? -8.383 25.047 18.125 1 96.12 118 LYS B CA 1
ATOM 3135 C C . LYS B 1 118 ? -9.125 25.094 19.453 1 96.12 118 LYS B C 1
ATOM 3137 O O . LYS B 1 118 ? -10.133 24.422 19.641 1 96.12 118 LYS B O 1
ATOM 3142 N N . TYR B 1 119 ? -8.547 25.844 20.359 1 96.94 119 TYR B N 1
ATOM 3143 C CA . TYR B 1 119 ? -9.242 26.125 21.609 1 96.94 119 TYR B CA 1
ATOM 3144 C C . TYR B 1 119 ? -10.031 27.422 21.531 1 96.94 119 TYR B C 1
ATOM 3146 O O . TYR B 1 119 ? -9.602 28.375 20.859 1 96.94 119 TYR B O 1
ATOM 3154 N N . VAL B 1 120 ? -11.141 27.453 22.188 1 96.44 120 VAL B N 1
ATOM 3155 C CA . VAL B 1 120 ? -12.016 28.625 22.188 1 96.44 120 VAL B CA 1
ATOM 3156 C C . VAL B 1 120 ? -12.391 28.984 23.625 1 96.44 120 VAL B C 1
ATOM 3158 O O . VAL B 1 120 ? -12.703 28.109 24.438 1 96.44 120 VAL B O 1
ATOM 3161 N N . LEU B 1 121 ? -12.266 30.234 23.906 1 95.19 121 LEU B N 1
ATOM 3162 C CA . LEU B 1 121 ? -12.734 30.75 25.188 1 95.19 121 LEU B CA 1
ATOM 3163 C C . LEU B 1 121 ? -14.188 31.219 25.078 1 95.19 121 LEU B C 1
ATOM 3165 O O . LEU B 1 121 ? -14.555 31.906 24.125 1 95.19 121 LEU B O 1
ATOM 3169 N N . LEU B 1 122 ? -14.898 30.812 26 1 93 122 LEU B N 1
ATOM 3170 C CA . LEU B 1 122 ? -16.297 31.188 26 1 93 122 LEU B CA 1
ATOM 3171 C C . LEU B 1 122 ? -16.578 32.25 27.062 1 93 122 LEU B C 1
ATOM 3173 O O . LEU B 1 122 ? -15.914 32.281 28.109 1 93 122 LEU B O 1
ATOM 3177 N N . GLU B 1 123 ? -17.531 33.062 26.719 1 84.44 123 GLU B N 1
ATOM 3178 C CA . GLU B 1 123 ? -18.016 34.062 27.672 1 84.44 123 GLU B CA 1
ATOM 3179 C C . GLU B 1 123 ? -18.969 33.438 28.672 1 84.44 123 GLU B C 1
ATOM 3181 O O . GLU B 1 123 ? -19.438 32.312 28.484 1 84.44 123 GLU B O 1
ATOM 3186 N N . SER B 1 124 ? -19.203 34.219 29.719 1 78.25 124 SER B N 1
ATOM 3187 C CA . SER B 1 124 ? -20.156 33.75 30.734 1 78.25 124 SER B CA 1
ATOM 3188 C C . SER B 1 124 ? -21.547 33.531 30.125 1 78.25 124 SER B C 1
ATOM 3190 O O . SER B 1 124 ? -22.281 32.656 30.547 1 78.25 124 SER B O 1
ATOM 3192 N N . GLY B 1 125 ? -21.875 34.219 29.125 1 74.06 125 GLY B N 1
ATOM 3193 C CA . GLY B 1 125 ? -23.188 34.125 28.5 1 74.06 125 GLY B CA 1
ATOM 3194 C C . GLY B 1 125 ? -23.266 33.062 27.422 1 74.06 125 GLY B C 1
ATOM 3195 O O . GLY B 1 125 ? -24.312 32.844 26.828 1 74.06 125 GLY B O 1
ATOM 3196 N N . GLY B 1 126 ? -22.234 32.406 27.203 1 74.19 126 GLY B N 1
ATOM 3197 C CA . GLY B 1 126 ? -22.25 31.297 26.266 1 74.19 126 GLY B CA 1
ATOM 3198 C C . GLY B 1 126 ? -21.641 31.641 24.922 1 74.19 126 GLY B C 1
ATOM 3199 O O . GLY B 1 126 ? -21.391 30.766 24.094 1 74.19 126 GLY B O 1
ATOM 3200 N N . GLY B 1 127 ? -21.469 32.844 24.594 1 85.75 127 GLY B N 1
ATOM 3201 C CA . GLY B 1 127 ? -20.891 33.25 23.312 1 85.75 127 GLY B CA 1
ATOM 3202 C C . GLY B 1 127 ? -19.391 33.062 23.266 1 85.75 127 GLY B C 1
ATOM 3203 O O . GLY B 1 127 ? -18.75 32.844 24.281 1 85.75 127 GLY B O 1
ATOM 3204 N N . VAL B 1 128 ? -18.875 33.031 22.047 1 90.19 128 VAL B N 1
ATOM 3205 C CA . VAL B 1 128 ? -17.438 32.875 21.844 1 90.19 128 VAL B CA 1
ATOM 3206 C C . VAL B 1 128 ? -16.719 34.156 22.188 1 90.19 128 VAL B C 1
ATOM 3208 O O . VAL B 1 128 ? -17.031 35.219 21.609 1 90.19 128 VAL B O 1
ATOM 3211 N N . ARG B 1 129 ? -15.836 34.125 23.172 1 90.06 129 ARG B N 1
ATOM 3212 C CA . ARG B 1 129 ? -15.031 35.281 23.531 1 90.06 129 ARG B CA 1
ATOM 3213 C C . ARG B 1 129 ? -13.828 35.438 22.609 1 90.06 129 ARG B C 1
ATOM 3215 O O . ARG B 1 129 ? -13.539 36.531 22.125 1 90.06 129 ARG B O 1
ATOM 3222 N N . ALA B 1 130 ? -13.086 34.312 22.453 1 92.5 130 ALA B N 1
ATOM 3223 C CA . ALA B 1 130 ? -11.891 34.375 21.609 1 92.5 130 ALA B CA 1
ATOM 3224 C C . ALA B 1 130 ? -11.516 33 21.078 1 92.5 130 ALA B C 1
ATOM 3226 O O . ALA B 1 130 ? -11.641 31.984 21.797 1 92.5 130 ALA B O 1
ATOM 3227 N N . TRP B 1 131 ? -11.094 33 19.828 1 93.25 131 TRP B N 1
ATOM 3228 C CA . TRP B 1 131 ? -10.461 31.828 19.266 1 93.25 131 TRP B CA 1
ATOM 3229 C C . TRP B 1 131 ? -8.953 31.859 19.5 1 93.25 131 TRP B C 1
ATOM 3231 O O . TRP B 1 131 ? -8.328 32.938 19.484 1 93.25 131 TRP B O 1
ATOM 3241 N N . GLN B 1 132 ? -8.438 30.703 19.719 1 92.62 132 GLN B N 1
ATOM 3242 C CA . GLN B 1 132 ? -6.977 30.609 19.719 1 92.62 132 GLN B CA 1
ATOM 3243 C C . GLN B 1 132 ? -6.398 31.203 18.438 1 92.62 132 GLN B C 1
ATOM 3245 O O . GLN B 1 132 ? -6.887 30.922 17.328 1 92.62 132 GLN B O 1
ATOM 3250 N N . SER B 1 133 ? -5.41 32.031 18.531 1 88.94 133 SER B N 1
ATOM 3251 C CA . SER B 1 133 ? -4.852 32.75 17.375 1 88.94 133 SER B CA 1
ATOM 3252 C C . SER B 1 133 ? -3.896 31.844 16.594 1 88.94 133 SER B C 1
ATOM 3254 O O . SER B 1 133 ? -3.477 30.797 17.094 1 88.94 133 SER B O 1
ATOM 3256 N N . GLY B 1 134 ? -3.654 32.25 15.312 1 88.81 134 GLY B N 1
ATOM 3257 C CA . GLY B 1 134 ? -2.684 31.531 14.5 1 88.81 134 GLY B CA 1
ATOM 3258 C C . GLY B 1 134 ? -3.295 30.406 13.703 1 88.81 134 GLY B C 1
ATOM 3259 O O . GLY B 1 134 ? -4.516 30.328 13.547 1 88.81 134 GLY B O 1
ATOM 3260 N N . ALA B 1 135 ? -2.447 29.625 13.195 1 90.5 135 ALA B N 1
ATOM 3261 C CA . ALA B 1 135 ? -2.885 28.469 12.414 1 90.5 135 ALA B CA 1
ATOM 3262 C C . ALA B 1 135 ? -3.537 27.406 13.297 1 90.5 135 ALA B C 1
ATOM 3264 O O . ALA B 1 135 ? -3.385 27.438 14.523 1 90.5 135 ALA B O 1
ATOM 3265 N N . ASN B 1 136 ? -4.34 26.609 12.711 1 92.88 136 ASN B N 1
ATOM 3266 C CA . ASN B 1 136 ? -4.934 25.5 13.453 1 92.88 136 ASN B CA 1
ATOM 3267 C C . ASN B 1 136 ? -3.871 24.531 13.945 1 92.88 136 ASN B C 1
ATOM 3269 O O . ASN B 1 136 ? -2.854 24.312 13.281 1 92.88 136 ASN B O 1
ATOM 3273 N N . ASN B 1 137 ? -4.113 23.969 15.102 1 94.19 137 ASN B N 1
ATOM 3274 C CA . ASN B 1 137 ? -3.279 22.859 15.547 1 94.19 137 ASN B CA 1
ATOM 3275 C C . ASN B 1 137 ? -3.572 21.594 14.758 1 94.19 137 ASN B C 1
ATOM 3277 O O . ASN B 1 137 ? -4.707 21.359 14.336 1 94.19 137 ASN B O 1
ATOM 3281 N N . VAL B 1 138 ? -2.525 20.844 14.523 1 94.44 138 VAL B N 1
ATOM 3282 C CA . VAL B 1 138 ? -2.688 19.594 13.781 1 94.44 138 VAL B CA 1
ATOM 3283 C C . VAL B 1 138 ? -2.246 18.422 14.648 1 94.44 138 VAL B C 1
ATOM 3285 O O . VAL B 1 138 ? -1.162 18.438 15.242 1 94.44 138 VAL B O 1
ATOM 3288 N N . LEU B 1 139 ? -3.1 17.422 14.75 1 94.81 139 LEU B N 1
ATOM 3289 C CA . LEU B 1 139 ? -2.768 16.203 15.461 1 94.81 139 LEU B CA 1
ATOM 3290 C C . LEU B 1 139 ? -2.828 14.992 14.531 1 94.81 139 LEU B C 1
ATOM 3292 O O . LEU B 1 139 ? -3.84 14.766 13.867 1 94.81 139 LEU B O 1
ATOM 3296 N N . ALA B 1 140 ? -1.765 14.328 14.5 1 93.06 140 ALA B N 1
ATOM 3297 C CA . ALA B 1 140 ? -1.719 13.062 13.773 1 93.06 140 ALA B CA 1
ATOM 3298 C C . ALA B 1 140 ? -1.814 11.875 14.734 1 93.06 140 ALA B C 1
ATOM 3300 O O . ALA B 1 140 ? -1.039 11.781 15.688 1 93.06 140 ALA B O 1
ATOM 3301 N N . VAL B 1 141 ? -2.793 11.031 14.5 1 93.19 141 VAL B N 1
ATOM 3302 C CA . VAL B 1 141 ? -2.971 9.82 15.297 1 93.19 141 VAL B CA 1
ATOM 3303 C C . VAL B 1 141 ? -2.318 8.633 14.586 1 93.19 141 VAL B C 1
ATOM 3305 O O . VAL B 1 141 ? -2.709 8.281 13.469 1 93.19 141 VAL B O 1
ATOM 3308 N N . LYS B 1 142 ? -1.404 8.039 15.211 1 87.88 142 LYS B N 1
ATOM 3309 C CA . LYS B 1 142 ? -0.694 6.922 14.594 1 87.88 142 LYS B CA 1
ATOM 3310 C C . LYS B 1 142 ? -1.582 5.684 14.516 1 87.88 142 LYS B C 1
ATOM 3312 O O . LYS B 1 142 ? -2.551 5.559 15.266 1 87.88 142 LYS B O 1
ATOM 3317 N N . LEU B 1 143 ? -1.216 4.715 13.695 1 83.69 143 LEU B N 1
ATOM 3318 C CA . LEU B 1 143 ? -2.025 3.525 13.453 1 83.69 143 LEU B CA 1
ATOM 3319 C C . LEU B 1 143 ? -1.961 2.572 14.641 1 83.69 143 LEU B C 1
ATOM 3321 O O . LEU B 1 143 ? -2.922 1.852 14.922 1 83.69 143 LEU B O 1
ATOM 3325 N N . SER B 1 144 ? -0.854 2.508 15.352 1 82.19 144 SER B N 1
ATOM 3326 C CA . SER B 1 144 ? -0.654 1.501 16.391 1 82.19 144 SER B CA 1
ATOM 3327 C C . SER B 1 144 ? -0.702 2.123 17.781 1 82.19 144 SER B C 1
ATOM 3329 O O . SER B 1 144 ? -0.338 1.48 18.766 1 82.19 144 SER B O 1
ATOM 3331 N N . GLU B 1 145 ? -1.262 3.217 17.922 1 87.44 145 GLU B N 1
ATOM 3332 C CA . GLU B 1 145 ? -1.278 3.812 19.266 1 87.44 145 GLU B CA 1
ATOM 3333 C C . GLU B 1 145 ? -2.646 3.652 19.922 1 87.44 145 GLU B C 1
ATOM 3335 O O . GLU B 1 145 ? -3.652 3.453 19.234 1 87.44 145 GLU B O 1
ATOM 3340 N N . GLU B 1 146 ? -2.602 3.615 21.297 1 90.75 146 GLU B N 1
ATOM 3341 C CA . GLU B 1 146 ? -3.832 3.365 22.047 1 90.75 146 GLU B CA 1
ATOM 3342 C C . GLU B 1 146 ? -4.262 4.602 22.828 1 90.75 146 GLU B C 1
ATOM 3344 O O . GLU B 1 146 ? -5.453 4.801 23.078 1 90.75 146 GLU B O 1
ATOM 3349 N N . ARG B 1 147 ? -3.262 5.332 23.281 1 93.56 147 ARG B N 1
ATOM 3350 C CA . ARG B 1 147 ? -3.547 6.512 24.094 1 93.56 147 ARG B CA 1
ATOM 3351 C C . ARG B 1 147 ? -2.605 7.66 23.734 1 93.56 147 ARG B C 1
ATOM 3353 O O . ARG B 1 147 ? -1.411 7.441 23.516 1 93.56 147 ARG B O 1
ATOM 3360 N N . ILE B 1 148 ? -3.201 8.891 23.672 1 94.38 148 ILE B N 1
ATOM 3361 C CA . ILE B 1 148 ? -2.438 10.094 23.375 1 94.38 148 ILE B CA 1
ATOM 3362 C C . ILE B 1 148 ? -2.781 11.188 24.391 1 94.38 148 ILE B C 1
ATOM 3364 O O . ILE B 1 148 ? -3.949 11.367 24.734 1 94.38 148 ILE B O 1
ATOM 3368 N N . GLU B 1 149 ? -1.804 11.828 24.875 1 94.31 149 GLU B N 1
ATOM 3369 C CA . GLU B 1 149 ? -1.997 13 25.719 1 94.31 149 GLU B CA 1
ATOM 3370 C C . GLU B 1 149 ? -1.336 14.234 25.125 1 94.31 149 GLU B C 1
ATOM 3372 O O . GLU B 1 149 ? -0.14 14.219 24.812 1 94.31 149 GLU B O 1
ATOM 3377 N N . LEU B 1 150 ? -2.135 15.266 25 1 94.81 150 LEU B N 1
ATOM 3378 C CA . LEU B 1 150 ? -1.639 16.516 24.422 1 94.81 150 LEU B CA 1
ATOM 3379 C C . LEU B 1 150 ? -1.47 17.578 25.516 1 94.81 150 LEU B C 1
ATOM 3381 O O . LEU B 1 150 ? -2.334 17.719 26.375 1 94.81 150 LEU B O 1
ATOM 3385 N N . PHE B 1 151 ? -0.335 18.219 25.453 1 93.56 151 PHE B N 1
ATOM 3386 C CA . PHE B 1 151 ? -0.082 19.375 26.312 1 93.56 151 PHE B CA 1
ATOM 3387 C C . PHE B 1 151 ? 0.098 20.641 25.484 1 93.56 151 PHE B C 1
ATOM 3389 O O . PHE B 1 151 ? 1.144 20.844 24.859 1 93.56 151 PHE B O 1
ATOM 3396 N N . ASP B 1 152 ? -0.909 21.5 25.562 1 94.88 152 ASP B N 1
ATOM 3397 C CA . ASP B 1 152 ? -0.905 22.688 24.734 1 94.88 152 ASP B CA 1
ATOM 3398 C C . ASP B 1 152 ? -0.901 23.953 25.594 1 94.88 152 ASP B C 1
ATOM 3400 O O . ASP B 1 152 ? -1.123 23.891 26.797 1 94.88 152 ASP B O 1
ATOM 3404 N N . THR B 1 153 ? -0.53 25.094 24.953 1 93.44 153 THR B N 1
ATOM 3405 C CA . THR B 1 153 ? -0.656 26.422 25.531 1 93.44 153 THR B CA 1
ATOM 3406 C C . THR B 1 153 ? -1.611 27.281 24.719 1 93.44 153 THR B C 1
ATOM 3408 O O . THR B 1 153 ? -1.917 26.953 23.562 1 93.44 153 THR B O 1
ATOM 3411 N N . TRP B 1 154 ? -2.047 28.344 25.281 1 92.75 154 TRP B N 1
ATOM 3412 C CA . TRP B 1 154 ? -3.002 29.219 24.594 1 92.75 154 TRP B CA 1
ATOM 3413 C C . TRP B 1 154 ? -2.363 29.875 23.391 1 92.75 154 TRP B C 1
ATOM 3415 O O . TRP B 1 154 ? -3.025 30.078 22.359 1 92.75 154 TRP B O 1
ATOM 3425 N N . GLN B 1 155 ? -1.062 30.094 23.391 1 88 155 GLN B N 1
ATOM 3426 C CA . GLN B 1 155 ? -0.357 30.766 22.297 1 88 155 GLN B CA 1
ATOM 3427 C C . GLN B 1 155 ? -0.023 29.781 21.188 1 88 155 GLN B C 1
ATOM 3429 O O . GLN B 1 155 ? 0.44 30.172 20.125 1 88 155 GLN B O 1
ATOM 3434 N N . SER B 1 156 ? -0.302 28.547 21.453 1 88.81 156 SER B N 1
ATOM 3435 C CA . SER B 1 156 ? -0.021 27.484 20.484 1 88.81 156 SER B CA 1
ATOM 3436 C C . SER B 1 156 ? 1.433 27.531 20.031 1 88.81 156 SER B C 1
ATOM 3438 O O . SER B 1 156 ? 1.717 27.422 18.828 1 88.81 156 SER B O 1
ATOM 3440 N N . ASN B 1 157 ? 2.309 27.781 20.969 1 85 157 ASN B N 1
ATOM 3441 C CA . ASN B 1 157 ? 3.738 27.703 20.688 1 85 157 ASN B CA 1
ATOM 3442 C C . ASN B 1 157 ? 4.191 26.266 20.438 1 85 157 ASN B C 1
ATOM 3444 O O . ASN B 1 157 ? 4.074 25.422 21.312 1 85 157 ASN B O 1
ATOM 3448 N N . PRO B 1 158 ? 4.73 26.078 19.281 1 86.56 158 PRO B N 1
ATOM 3449 C CA . PRO B 1 158 ? 5.102 24.703 18.953 1 86.56 158 PRO B CA 1
ATOM 3450 C C . PRO B 1 158 ? 6.188 24.141 19.859 1 86.56 158 PRO B C 1
ATOM 3452 O O . PRO B 1 158 ? 6.273 22.922 20.047 1 86.56 158 PRO B O 1
ATOM 3455 N N . ASP B 1 159 ? 6.957 24.969 20.406 1 83.12 159 ASP B N 1
ATOM 3456 C CA . ASP B 1 159 ? 8.047 24.516 21.266 1 83.12 159 ASP B CA 1
ATOM 3457 C C . ASP B 1 159 ? 7.523 24.078 22.625 1 83.12 159 ASP B C 1
ATOM 3459 O O . ASP B 1 159 ? 8.203 23.344 23.359 1 83.12 159 ASP B O 1
ATOM 3463 N N . GLN B 1 160 ? 6.332 24.5 22.969 1 82.06 160 GLN B N 1
ATOM 3464 C CA . GLN B 1 160 ? 5.766 24.203 24.281 1 82.06 160 GLN B CA 1
ATOM 3465 C C . GLN B 1 160 ? 4.66 23.156 24.172 1 82.06 160 GLN B C 1
ATOM 3467 O O . GLN B 1 160 ? 4.145 22.688 25.188 1 82.06 160 GLN B O 1
ATOM 3472 N N . ALA B 1 161 ? 4.285 22.844 22.969 1 82.88 161 ALA B N 1
ATOM 3473 C CA . ALA B 1 161 ? 3.244 21.844 22.734 1 82.88 161 ALA B CA 1
ATOM 3474 C C . ALA B 1 161 ? 3.84 20.453 22.594 1 82.88 161 ALA B C 1
ATOM 3476 O O . ALA B 1 161 ? 4.707 20.219 21.75 1 82.88 161 ALA B O 1
ATOM 3477 N N . LEU B 1 162 ? 3.412 19.562 23.469 1 83 162 LEU B N 1
ATOM 3478 C CA . LEU B 1 162 ? 3.977 18.219 23.484 1 83 162 LEU B CA 1
ATOM 3479 C C . LEU B 1 162 ? 2.879 17.172 23.344 1 83 162 LEU B C 1
ATOM 3481 O O . LEU B 1 162 ? 1.745 17.391 23.781 1 83 162 LEU B O 1
ATOM 3485 N N . VAL B 1 163 ? 3.227 16.156 22.75 1 85.69 163 VAL B N 1
ATOM 3486 C CA . VAL B 1 163 ? 2.332 15.023 22.594 1 85.69 163 VAL B CA 1
ATOM 3487 C C . VAL B 1 163 ? 2.992 13.773 23.172 1 85.69 163 VAL B C 1
ATOM 3489 O O . VAL B 1 163 ? 4.137 13.453 22.828 1 85.69 163 VAL B O 1
ATOM 3492 N N . VAL B 1 164 ? 2.285 13.117 24.016 1 82.62 164 VAL B N 1
ATOM 3493 C CA . VAL B 1 164 ? 2.787 11.891 24.625 1 82.62 164 VAL B CA 1
ATOM 3494 C C . VAL B 1 164 ? 1.964 10.703 24.141 1 82.62 164 VAL B C 1
ATOM 3496 O O . VAL B 1 164 ? 0.735 10.703 24.266 1 82.62 164 VAL B O 1
ATOM 3499 N N . SER B 1 165 ? 2.672 9.719 23.656 1 83.38 165 SER B N 1
ATOM 3500 C CA . SER B 1 165 ? 2.035 8.516 23.125 1 83.38 165 SER B CA 1
ATOM 3501 C C . SER B 1 165 ? 2.25 7.32 24.047 1 83.38 165 SER B C 1
ATOM 3503 O O . SER B 1 165 ? 3.391 6.949 24.344 1 83.38 165 SER B O 1
ATOM 3505 N N . ASP B 1 166 ? 1.185 6.73 24.453 1 82.88 166 ASP B N 1
ATOM 3506 C CA . ASP B 1 166 ? 1.196 5.496 25.234 1 82.88 166 ASP B CA 1
ATOM 3507 C C . ASP B 1 166 ? 2.188 5.59 26.391 1 82.88 166 ASP B C 1
ATOM 3509 O O . ASP B 1 166 ? 2.93 4.645 26.656 1 82.88 166 ASP B O 1
ATOM 3513 N N . GLY B 1 167 ? 2.232 6.695 26.922 1 74.06 167 GLY B N 1
ATOM 3514 C CA . GLY B 1 167 ? 3.074 6.887 28.094 1 74.06 167 GLY B CA 1
ATOM 3515 C C . GLY B 1 167 ? 4.551 6.965 27.75 1 74.06 167 GLY B C 1
ATOM 3516 O O . GLY B 1 167 ? 5.402 6.863 28.641 1 74.06 167 GLY B O 1
ATOM 3517 N N . GLY B 1 168 ? 4.828 7.156 26.5 1 76.88 168 GLY B N 1
ATOM 3518 C CA . GLY B 1 168 ? 6.219 7.227 26.078 1 76.88 168 GLY B CA 1
ATOM 3519 C C . GLY B 1 168 ? 6.785 8.633 26.125 1 76.88 168 GLY B C 1
ATOM 3520 O O . GLY B 1 168 ? 6.395 9.438 26.984 1 76.88 168 GLY B O 1
ATOM 3521 N N . ALA B 1 169 ? 7.793 8.805 25.359 1 75.81 169 ALA B N 1
ATOM 3522 C CA . ALA B 1 169 ? 8.469 10.094 25.344 1 75.81 169 ALA B CA 1
ATOM 3523 C C . ALA B 1 169 ? 7.621 11.156 24.641 1 75.81 169 ALA B C 1
ATOM 3525 O O . ALA B 1 169 ? 6.887 10.844 23.703 1 75.81 169 ALA B O 1
ATOM 3526 N N . ALA B 1 170 ? 7.797 12.328 25.156 1 83 170 ALA B N 1
ATOM 3527 C CA . ALA B 1 170 ? 7.086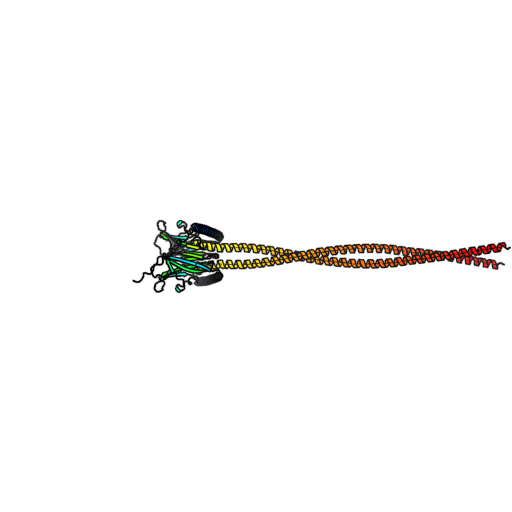 13.453 24.547 1 83 170 ALA B CA 1
ATOM 3528 C C . ALA B 1 170 ? 7.695 13.836 23.203 1 83 170 ALA B C 1
ATOM 3530 O O . ALA B 1 170 ? 8.914 13.773 23.031 1 83 170 ALA B O 1
ATOM 3531 N N . ALA B 1 171 ? 6.828 14.102 22.281 1 83.75 171 ALA B N 1
ATOM 3532 C CA . ALA B 1 171 ? 7.246 14.531 20.938 1 83.75 171 ALA B CA 1
ATOM 3533 C C . ALA B 1 171 ? 6.543 15.82 20.547 1 83.75 171 ALA B C 1
ATOM 3535 O O . ALA B 1 171 ? 5.453 16.125 21.031 1 83.75 171 ALA B O 1
ATOM 3536 N N . LYS B 1 172 ? 7.277 16.562 19.656 1 87.62 172 LYS B N 1
ATOM 3537 C CA . LYS B 1 172 ? 6.633 17.719 19.047 1 87.62 172 LYS B CA 1
ATOM 3538 C C . LYS B 1 172 ? 5.629 17.312 17.984 1 87.62 172 LYS B C 1
ATOM 3540 O O . LYS B 1 172 ? 5.734 16.219 17.422 1 87.62 172 LYS B O 1
ATOM 3545 N N . ARG B 1 173 ? 4.727 18.156 17.719 1 88.75 173 ARG B N 1
ATOM 3546 C CA . ARG B 1 173 ? 3.666 17.859 16.766 1 88.75 173 ARG B CA 1
ATOM 3547 C C . ARG B 1 173 ? 4.234 17.656 15.367 1 88.75 173 ARG B C 1
ATOM 3549 O O . ARG B 1 173 ? 3.787 16.781 14.633 1 88.75 173 ARG B O 1
ATOM 3556 N N . GLU B 1 174 ? 5.219 18.469 15.086 1 86.88 174 GLU B N 1
ATOM 3557 C CA . GLU B 1 174 ? 5.82 18.344 13.758 1 86.88 174 GLU B CA 1
ATOM 3558 C C . GLU B 1 174 ? 6.434 16.953 13.555 1 86.88 174 GLU B C 1
ATOM 3560 O O . GLU B 1 174 ? 6.211 16.328 12.523 1 86.88 174 GLU B O 1
ATOM 3565 N N . GLY B 1 175 ? 7.219 16.562 14.555 1 84.5 175 GLY B N 1
ATOM 3566 C CA . GLY B 1 175 ? 7.832 15.242 14.461 1 84.5 175 GLY B CA 1
ATOM 3567 C C . GLY B 1 175 ? 6.816 14.125 14.328 1 84.5 175 GLY B C 1
ATOM 3568 O O . GLY B 1 175 ? 7.031 13.172 13.578 1 84.5 175 GLY B O 1
ATOM 3569 N N . ARG B 1 176 ? 5.793 14.266 15.016 1 87.69 176 ARG B N 1
ATOM 3570 C CA . ARG B 1 176 ? 4.73 13.266 14.984 1 87.69 176 ARG B CA 1
ATOM 3571 C C . ARG B 1 176 ? 4.066 13.227 13.609 1 87.69 176 ARG B C 1
ATOM 3573 O O . ARG B 1 176 ? 3.773 12.148 13.086 1 87.69 176 ARG B O 1
ATOM 3580 N N . LEU B 1 177 ? 3.779 14.336 13.07 1 89.88 177 LEU B N 1
ATOM 3581 C CA . LEU B 1 177 ? 3.156 14.43 11.758 1 89.88 177 LEU B CA 1
ATOM 3582 C C . LEU B 1 177 ? 4.055 13.812 10.688 1 89.88 177 LEU B C 1
ATOM 3584 O O . LEU B 1 177 ? 3.58 13.07 9.82 1 89.88 177 LEU B O 1
ATOM 3588 N N . MET B 1 178 ? 5.312 14.086 10.781 1 86.5 178 MET B N 1
ATOM 3589 C CA . MET B 1 178 ? 6.27 13.539 9.82 1 86.5 178 MET B CA 1
ATOM 3590 C C . MET B 1 178 ? 6.387 12.023 9.969 1 86.5 178 MET B C 1
ATOM 3592 O O . MET B 1 178 ? 6.531 11.305 8.977 1 86.5 178 MET B O 1
ATOM 3596 N N . ALA B 1 179 ? 6.406 11.617 11.203 1 84.5 179 ALA B N 1
ATOM 3597 C CA . ALA B 1 179 ? 6.469 10.18 11.453 1 84.5 179 ALA B CA 1
ATOM 3598 C C . ALA B 1 179 ? 5.238 9.469 10.883 1 84.5 179 ALA B C 1
ATOM 3600 O O . ALA B 1 179 ? 5.348 8.375 10.336 1 84.5 179 ALA B O 1
ATOM 3601 N N . TRP B 1 180 ? 4.117 10.047 11.102 1 89.5 180 TRP B N 1
ATOM 3602 C CA . TRP B 1 180 ? 2.877 9.516 10.547 1 89.5 180 TRP B CA 1
ATOM 3603 C C . TRP B 1 180 ? 2.961 9.406 9.031 1 89.5 180 TRP B C 1
ATOM 3605 O O . TRP B 1 180 ? 2.66 8.352 8.461 1 89.5 180 TRP B O 1
ATOM 3615 N N . ALA B 1 181 ? 3.342 10.461 8.359 1 89.06 181 ALA B N 1
ATOM 3616 C CA . ALA B 1 181 ? 3.471 10.492 6.906 1 89.06 181 ALA B CA 1
ATOM 3617 C C . ALA B 1 181 ? 4.496 9.461 6.426 1 89.06 181 ALA B C 1
ATOM 3619 O O . ALA B 1 181 ? 4.273 8.773 5.43 1 89.06 181 ALA B O 1
ATOM 3620 N N . GLY B 1 182 ? 5.586 9.445 7.156 1 84.31 182 GLY B N 1
ATOM 3621 C CA . GLY B 1 182 ? 6.617 8.477 6.824 1 84.31 182 GLY B CA 1
ATOM 3622 C C . GLY B 1 182 ? 6.133 7.039 6.898 1 84.31 182 GLY B C 1
ATOM 3623 O O . GLY B 1 182 ? 6.469 6.219 6.043 1 84.31 182 GLY B O 1
ATOM 3624 N N . GLU B 1 183 ? 5.41 6.73 7.891 1 84.5 183 GLU B N 1
ATOM 3625 C CA . GLU B 1 183 ? 4.855 5.391 8.039 1 84.5 183 GLU B CA 1
ATOM 3626 C C . GLU B 1 183 ? 3.92 5.043 6.891 1 84.5 183 GLU B C 1
ATOM 3628 O O . GLU B 1 183 ? 3.945 3.924 6.375 1 84.5 183 GLU B O 1
ATOM 3633 N N . MET B 1 184 ? 3.113 5.957 6.5 1 85.44 184 MET B N 1
ATOM 3634 C CA . MET B 1 184 ? 2.184 5.738 5.395 1 85.44 184 MET B CA 1
ATOM 3635 C C . MET B 1 184 ? 2.934 5.473 4.094 1 85.44 184 MET B C 1
ATOM 3637 O O . MET B 1 184 ? 2.629 4.52 3.381 1 85.44 184 MET B O 1
ATOM 3641 N N . MET B 1 185 ? 3.9 6.262 3.875 1 83.12 185 MET B N 1
ATOM 3642 C CA . MET B 1 185 ? 4.656 6.137 2.631 1 83.12 185 MET B CA 1
ATOM 3643 C C . MET B 1 185 ? 5.488 4.859 2.625 1 83.12 185 MET B C 1
ATOM 3645 O O . MET B 1 185 ? 5.648 4.227 1.581 1 83.12 185 MET B O 1
ATOM 3649 N N . SER B 1 186 ? 6.031 4.547 3.758 1 83.06 186 SER B N 1
ATOM 3650 C CA . SER B 1 186 ? 6.809 3.316 3.859 1 83.06 186 SER B CA 1
ATOM 3651 C C . SER B 1 186 ? 5.934 2.092 3.607 1 83.06 186 SER B C 1
ATOM 3653 O O . SER B 1 186 ? 6.363 1.144 2.945 1 83.06 186 SER B O 1
ATOM 3655 N N . GLN B 1 187 ? 4.754 2.092 4.133 1 84.25 187 GLN B N 1
ATOM 3656 C CA . GLN B 1 187 ? 3.826 0.988 3.922 1 84.25 187 GLN B CA 1
ATOM 3657 C C . GLN B 1 187 ? 3.42 0.883 2.455 1 84.25 187 GLN B C 1
ATOM 3659 O O . GLN B 1 187 ? 3.309 -0.219 1.913 1 84.25 187 GLN B O 1
ATOM 3664 N N . LEU B 1 188 ? 3.238 1.986 1.876 1 85.06 188 LEU B N 1
ATOM 3665 C CA . LEU B 1 188 ? 2.891 2.004 0.458 1 85.06 188 LEU B CA 1
ATOM 3666 C C . LEU B 1 188 ? 4.012 1.403 -0.383 1 85.06 188 LEU B C 1
ATOM 3668 O O . LEU B 1 188 ? 3.758 0.588 -1.272 1 85.06 188 LEU B O 1
ATOM 3672 N N . SER B 1 189 ? 5.219 1.823 -0.057 1 84.19 189 SER B N 1
ATOM 3673 C CA . SER B 1 189 ? 6.371 1.312 -0.792 1 84.19 189 SER B CA 1
ATOM 3674 C C . SER B 1 189 ? 6.559 -0.183 -0.556 1 84.19 189 SER B C 1
ATOM 3676 O O . SER B 1 189 ? 6.863 -0.93 -1.487 1 84.19 189 SER B O 1
ATOM 3678 N N . ALA B 1 190 ? 6.41 -0.557 0.663 1 84.31 190 ALA B N 1
ATOM 3679 C CA . ALA B 1 190 ? 6.543 -1.971 1.007 1 84.31 190 ALA B CA 1
ATOM 3680 C C . ALA B 1 190 ? 5.492 -2.812 0.29 1 84.31 190 ALA B C 1
ATOM 3682 O O . ALA B 1 190 ? 5.797 -3.887 -0.233 1 84.31 190 ALA B O 1
ATOM 3683 N N . GLN B 1 191 ? 4.316 -2.348 0.255 1 86.62 191 GLN B N 1
ATOM 3684 C CA . GLN B 1 191 ? 3.232 -3.064 -0.406 1 86.62 191 GLN B CA 1
ATOM 3685 C C . GLN B 1 191 ? 3.457 -3.135 -1.914 1 86.62 191 GLN B C 1
ATOM 3687 O O . GLN B 1 191 ? 3.154 -4.148 -2.545 1 86.62 191 GLN B O 1
ATOM 3692 N N . ARG B 1 192 ? 3.988 -2.125 -2.439 1 86.94 192 ARG B N 1
ATOM 3693 C CA . ARG B 1 192 ? 4.301 -2.121 -3.865 1 86.94 192 ARG B CA 1
ATOM 3694 C C . ARG B 1 192 ? 5.371 -3.16 -4.191 1 86.94 192 ARG B C 1
ATOM 3696 O O . ARG B 1 192 ? 5.277 -3.855 -5.207 1 86.94 192 ARG B O 1
ATOM 3703 N N . GLN B 1 193 ? 6.348 -3.248 -3.377 1 88.62 193 GLN B N 1
ATOM 3704 C CA . GLN B 1 193 ? 7.402 -4.234 -3.576 1 88.62 193 GLN B CA 1
ATOM 3705 C C . GLN B 1 193 ? 6.863 -5.656 -3.453 1 88.62 193 GLN B C 1
ATOM 3707 O O . GLN B 1 193 ? 7.223 -6.531 -4.242 1 88.62 193 GLN B O 1
ATOM 3712 N N . GLU B 1 194 ? 5.984 -5.816 -2.518 1 91.44 194 GLU B N 1
ATOM 3713 C CA . GLU B 1 194 ? 5.371 -7.129 -2.33 1 91.44 194 GLU B CA 1
ATOM 3714 C C . GLU B 1 194 ? 4.492 -7.5 -3.521 1 91.44 194 GLU B C 1
ATOM 3716 O O . GLU B 1 194 ? 4.488 -8.656 -3.959 1 91.44 194 GLU B O 1
ATOM 3721 N N . MET B 1 195 ? 3.834 -6.605 -3.975 1 91.81 195 MET B N 1
ATOM 3722 C CA . MET B 1 195 ? 2.994 -6.84 -5.145 1 91.81 195 MET B CA 1
ATOM 3723 C C . MET B 1 195 ? 3.838 -7.223 -6.355 1 91.81 195 MET B C 1
ATOM 3725 O O . MET B 1 195 ? 3.457 -8.102 -7.133 1 91.81 195 MET B O 1
ATOM 3729 N N . ARG B 1 196 ? 4.918 -6.551 -6.52 1 92.5 196 ARG B N 1
ATOM 3730 C CA . ARG B 1 196 ? 5.809 -6.879 -7.625 1 92.5 196 ARG B CA 1
ATOM 3731 C C . ARG B 1 196 ? 6.348 -8.297 -7.492 1 92.5 196 ARG B C 1
ATOM 3733 O O . ARG B 1 196 ? 6.418 -9.039 -8.477 1 92.5 196 ARG B O 1
ATOM 3740 N N . ARG B 1 197 ? 6.703 -8.648 -6.34 1 94 197 ARG B N 1
ATOM 3741 C CA . ARG B 1 197 ? 7.191 -10 -6.082 1 94 197 ARG B CA 1
ATOM 3742 C C . ARG B 1 197 ? 6.121 -11.039 -6.406 1 94 197 ARG B C 1
ATOM 3744 O O . ARG B 1 197 ? 6.402 -12.031 -7.074 1 94 197 ARG B O 1
ATOM 3751 N N . MET B 1 198 ? 4.945 -10.766 -5.969 1 93.69 198 MET B N 1
ATOM 3752 C CA . MET B 1 198 ? 3.84 -11.688 -6.211 1 93.69 198 MET B CA 1
ATOM 3753 C C . MET B 1 198 ? 3.541 -11.797 -7.699 1 93.69 198 MET B C 1
ATOM 3755 O O . MET B 1 198 ? 3.232 -12.883 -8.195 1 93.69 198 MET B O 1
ATOM 3759 N N . SER B 1 199 ? 3.631 -10.758 -8.344 1 93.75 199 SER B N 1
ATOM 3760 C CA . SER B 1 199 ? 3.402 -10.758 -9.789 1 93.75 199 SER B CA 1
ATOM 3761 C C . SER B 1 199 ? 4.43 -11.633 -10.508 1 93.75 199 SER B C 1
ATOM 3763 O O . SER B 1 199 ? 4.082 -12.383 -11.422 1 93.75 199 SER B O 1
ATOM 3765 N N . LEU B 1 200 ? 5.672 -11.531 -10.109 1 95.44 200 LEU B N 1
ATOM 3766 C CA . LEU B 1 200 ? 6.73 -12.344 -10.695 1 95.44 200 LEU B CA 1
ATOM 3767 C C . LEU B 1 200 ? 6.516 -13.828 -10.398 1 95.44 200 LEU B C 1
ATOM 3769 O O . LEU B 1 200 ? 6.699 -14.672 -11.273 1 95.44 200 LEU B O 1
ATOM 3773 N N . GLU B 1 201 ? 6.121 -14.094 -9.195 1 94.94 201 GLU B N 1
ATOM 3774 C CA . GLU B 1 201 ? 5.84 -15.469 -8.805 1 94.94 201 GLU B CA 1
ATOM 3775 C C . GLU B 1 201 ? 4.664 -16.031 -9.594 1 94.94 201 GLU B C 1
ATOM 3777 O O . GLU B 1 201 ? 4.68 -17.203 -9.992 1 94.94 201 GLU B O 1
ATOM 3782 N N . LEU B 1 202 ? 3.693 -15.266 -9.719 1 94.38 202 LEU B N 1
ATOM 3783 C CA . LEU B 1 202 ? 2.525 -15.695 -10.492 1 94.38 202 LEU B CA 1
ATOM 3784 C C . LEU B 1 202 ? 2.904 -15.984 -11.938 1 94.38 202 LEU B C 1
ATOM 3786 O O . LEU B 1 202 ? 2.471 -16.984 -12.508 1 94.38 202 LEU B O 1
ATOM 3790 N N . ALA B 1 203 ? 3.674 -15.102 -12.492 1 94.88 203 ALA B N 1
ATOM 3791 C CA . ALA B 1 203 ? 4.137 -15.32 -13.867 1 94.88 203 ALA B CA 1
ATOM 3792 C C . ALA B 1 203 ? 4.938 -16.609 -13.969 1 94.88 203 ALA B C 1
ATOM 3794 O O . ALA B 1 203 ? 4.781 -17.375 -14.93 1 94.88 203 ALA B O 1
ATOM 3795 N N . GLY B 1 204 ? 5.793 -16.828 -13.047 1 95.75 204 GLY B N 1
ATOM 3796 C CA . GLY B 1 204 ? 6.555 -18.062 -13.016 1 95.75 204 GLY B CA 1
ATOM 3797 C C . GLY B 1 204 ? 5.684 -19.312 -12.898 1 95.75 204 GLY B C 1
ATOM 3798 O O . GLY B 1 204 ? 5.891 -20.281 -13.617 1 95.75 204 GLY B O 1
ATOM 3799 N N . SER B 1 205 ? 4.734 -19.266 -12.07 1 95.5 205 SER B N 1
ATOM 3800 C CA . SER B 1 205 ? 3.828 -20.391 -11.875 1 95.5 205 SER B CA 1
ATOM 3801 C C . SER B 1 205 ? 3.002 -20.656 -13.125 1 95.5 205 SER B C 1
ATOM 3803 O O . SER B 1 205 ? 2.771 -21.812 -13.484 1 95.5 205 SER B O 1
ATOM 3805 N N . GLN B 1 206 ? 2.59 -19.625 -13.695 1 95.12 206 GLN B N 1
ATOM 3806 C CA . GLN B 1 206 ? 1.811 -19.766 -14.922 1 95.12 206 GLN B CA 1
ATOM 3807 C C . GLN B 1 206 ? 2.643 -20.391 -16.031 1 95.12 206 GLN B C 1
ATOM 3809 O O . GLN B 1 206 ? 2.139 -21.219 -16.812 1 95.12 206 GLN B O 1
ATOM 3814 N N . GLN B 1 207 ? 3.92 -20.031 -16.109 1 96.81 207 GLN B N 1
ATOM 3815 C CA . GLN B 1 207 ? 4.812 -20.625 -17.094 1 96.81 207 GLN B CA 1
ATOM 3816 C C . GLN B 1 207 ? 5.023 -22.109 -16.797 1 96.81 207 GLN B C 1
ATOM 3818 O O . GLN B 1 207 ? 4.977 -22.938 -17.719 1 96.81 207 GLN B O 1
ATOM 3823 N N . GLU B 1 208 ? 5.238 -22.422 -15.594 1 96.81 208 GLU B N 1
ATOM 3824 C CA . GLU B 1 208 ? 5.391 -23.828 -15.203 1 96.81 208 GLU B CA 1
ATOM 3825 C C . GLU B 1 208 ? 4.121 -24.625 -15.5 1 96.81 208 GLU B C 1
ATOM 3827 O O . GLU B 1 208 ? 4.191 -25.781 -15.891 1 96.81 208 GLU B O 1
ATOM 3832 N N . LEU B 1 209 ? 3.031 -24.031 -15.273 1 96.25 209 LEU B N 1
ATOM 3833 C CA . LEU B 1 209 ? 1.753 -24.672 -15.547 1 96.25 209 LEU B CA 1
ATOM 3834 C C . LEU B 1 209 ? 1.611 -24.984 -17.031 1 96.25 209 LEU B C 1
ATOM 3836 O O . LEU B 1 209 ? 1.187 -26.078 -17.406 1 96.25 209 LEU B O 1
ATOM 3840 N N . LYS B 1 210 ? 1.943 -24.047 -17.828 1 96.75 210 LYS B N 1
ATOM 3841 C CA . LYS B 1 210 ? 1.894 -24.281 -19.266 1 96.75 210 LYS B CA 1
ATOM 3842 C C . LYS B 1 210 ? 2.791 -25.453 -19.672 1 96.75 210 LYS B C 1
ATOM 3844 O O . LYS B 1 210 ? 2.383 -26.312 -20.453 1 96.75 210 LYS B O 1
ATOM 3849 N N . GLU B 1 211 ? 3.969 -25.5 -19.125 1 97 211 GLU B N 1
ATOM 3850 C CA . GLU B 1 211 ? 4.914 -26.578 -19.422 1 97 211 GLU B CA 1
ATOM 3851 C C . GLU B 1 211 ? 4.391 -27.922 -18.938 1 97 211 GLU B C 1
ATOM 3853 O O . GLU B 1 211 ? 4.527 -28.938 -19.625 1 97 211 GLU B O 1
ATOM 3858 N N . ALA B 1 212 ? 3.812 -27.891 -17.797 1 96.56 212 ALA B N 1
ATOM 3859 C CA . ALA B 1 212 ? 3.266 -29.125 -17.25 1 96.56 212 ALA B CA 1
ATOM 3860 C C . ALA B 1 212 ? 2.1 -29.625 -18.094 1 96.56 212 ALA B C 1
ATOM 3862 O O . ALA B 1 212 ? 1.959 -30.828 -18.328 1 96.56 212 ALA B O 1
ATOM 3863 N N . ARG B 1 213 ? 1.288 -28.719 -18.516 1 96.62 213 ARG B N 1
ATOM 3864 C CA . ARG B 1 213 ? 0.168 -29.078 -19.375 1 96.62 213 ARG B CA 1
ATOM 3865 C C . ARG B 1 213 ? 0.661 -29.641 -20.703 1 96.62 213 ARG B C 1
ATOM 3867 O O . ARG B 1 213 ? 0.113 -30.625 -21.203 1 96.62 213 ARG B O 1
ATOM 3874 N N . GLU B 1 214 ? 1.714 -29.062 -21.266 1 97.06 214 GLU B N 1
ATOM 3875 C CA . GLU B 1 214 ? 2.299 -29.547 -22.5 1 97.06 214 GLU B CA 1
ATOM 3876 C C . GLU B 1 214 ? 2.898 -30.938 -22.312 1 97.06 214 GLU B C 1
ATOM 3878 O O . GLU B 1 214 ? 2.758 -31.797 -23.188 1 97.06 214 GLU B O 1
ATOM 3883 N N . ARG B 1 215 ? 3.543 -31.109 -21.219 1 96.62 215 ARG B N 1
ATOM 3884 C CA . ARG B 1 215 ? 4.113 -32.438 -20.922 1 96.62 215 ARG B CA 1
ATOM 3885 C C . ARG B 1 215 ? 3.023 -33.469 -20.797 1 96.62 215 ARG B C 1
ATOM 3887 O O . ARG B 1 215 ? 3.168 -34.594 -21.297 1 96.62 215 ARG B O 1
ATOM 3894 N N . ALA B 1 216 ? 1.962 -33.188 -20.125 1 95.69 216 ALA B N 1
ATOM 3895 C CA . ALA B 1 216 ? 0.848 -34.094 -19.969 1 95.69 216 ALA B CA 1
ATOM 3896 C C . ALA B 1 216 ? 0.229 -34.469 -21.312 1 95.69 216 ALA B C 1
ATOM 3898 O O . ALA B 1 216 ? -0.054 -35.625 -21.578 1 95.69 216 ALA B O 1
ATOM 3899 N N . GLU B 1 217 ? 0.035 -33.438 -22.078 1 96.31 217 GLU B N 1
ATOM 3900 C CA . GLU B 1 217 ? -0.517 -33.688 -23.406 1 96.31 217 GLU B CA 1
ATOM 3901 C C . GLU B 1 217 ? 0.431 -34.531 -24.25 1 96.31 217 GLU B C 1
ATOM 3903 O O . GLU B 1 217 ? -0.011 -35.375 -25.016 1 96.31 217 GLU B O 1
ATOM 3908 N N . PHE B 1 218 ? 1.706 -34.375 -24.141 1 97 218 PHE B N 1
ATOM 3909 C CA . PHE B 1 218 ? 2.711 -35.156 -24.859 1 97 218 PHE B CA 1
ATOM 3910 C C . PHE B 1 218 ? 2.611 -36.625 -24.5 1 97 218 PHE B C 1
ATOM 3912 O O . PHE B 1 218 ? 2.496 -37.469 -25.391 1 97 218 PHE B O 1
ATOM 3919 N N . PHE B 1 219 ? 2.574 -36.812 -23.25 1 96.25 219 PHE B N 1
ATOM 3920 C CA . PHE B 1 219 ? 2.564 -38.219 -22.812 1 96.25 219 PHE B CA 1
ATOM 3921 C C . PHE B 1 219 ? 1.207 -38.875 -23.094 1 96.25 219 PHE B C 1
ATOM 3923 O O . PHE B 1 219 ? 1.122 -40.062 -23.359 1 96.25 219 PHE B O 1
ATOM 3930 N N . ARG B 1 220 ? 0.174 -38.062 -23.031 1 95.88 220 ARG B N 1
ATOM 3931 C CA . ARG B 1 220 ? -1.129 -38.594 -23.438 1 95.88 220 ARG B CA 1
ATOM 3932 C C . ARG B 1 220 ? -1.106 -39.031 -24.891 1 95.88 220 ARG B C 1
ATOM 3934 O O . ARG B 1 220 ? -1.63 -40.094 -25.234 1 95.88 220 ARG B O 1
ATOM 3941 N N . GLY B 1 221 ? -0.458 -38.219 -25.734 1 96.44 221 GLY B N 1
ATOM 3942 C CA . GLY B 1 221 ? -0.298 -38.562 -27.141 1 96.44 221 GLY B CA 1
ATOM 3943 C C . GLY B 1 221 ? 0.543 -39.812 -27.344 1 96.44 221 GLY B C 1
ATOM 3944 O O . GLY B 1 221 ? 0.178 -40.688 -28.141 1 96.44 221 GLY B O 1
ATOM 3945 N N . GLN B 1 222 ? 1.623 -39.844 -26.625 1 95.75 222 GLN B N 1
ATOM 3946 C CA . GLN B 1 222 ? 2.494 -41.031 -26.719 1 95.75 222 GLN B CA 1
ATOM 3947 C C . GLN B 1 222 ? 1.772 -42.281 -26.25 1 95.75 222 GLN B C 1
ATOM 3949 O O . GLN B 1 222 ? 1.934 -43.344 -26.844 1 95.75 222 GLN B O 1
ATOM 3954 N N . TYR B 1 223 ? 0.978 -42.125 -25.219 1 95.88 223 TYR B N 1
ATOM 3955 C CA . TYR B 1 223 ? 0.186 -43.25 -24.734 1 95.88 223 TYR B CA 1
ATOM 3956 C C . TYR B 1 223 ? -0.778 -43.75 -25.797 1 95.88 223 TYR B C 1
ATOM 3958 O O . TYR B 1 223 ? -0.871 -44.969 -26.047 1 95.88 223 TYR B O 1
ATOM 3966 N N . ALA B 1 224 ? -1.45 -42.906 -26.453 1 95.81 224 ALA B N 1
ATOM 3967 C CA . ALA B 1 224 ? -2.408 -43.281 -27.484 1 95.81 224 ALA B CA 1
ATOM 3968 C C . ALA B 1 224 ? -1.714 -43.969 -28.641 1 95.81 224 ALA B C 1
ATOM 3970 O O . ALA B 1 224 ? -2.217 -44.969 -29.156 1 95.81 224 ALA B O 1
ATOM 3971 N N . THR B 1 225 ? -0.538 -43.5 -29.031 1 96.31 225 THR B N 1
ATOM 3972 C CA . THR B 1 225 ? 0.228 -44.094 -30.109 1 96.31 225 THR B CA 1
ATOM 3973 C C . THR B 1 225 ? 0.688 -45.5 -29.75 1 96.31 225 THR B C 1
ATOM 3975 O O . THR B 1 225 ? 0.567 -46.438 -30.547 1 96.31 225 THR B O 1
ATOM 3978 N N . LYS B 1 226 ? 1.107 -45.688 -28.531 1 95.25 226 LYS B N 1
ATOM 3979 C CA . LYS B 1 226 ? 1.619 -46.969 -28.094 1 95.25 226 LYS B CA 1
ATOM 3980 C C . LYS B 1 226 ? 0.487 -47.969 -27.938 1 95.25 226 LYS B C 1
ATOM 3982 O O . LYS B 1 226 ? 0.661 -49.156 -28.219 1 95.25 226 LYS B O 1
ATOM 3987 N N . GLU B 1 227 ? -0.605 -47.531 -27.562 1 94.88 227 GLU B N 1
ATOM 3988 C CA . GLU B 1 227 ? -1.78 -48.375 -27.453 1 94.88 227 GLU B CA 1
ATOM 3989 C C . GLU B 1 227 ? -2.223 -48.875 -28.828 1 94.88 227 GLU B C 1
ATOM 3991 O O . GLU B 1 227 ? -2.541 -50.062 -29 1 94.88 227 GLU B O 1
ATOM 3996 N N . ALA B 1 228 ? -2.143 -48.031 -29.797 1 96.31 228 ALA B N 1
ATOM 3997 C CA . ALA B 1 228 ? -2.484 -48.438 -31.156 1 96.31 228 ALA B CA 1
ATOM 3998 C C . ALA B 1 228 ? -1.489 -49.438 -31.703 1 96.31 228 ALA B C 1
ATOM 4000 O O . ALA B 1 228 ? -1.883 -50.438 -32.344 1 96.31 228 ALA B O 1
ATOM 4001 N N . GLU B 1 229 ? -0.238 -49.219 -31.453 1 96.38 229 GLU B N 1
ATOM 4002 C CA . GLU B 1 229 ? 0.802 -50.156 -31.875 1 96.38 229 GLU B CA 1
ATOM 4003 C C . GLU B 1 229 ? 0.621 -51.531 -31.219 1 96.38 229 GLU B C 1
ATOM 4005 O O . GLU B 1 229 ? 0.779 -52.562 -31.875 1 96.38 229 GLU B O 1
ATOM 4010 N N . ARG B 1 230 ? 0.294 -51.5 -29.984 1 95.88 230 ARG B N 1
ATOM 4011 C CA . ARG B 1 230 ? 0.073 -52.719 -29.25 1 95.88 230 ARG B CA 1
ATOM 4012 C C . ARG B 1 230 ? -1.097 -53.5 -29.844 1 95.88 230 ARG B C 1
ATOM 4014 O O . ARG B 1 230 ? -1.002 -54.719 -30.047 1 95.88 230 ARG B O 1
ATOM 4021 N N . LYS B 1 231 ? -2.141 -52.844 -30.156 1 96 231 LYS B N 1
ATOM 4022 C CA . LYS B 1 231 ? -3.307 -53.5 -30.734 1 96 231 LYS B CA 1
ATOM 4023 C C . LYS B 1 231 ? -2.971 -54.125 -32.094 1 96 231 LYS B C 1
ATOM 4025 O O . LYS B 1 231 ? -3.42 -55.219 -32.406 1 96 231 LYS B O 1
ATOM 4030 N N . GLU B 1 232 ? -2.148 -53.469 -32.844 1 96.75 232 GLU B N 1
ATOM 4031 C CA . GLU B 1 232 ? -1.739 -53.969 -34.156 1 96.75 232 GLU B CA 1
ATOM 4032 C C . GLU B 1 232 ? -0.883 -55.219 -34.031 1 96.75 232 GLU B C 1
ATOM 4034 O O . GLU B 1 232 ? -1.114 -56.219 -34.75 1 96.75 232 GLU B O 1
ATOM 4039 N N . VAL B 1 233 ? 0.005 -55.156 -33.094 1 96.62 233 VAL B N 1
ATOM 4040 C CA . VAL B 1 233 ? 0.884 -56.312 -32.875 1 96.62 233 VAL B CA 1
ATOM 4041 C C . VAL B 1 233 ? 0.08 -57.5 -32.344 1 96.62 233 VAL B C 1
ATOM 4043 O O . VAL B 1 233 ? 0.319 -58.625 -32.719 1 96.62 233 VAL B O 1
ATOM 4046 N N . ALA B 1 234 ? -0.849 -57.219 -31.578 1 96.06 234 ALA B N 1
ATOM 4047 C CA . ALA B 1 234 ? -1.71 -58.25 -31.016 1 96.06 234 ALA B CA 1
ATOM 4048 C C . ALA B 1 234 ? -2.553 -58.906 -32.094 1 96.06 234 ALA B C 1
ATOM 4050 O O . ALA B 1 234 ? -2.766 -60.125 -32.094 1 96.06 234 ALA B O 1
ATOM 4051 N N . ALA B 1 235 ? -2.975 -58.125 -33.062 1 96.69 235 ALA B N 1
ATOM 4052 C CA . ALA B 1 235 ? -3.732 -58.656 -34.188 1 96.69 235 ALA B CA 1
ATOM 4053 C C . ALA B 1 235 ? -2.859 -59.562 -35.031 1 96.69 235 ALA B C 1
ATOM 4055 O O . ALA B 1 235 ? -3.299 -60.656 -35.469 1 96.69 235 ALA B O 1
ATOM 4056 N N . GLN B 1 236 ? -1.657 -59.156 -35.25 1 96.56 236 GLN B N 1
ATOM 4057 C CA . GLN B 1 236 ? -0.717 -59.969 -36.031 1 96.56 236 GLN B CA 1
ATOM 4058 C C . GLN B 1 236 ? -0.404 -61.281 -35.281 1 96.56 236 GLN B C 1
ATOM 4060 O O . GLN B 1 236 ? -0.265 -62.344 -35.938 1 96.56 236 GLN B O 1
ATOM 4065 N N . LEU B 1 237 ? -0.335 -61.188 -34.031 1 96.5 237 LEU B N 1
ATOM 4066 C CA . LEU B 1 237 ? -0.095 -62.375 -33.219 1 96.5 237 LEU B CA 1
ATOM 4067 C C . LEU B 1 237 ? -1.264 -63.375 -33.344 1 96.5 237 LEU B C 1
ATOM 4069 O O . LEU B 1 237 ? -1.061 -64.562 -33.5 1 96.5 237 LEU B O 1
ATOM 4073 N N . ALA B 1 238 ? -2.426 -62.844 -33.25 1 96.19 238 ALA B N 1
ATOM 4074 C CA . ALA B 1 238 ? -3.609 -63.688 -33.406 1 96.19 238 ALA B CA 1
ATOM 4075 C C . ALA B 1 238 ? -3.625 -64.375 -34.75 1 96.19 238 ALA B C 1
ATOM 4077 O O . ALA B 1 238 ? -3.947 -65.562 -34.844 1 96.19 238 ALA B O 1
ATOM 4078 N N . GLU B 1 239 ? -3.213 -63.719 -35.781 1 96.44 239 GLU B N 1
ATOM 4079 C CA . GLU B 1 239 ? -3.146 -64.25 -37.125 1 96.44 239 GLU B CA 1
ATOM 4080 C C . GLU B 1 239 ? -2.076 -65.375 -37.219 1 96.44 239 GLU B C 1
ATOM 4082 O O . GLU B 1 239 ? -2.305 -66.438 -37.812 1 96.44 239 GLU B O 1
ATOM 4087 N N . ALA B 1 240 ? -0.972 -65.062 -36.562 1 96.12 240 ALA B N 1
ATOM 4088 C CA . ALA B 1 240 ? 0.123 -66.062 -36.594 1 96.12 240 ALA B CA 1
ATOM 4089 C C . ALA B 1 240 ? -0.248 -67.312 -35.844 1 96.12 240 ALA B C 1
ATOM 4091 O O . ALA B 1 240 ? 0.08 -68.438 -36.25 1 96.12 240 ALA B O 1
ATOM 4092 N N . ARG B 1 241 ? -0.958 -67.188 -34.812 1 95.25 241 ARG B N 1
ATOM 4093 C CA . ARG B 1 241 ? -1.391 -68.312 -34 1 95.25 241 ARG B CA 1
ATOM 4094 C C . ARG B 1 241 ? -2.451 -69.125 -34.75 1 95.25 241 ARG B C 1
ATOM 4096 O O . ARG B 1 241 ? -2.459 -70.375 -34.688 1 95.25 241 ARG B O 1
ATOM 4103 N N . ALA B 1 242 ? -3.273 -68.5 -35.5 1 95.25 242 ALA B N 1
ATOM 4104 C CA . ALA B 1 242 ? -4.27 -69.188 -36.312 1 95.25 242 ALA B CA 1
ATOM 4105 C C . ALA B 1 242 ? -3.6 -70 -37.438 1 95.25 242 ALA B C 1
ATOM 4107 O O . ALA B 1 242 ? -3.986 -71.125 -37.688 1 95.25 242 ALA B O 1
ATOM 4108 N N . LEU B 1 243 ? -2.617 -69.375 -38.031 1 95.69 243 LEU B N 1
ATOM 4109 C CA . LEU B 1 243 ? -1.866 -70.062 -39.062 1 95.69 243 LEU B CA 1
ATOM 4110 C C . LEU B 1 243 ? -1.137 -71.312 -38.5 1 95.69 243 LEU B C 1
ATOM 4112 O O . LEU B 1 243 ? -1.084 -72.375 -39.156 1 95.69 243 LEU B O 1
ATOM 4116 N N . ASN B 1 244 ? -0.578 -71.125 -37.375 1 94.25 244 ASN B N 1
ATOM 4117 C CA . ASN B 1 244 ? 0.087 -72.25 -36.719 1 94.25 244 ASN B CA 1
ATOM 4118 C C . ASN B 1 244 ? -0.875 -73.438 -36.469 1 94.25 244 ASN B C 1
ATOM 4120 O O . ASN B 1 244 ? -0.539 -74.562 -36.75 1 94.25 244 ASN B O 1
ATOM 4124 N N . THR B 1 245 ? -2.047 -73.188 -35.969 1 94.56 245 THR B N 1
ATOM 4125 C CA . THR B 1 245 ? -3.051 -74.188 -35.719 1 94.56 245 THR B CA 1
ATOM 4126 C C . THR B 1 245 ? -3.445 -74.875 -37.031 1 94.56 245 THR B C 1
ATOM 4128 O O . THR B 1 245 ? -3.592 -76.125 -37.062 1 94.56 245 THR B O 1
ATOM 4131 N N . ALA B 1 246 ? -3.549 -74.125 -38.125 1 94.81 246 ALA B N 1
ATOM 4132 C CA . ALA B 1 246 ? -3.889 -74.688 -39.438 1 94.81 246 ALA B CA 1
ATOM 4133 C C . ALA B 1 246 ? -2.77 -75.562 -39.938 1 94.81 246 ALA B C 1
ATOM 4135 O O . ALA B 1 246 ? -3.027 -76.688 -40.469 1 94.81 246 ALA B O 1
ATOM 4136 N N . LEU B 1 247 ? -1.548 -75.125 -39.75 1 92.44 247 LEU B N 1
ATOM 4137 C CA . LEU B 1 247 ? -0.4 -75.938 -40.219 1 92.44 247 LEU B CA 1
ATOM 4138 C C . LEU B 1 247 ? -0.234 -77.188 -39.406 1 92.44 247 LEU B C 1
ATOM 4140 O O . LEU B 1 247 ? 0.122 -78.25 -39.969 1 92.44 247 LEU B O 1
ATOM 4144 N N . GLU B 1 248 ? -0.489 -77.062 -38.125 1 92.44 248 GLU B N 1
ATOM 4145 C CA . GLU B 1 248 ? -0.432 -78.25 -37.281 1 92.44 248 GLU B CA 1
ATOM 4146 C C . GLU B 1 248 ? -1.483 -79.25 -37.719 1 92.44 248 GLU B C 1
ATOM 4148 O O . GLU B 1 248 ? -1.202 -80.5 -37.75 1 92.44 248 GLU B O 1
ATOM 4153 N N . SER B 1 249 ? -2.654 -78.875 -38.094 1 93.81 249 SER B N 1
ATOM 4154 C CA . SER B 1 249 ? -3.717 -79.75 -38.531 1 93.81 249 SER B CA 1
ATOM 4155 C C . SER B 1 249 ? -3.361 -80.375 -39.875 1 93.81 249 SER B C 1
ATOM 4157 O O . SER B 1 249 ? -3.562 -81.562 -40.062 1 93.81 249 SER B O 1
ATOM 4159 N N . GLN B 1 250 ? -2.824 -79.625 -40.75 1 92.62 250 GLN B N 1
ATOM 4160 C CA . GLN B 1 250 ? -2.42 -80.125 -42.062 1 92.62 250 GLN B CA 1
ATOM 4161 C C . GLN B 1 250 ? -1.286 -81.188 -41.906 1 92.62 250 GLN B C 1
ATOM 4163 O O . GLN B 1 250 ? -1.265 -82.188 -42.625 1 92.62 250 GLN B O 1
ATOM 4168 N N . LEU B 1 251 ? -0.382 -80.875 -41.062 1 90.31 251 LEU B N 1
ATOM 4169 C CA . LEU B 1 251 ? 0.732 -81.812 -40.844 1 90.31 251 LEU B CA 1
ATOM 4170 C C . LEU B 1 251 ? 0.24 -83.125 -40.25 1 90.31 251 LEU B C 1
ATOM 4172 O O . LEU B 1 251 ? 0.727 -84.188 -40.625 1 90.31 251 LEU B O 1
ATOM 4176 N N . LEU B 1 252 ? -0.702 -83 -39.344 1 92 252 LEU B N 1
ATOM 4177 C CA . LEU B 1 252 ? -1.292 -84.188 -38.781 1 92 252 LEU B CA 1
ATOM 4178 C C . LEU B 1 252 ? -1.996 -85 -39.875 1 92 252 LEU B C 1
ATOM 4180 O O . LEU B 1 252 ? -1.854 -86.25 -39.938 1 92 252 LEU B O 1
ATOM 4184 N N . ASP B 1 253 ? -2.713 -84.375 -40.75 1 91.44 253 ASP B N 1
ATOM 4185 C CA . ASP B 1 253 ? -3.422 -85 -41.844 1 91.44 253 ASP B CA 1
ATOM 4186 C C . ASP B 1 253 ? -2.443 -85.688 -42.812 1 91.44 253 ASP B C 1
ATOM 4188 O O . ASP B 1 253 ? -2.633 -86.812 -43.219 1 91.44 253 ASP B O 1
ATOM 4192 N N . THR B 1 254 ? -1.379 -84.938 -43.125 1 89.94 254 THR B N 1
ATOM 4193 C CA . THR B 1 254 ? -0.395 -85.438 -44.094 1 89.94 254 THR B CA 1
ATOM 4194 C C . THR B 1 254 ? 0.388 -86.625 -43.5 1 89.94 254 THR B C 1
ATOM 4196 O O . THR B 1 254 ? 0.716 -87.562 -44.188 1 89.94 254 THR B O 1
ATOM 4199 N N . THR B 1 255 ? 0.695 -86.5 -42.25 1 88.44 255 THR B N 1
ATOM 4200 C CA . THR B 1 255 ? 1.387 -87.562 -41.562 1 88.44 255 THR B CA 1
ATOM 4201 C C . THR B 1 255 ? 0.496 -88.812 -41.5 1 88.44 255 THR B C 1
ATOM 4203 O O . THR B 1 255 ? 0.974 -89.938 -41.656 1 88.44 255 THR B O 1
ATOM 4206 N N . GLY B 1 256 ? -0.748 -88.688 -41.312 1 85.25 256 GLY B N 1
ATOM 4207 C CA . GLY B 1 256 ? -1.689 -89.812 -41.344 1 85.25 256 GLY B CA 1
ATOM 4208 C C . GLY B 1 256 ? -1.797 -90.438 -42.719 1 85.25 256 GLY B C 1
ATOM 4209 O O . GLY B 1 256 ? -1.802 -91.688 -42.844 1 85.25 256 GLY B O 1
ATOM 4210 N N . ALA B 1 257 ? -1.841 -89.688 -43.688 1 85.75 257 ALA B N 1
ATOM 4211 C CA . ALA B 1 257 ? -1.908 -90.188 -45.062 1 85.75 257 ALA B CA 1
ATOM 4212 C C . ALA B 1 257 ? -0.641 -90.938 -45.438 1 85.75 257 ALA B C 1
ATOM 4214 O O . ALA B 1 257 ? -0.703 -91.938 -46.125 1 85.75 257 ALA B O 1
ATOM 4215 N N . LEU B 1 258 ? 0.45 -90.375 -45 1 85.12 258 LEU B N 1
ATOM 4216 C CA . LEU B 1 258 ? 1.72 -91.062 -45.25 1 85.12 258 LEU B CA 1
ATOM 4217 C C . LEU B 1 258 ? 1.76 -92.438 -44.531 1 85.12 258 LEU B C 1
ATOM 4219 O O . LEU B 1 258 ? 2.199 -93.375 -45.125 1 85.12 258 LEU B O 1
ATOM 4223 N N . LYS B 1 259 ? 1.291 -92.5 -43.312 1 84.88 259 LYS B N 1
ATOM 4224 C CA . LYS B 1 259 ? 1.234 -93.75 -42.594 1 84.88 259 LYS B CA 1
ATOM 4225 C C . LYS B 1 259 ? 0.32 -94.75 -43.281 1 84.88 259 LYS B C 1
ATOM 4227 O O . LYS B 1 259 ? 0.662 -95.938 -43.406 1 84.88 259 LYS B O 1
ATOM 4232 N N . GLU B 1 260 ? -0.754 -94.312 -43.812 1 83.75 260 GLU B N 1
ATOM 4233 C CA . GLU B 1 260 ? -1.692 -95.188 -44.5 1 83.75 260 GLU B CA 1
ATOM 4234 C C . GLU B 1 260 ? -1.097 -95.688 -45.812 1 83.75 260 GLU B C 1
ATOM 4236 O O . GLU B 1 260 ? -1.285 -96.812 -46.188 1 83.75 260 GLU B O 1
ATOM 4241 N N . ALA B 1 261 ? -0.374 -94.812 -46.438 1 79.94 261 ALA B N 1
ATOM 4242 C CA . ALA B 1 261 ? 0.258 -95.188 -47.688 1 79.94 261 ALA B CA 1
ATOM 4243 C C . ALA B 1 261 ? 1.324 -96.25 -47.469 1 79.94 261 ALA B C 1
ATOM 4245 O O . ALA B 1 261 ? 1.421 -97.188 -48.25 1 79.94 261 ALA B O 1
ATOM 4246 N N . ILE B 1 262 ? 2.037 -96.125 -46.375 1 80.25 262 ILE B N 1
ATOM 4247 C CA . ILE B 1 262 ? 3.088 -97.062 -46.062 1 80.25 262 ILE B CA 1
ATOM 4248 C C . ILE B 1 262 ? 2.461 -98.375 -45.656 1 80.25 262 ILE B C 1
ATOM 4250 O O . ILE B 1 262 ? 2.936 -99.5 -46.062 1 80.25 262 ILE B O 1
ATOM 4254 N N . GLU B 1 263 ? 1.374 -98.375 -44.938 1 82.38 263 GLU B N 1
ATOM 4255 C CA . GLU B 1 263 ? 0.683 -99.625 -44.531 1 82.38 263 GLU B CA 1
ATOM 4256 C C . GLU B 1 263 ? 0.086 -100.312 -45.75 1 82.38 263 GLU B C 1
ATOM 4258 O O . GLU B 1 263 ? 0.174 -101.562 -45.875 1 82.38 263 GLU B O 1
ATOM 4263 N N . THR B 1 264 ? -0.431 -99.562 -46.688 1 80.12 264 THR B N 1
ATOM 4264 C CA . THR B 1 264 ? -0.998 -100.188 -47.906 1 80.12 264 THR B CA 1
ATOM 4265 C C . THR B 1 264 ? 0.096 -100.75 -48.781 1 80.12 264 THR B C 1
ATOM 4267 O O . THR B 1 264 ? -0.067 -101.875 -49.312 1 80.12 264 THR B O 1
ATOM 4270 N N . ALA B 1 265 ? 1.192 -100.125 -48.875 1 76.06 265 ALA B N 1
ATOM 4271 C CA . ALA B 1 265 ? 2.309 -100.625 -49.656 1 76.06 265 ALA B CA 1
ATOM 4272 C C . ALA B 1 265 ? 2.891 -101.875 -49.031 1 76.06 265 ALA B C 1
ATOM 4274 O O . ALA B 1 265 ? 3.229 -102.812 -49.75 1 76.06 265 ALA B O 1
ATOM 4275 N N . SER B 1 266 ? 2.965 -101.875 -47.688 1 77.31 266 SER B N 1
ATOM 4276 C CA . SER B 1 266 ? 3.447 -103.062 -47 1 77.31 266 SER B CA 1
ATOM 4277 C C . SER B 1 266 ? 2.5 -104.25 -47.188 1 77.31 266 SER B C 1
ATOM 4279 O O . SER B 1 266 ? 2.945 -105.375 -47.375 1 77.31 266 SER B O 1
ATOM 4281 N N . ALA B 1 267 ? 1.277 -104.062 -47.281 1 77.44 267 ALA B N 1
ATOM 4282 C CA . ALA B 1 267 ? 0.286 -105.125 -47.5 1 77.44 267 ALA B CA 1
ATOM 4283 C C . ALA B 1 267 ? 0.366 -105.625 -48.938 1 77.44 267 ALA B C 1
ATOM 4285 O O . ALA B 1 267 ? 0.257 -106.875 -49.125 1 77.44 267 ALA B O 1
ATOM 4286 N N . LEU B 1 268 ? 0.578 -104.812 -49.844 1 73.25 268 LEU B N 1
ATOM 4287 C CA . LEU B 1 268 ? 0.708 -105.25 -51.219 1 73.25 268 LEU B CA 1
ATOM 4288 C C . LEU B 1 268 ? 1.972 -106.062 -51.406 1 73.25 268 LEU B C 1
ATOM 4290 O O . LEU B 1 268 ? 1.958 -107.062 -52.156 1 73.25 268 LEU B O 1
ATOM 4294 N N . LEU B 1 269 ? 3.021 -105.75 -50.75 1 72.88 269 LEU B N 1
ATOM 4295 C CA . LEU B 1 269 ? 4.27 -106.5 -50.844 1 72.88 269 LEU B CA 1
ATOM 4296 C C . LEU B 1 269 ? 4.121 -107.875 -50.188 1 72.88 269 LEU B C 1
ATOM 4298 O O . LEU B 1 269 ? 4.66 -108.812 -50.688 1 72.88 269 LEU B O 1
ATOM 4302 N N . GLU B 1 270 ? 3.367 -107.812 -49.156 1 76.44 270 GLU B N 1
ATOM 4303 C CA . GLU B 1 270 ? 3.107 -109.125 -48.531 1 76.44 270 GLU B CA 1
ATOM 4304 C C . GLU B 1 270 ? 2.244 -110 -49.406 1 76.44 270 GLU B C 1
ATOM 4306 O O . GLU B 1 270 ? 2.455 -111.25 -49.469 1 76.44 270 GLU B O 1
ATOM 4311 N N . GLN B 1 271 ? 1.39 -109.5 -50.156 1 72.19 271 GLN B N 1
ATOM 4312 C CA . GLN B 1 271 ? 0.545 -110.25 -51.062 1 72.19 271 GLN B CA 1
ATOM 4313 C C . GLN B 1 271 ? 1.351 -110.75 -52.25 1 72.19 271 GLN B C 1
ATOM 4315 O O . GLN B 1 271 ? 1.157 -111.938 -52.688 1 72.19 271 GLN B O 1
ATOM 4320 N N . VAL B 1 272 ? 2.275 -110.062 -52.688 1 66.31 272 VAL B N 1
ATOM 4321 C CA . VAL B 1 272 ? 3.125 -110.5 -53.781 1 66.31 272 VAL B CA 1
ATOM 4322 C C . VAL B 1 272 ? 4.07 -111.562 -53.344 1 66.31 272 VAL B C 1
ATOM 4324 O O . VAL B 1 272 ? 4.285 -112.562 -54.062 1 66.31 272 VAL B O 1
ATOM 4327 N N . ASP B 1 273 ? 4.5 -111.375 -52.156 1 68.25 273 ASP B N 1
ATOM 4328 C CA . ASP B 1 273 ? 5.375 -112.375 -51.594 1 68.25 273 ASP B CA 1
ATOM 4329 C C . ASP B 1 273 ? 4.613 -113.688 -51.344 1 68.25 273 ASP B C 1
ATOM 4331 O O . ASP B 1 273 ? 5.121 -114.75 -51.594 1 68.25 273 ASP B O 1
ATOM 4335 N N . ALA B 1 274 ? 3.42 -113.688 -51.062 1 71.69 274 ALA B N 1
ATOM 4336 C CA . ALA B 1 274 ? 2.582 -114.812 -50.812 1 71.69 274 ALA B CA 1
ATOM 4337 C C . ALA B 1 274 ? 2.215 -115.5 -52.125 1 71.69 274 ALA B C 1
ATOM 4339 O O . ALA B 1 274 ? 2.248 -116.75 -52.188 1 71.69 274 ALA B O 1
ATOM 4340 N N . LYS B 1 275 ? 2.021 -114.812 -53.156 1 67.69 275 LYS B N 1
ATOM 4341 C CA . LYS B 1 275 ? 1.724 -115.438 -54.469 1 67.69 275 LYS B CA 1
ATOM 4342 C C . LYS B 1 275 ? 2.963 -116.062 -55.062 1 67.69 275 LYS B C 1
ATOM 4344 O O . LYS B 1 275 ? 2.873 -117.125 -55.688 1 67.69 275 LYS B O 1
ATOM 4349 N N . GLY B 1 276 ? 3.982 -115.375 -54.75 1 62 276 GLY B N 1
ATOM 4350 C CA . GLY B 1 276 ? 5.234 -115.938 -55.188 1 62 276 GLY B CA 1
ATOM 4351 C C . GLY B 1 276 ? 5.578 -117.25 -54.469 1 62 276 GLY B C 1
ATOM 4352 O O . GLY B 1 276 ? 6.035 -118.188 -55.094 1 62 276 GLY B O 1
ATOM 4353 N N . ALA B 1 277 ? 5.312 -117.25 -53.281 1 66 277 ALA B N 1
ATOM 4354 C CA . ALA B 1 277 ? 5.539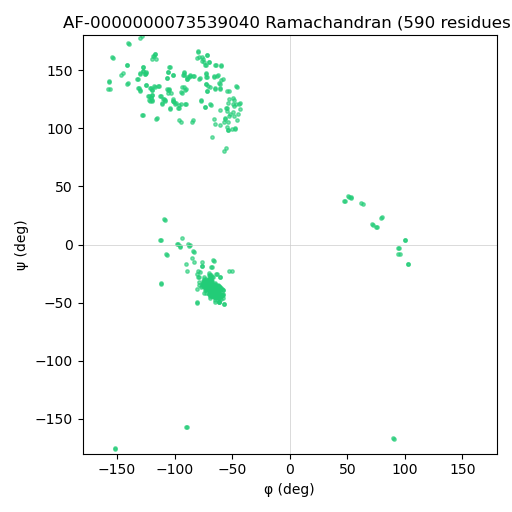 -118.5 -52.5 1 66 277 ALA B CA 1
ATOM 4355 C C . ALA B 1 277 ? 4.578 -119.562 -52.938 1 66 277 ALA B C 1
ATOM 4357 O O . ALA B 1 277 ? 4.969 -120.75 -53 1 66 277 ALA B O 1
ATOM 4358 N N . ALA B 1 278 ? 3.436 -119.188 -53.281 1 64.94 278 ALA B N 1
ATOM 4359 C CA . ALA B 1 278 ? 2.451 -120.125 -53.75 1 64.94 278 ALA B CA 1
ATOM 4360 C C . ALA B 1 278 ? 2.838 -120.688 -55.094 1 64.94 278 ALA B C 1
ATOM 4362 O O . ALA B 1 278 ? 2.703 -121.938 -55.344 1 64.94 278 ALA B O 1
ATOM 4363 N N . ILE B 1 279 ? 3.469 -120 -55.875 1 63.16 279 ILE B N 1
ATOM 4364 C CA . ILE B 1 279 ? 3.912 -120.438 -57.188 1 63.16 279 ILE B CA 1
ATOM 4365 C C . ILE B 1 279 ? 5.148 -121.312 -57.062 1 63.16 279 ILE B C 1
ATOM 4367 O O . ILE B 1 279 ? 5.254 -122.312 -57.719 1 63.16 279 ILE B O 1
ATOM 4371 N N . ARG B 1 280 ? 5.996 -121.125 -56.156 1 62.84 280 ARG B N 1
ATOM 4372 C CA . ARG B 1 280 ? 7.176 -121.938 -55.906 1 62.84 280 ARG B CA 1
ATOM 4373 C C . ARG B 1 280 ? 6.789 -123.25 -55.281 1 62.84 280 ARG B C 1
ATOM 4375 O O . ARG B 1 280 ? 7.355 -124.312 -55.625 1 62.84 280 ARG B O 1
ATOM 4382 N N . SER B 1 281 ? 5.801 -123.062 -54.469 1 69.75 281 SER B N 1
ATOM 4383 C CA . SER B 1 281 ? 5.324 -124.312 -53.875 1 69.75 281 SER B CA 1
ATOM 4384 C C . SER B 1 281 ? 4.617 -125.188 -54.875 1 69.75 281 SER B C 1
ATOM 4386 O O . SER B 1 281 ? 4.801 -126.438 -54.875 1 69.75 281 SER B O 1
ATOM 4388 N N . LYS B 1 282 ? 3.984 -124.812 -55.844 1 66.81 282 LYS B N 1
ATOM 4389 C CA . LYS B 1 282 ? 3.326 -125.562 -56.906 1 66.81 282 LYS B CA 1
ATOM 4390 C C . LYS B 1 282 ? 4.344 -126.125 -57.875 1 66.81 282 LYS B C 1
ATOM 4392 O O . LYS B 1 282 ? 4.199 -127.312 -58.344 1 66.81 282 LYS B O 1
ATOM 4397 N N . ARG B 1 283 ? 5.41 -125.438 -58.031 1 62.72 283 ARG B N 1
ATOM 4398 C CA . ARG B 1 283 ? 6.473 -125.938 -58.906 1 62.72 283 ARG B CA 1
ATOM 4399 C C . ARG B 1 283 ? 7.254 -127.062 -58.281 1 62.72 283 ARG B C 1
ATOM 4401 O O . ARG B 1 283 ? 7.641 -128 -58.938 1 62.72 283 ARG B O 1
ATOM 4408 N N . ARG B 1 284 ? 7.344 -126.938 -56.969 1 68.75 284 ARG B N 1
ATOM 4409 C CA . ARG B 1 284 ? 8.016 -128 -56.25 1 68.75 284 ARG B CA 1
ATOM 4410 C C . ARG B 1 284 ? 7.145 -129.25 -56.156 1 68.75 284 ARG B C 1
ATOM 4412 O O . ARG B 1 284 ? 7.641 -130.375 -56.281 1 68.75 284 ARG B O 1
ATOM 4419 N N . SER B 1 285 ? 5.887 -128.875 -56.031 1 73.06 285 SER B N 1
ATOM 4420 C CA . SER B 1 285 ? 4.977 -130 -55.969 1 73.06 285 SER B CA 1
ATOM 4421 C C . SER B 1 285 ? 4.836 -130.75 -57.344 1 73.06 285 SER B C 1
ATOM 4423 O O . SER B 1 285 ? 4.781 -131.875 -57.438 1 73.06 285 SER B O 1
ATOM 4425 N N . ARG B 1 286 ? 4.922 -130.125 -58.406 1 69.25 286 ARG B N 1
ATOM 4426 C CA . ARG B 1 286 ? 4.863 -130.625 -59.75 1 69.25 286 ARG B CA 1
ATOM 4427 C C . ARG B 1 286 ? 6.176 -131.375 -60.125 1 69.25 286 ARG B C 1
ATOM 4429 O O . ARG B 1 286 ? 6.176 -132.375 -60.75 1 69.25 286 ARG B O 1
ATOM 4436 N N . ALA B 1 287 ? 7.199 -131 -59.719 1 69.88 287 ALA B N 1
ATOM 4437 C CA . ALA B 1 287 ? 8.492 -131.625 -59.938 1 69.88 287 ALA B CA 1
ATOM 4438 C C . ALA B 1 287 ? 8.609 -132.875 -59.125 1 69.88 287 ALA B C 1
ATOM 4440 O O . ALA B 1 287 ? 9.117 -133.875 -59.625 1 69.88 287 ALA B O 1
ATOM 4441 N N . ALA B 1 288 ? 8.047 -132.875 -58.062 1 75.31 288 ALA B N 1
ATOM 4442 C CA . ALA B 1 288 ? 8.047 -134 -57.25 1 75.31 288 ALA B CA 1
ATOM 4443 C C . ALA B 1 288 ? 7.113 -135.125 -57.812 1 75.31 288 ALA B C 1
ATOM 4445 O O . ALA B 1 288 ? 7.434 -136.25 -57.812 1 75.31 288 ALA B O 1
ATOM 4446 N N . ALA B 1 289 ? 6.117 -134.625 -58.406 1 74.38 289 ALA B N 1
ATOM 4447 C CA . ALA B 1 289 ? 5.199 -135.5 -59.031 1 74.38 289 ALA B CA 1
ATOM 4448 C C . ALA B 1 289 ? 5.781 -136.125 -60.344 1 74.38 289 ALA B C 1
ATOM 4450 O O . ALA B 1 289 ? 5.633 -137.25 -60.656 1 74.38 289 ALA B O 1
ATOM 4451 N N . GLU B 1 290 ? 6.523 -135.375 -60.969 1 71.25 290 GLU B N 1
ATOM 4452 C CA . GLU B 1 290 ? 7.18 -135.875 -62.188 1 71.25 290 GLU B CA 1
ATOM 4453 C C . GLU B 1 290 ? 8.352 -136.75 -61.875 1 71.25 290 GLU B C 1
ATOM 4455 O O . GLU B 1 290 ? 8.594 -137.75 -62.594 1 71.25 290 GLU B O 1
ATOM 4460 N N . GLU B 1 291 ? 8.969 -136.75 -60.906 1 69.75 291 GLU B N 1
ATOM 4461 C CA . GLU B 1 291 ? 10.047 -137.625 -60.5 1 69.75 291 GLU B CA 1
ATOM 4462 C C . GLU B 1 291 ? 9.492 -139 -59.938 1 69.75 291 GLU B C 1
ATOM 4464 O O . GLU B 1 291 ? 10.109 -140 -60.094 1 69.75 291 GLU B O 1
ATOM 4469 N N . ALA B 1 292 ? 8.422 -139 -59.5 1 74.69 292 ALA B N 1
ATOM 4470 C CA . ALA B 1 292 ? 7.812 -140.25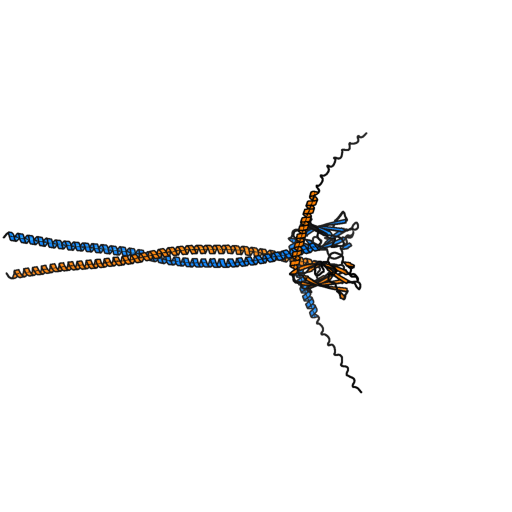 -59.031 1 74.69 292 ALA B CA 1
ATOM 4471 C C . ALA B 1 292 ? 7.266 -141.125 -60.188 1 74.69 292 ALA B C 1
ATOM 4473 O O . ALA B 1 292 ? 7.359 -142.375 -60.188 1 74.69 292 ALA B O 1
ATOM 4474 N N . ASP B 1 293 ? 6.836 -140.5 -61.062 1 67.38 293 ASP B N 1
ATOM 4475 C CA . ASP B 1 293 ? 6.344 -141.25 -62.219 1 67.38 293 ASP B CA 1
ATOM 4476 C C . ASP B 1 293 ? 7.5 -141.75 -63.062 1 67.38 293 ASP B C 1
ATOM 4478 O O . ASP B 1 293 ? 7.336 -142.75 -63.781 1 67.38 293 ASP B O 1
ATOM 4482 N N . SER B 1 294 ? 8.625 -141.375 -63 1 66.19 294 SER B N 1
ATOM 4483 C CA . SER B 1 294 ? 9.75 -141.875 -63.75 1 66.19 294 SER B CA 1
ATOM 4484 C C . SER B 1 294 ? 10.383 -143 -63 1 66.19 294 SER B C 1
ATOM 4486 O O . SER B 1 294 ? 11.133 -143.875 -63.594 1 66.19 294 SER B O 1
ATOM 4488 N N . ASN B 1 295 ? 10.258 -143.125 -61.875 1 60.78 295 ASN B N 1
ATOM 4489 C CA . ASN B 1 295 ? 10.828 -144.375 -61.188 1 60.78 295 ASN B CA 1
ATOM 4490 C C . ASN B 1 295 ? 9.891 -145.5 -61.25 1 60.78 295 ASN B C 1
ATOM 4492 O O . ASN B 1 295 ? 10.242 -146.625 -60.812 1 60.78 295 ASN B O 1
ATOM 4496 N N . ASP B 1 296 ? 8.797 -145.5 -61.562 1 55.94 296 ASP B N 1
ATOM 4497 C CA . ASP B 1 296 ? 7.969 -146.75 -61.656 1 55.94 296 ASP B CA 1
ATOM 4498 C C . ASP B 1 296 ? 8.031 -147.25 -63.062 1 55.94 296 ASP B C 1
ATOM 4500 O O . ASP B 1 296 ? 7.348 -148.25 -63.375 1 55.94 296 ASP B O 1
ATOM 4504 N N . GLU B 1 297 ? 8.68 -146.875 -64.062 1 42.03 297 GLU B N 1
ATOM 4505 C CA . GLU B 1 297 ? 9.016 -147.75 -65.188 1 42.03 297 GLU B CA 1
ATOM 4506 C C . GLU B 1 297 ? 10.414 -148.25 -65 1 42.03 297 GLU B C 1
ATOM 4508 O O . GLU B 1 297 ? 11.359 -147.625 -64.625 1 42.03 297 GLU B O 1
#

pLDDT: mean 80.78, std 19.8, range [24.81, 97.88]

InterPro domains:
  IPR002044 Carbohydrate binding module family 20 [PF00686] (59-144)
  IPR002044 Carbohydrate binding module family 20 [PS51166] (53-156)
  IPR002044 Carbohydrate binding module family 20 [SM01065] (58-148)
  IPR013783 Immunoglobulin-like fold [G3DSA:2.60.40.10] (50-156)
  IPR013784 Carbohydrate-binding-like fold [SSF49452] (57-146)

Nearest PDB structures (foldseek):
  2vn7-assembly1_A  TM=9.259E-01  e=5.995E-10  Trichoderma reesei
  6fhv-assembly1_A  TM=8.733E-01  e=6.049E-09  Penicillium oxalicum 114-2
  2z0b-assembly8_C  TM=8.549E-01  e=1.592E-07  Homo sapiens
  2z0b-assembly1_A  TM=8.118E-01  e=2.232E-07  Homo sapiens
  2z0b-assembly9_E  TM=8.232E-01  e=1.211E-06  Homo sapiens

Foldseek 3Di:
DPPDPDDPDDPDPDPDPPPDPVVVVVVVVVVVVVVVVVVVVVVVVVVVVVVVLVPADKAKEKEKEADDDDPLKWKFKAWCDVQQPNRDRVSGDTWDADPNRITMDMTIGGAQDKIWIWMFIADNVGHTPDIQDDDTDIATHHRPFHYKYWYAYSNRPQVRIWMDTPNDDTDGRVVRVVVSVVVVVVVVVVVVVVVVVVVVVVVVVVVVVVVVVVVVVVVVVVVVVVVVVVVVVVVVVVVVVVVVVVVVVVVVVVVVVVVVVVVVVVVVVVVVVVVVVVVVVVVVVVVVVVVVVVVVD/DPPDPDDPDDPDDPPDPPPDPVVVVVVVVVVVVVVVVVVVVVVVVVVVVVVVLVPADKAKEKEKEADDDDPLKWKFKAWCDVQQPNRDRVSGDTWDADPNRITMDMTIGGAQDKMWIWMFIADNVGHTPDIQDDDTDIATHHRPFHYKYWYAYSNRDQVRIWMDTPNDDTDTRVVRVVVSVVVVVVVVVVVVVVVVVVVVVVVVVVVVVVVVVVVVVVVVVVVVVVVVVVVVVVVVVVVVVVVVVVVVVVVVVVVVVVVVVVVVVVVVVVVVVVVVVVVVVVVVVVVVVVVVVVVVD

Secondary structure (DSSP, 8-state):
--------------------THHHHHHHHHHHHHHHHHHHHHHHHHHHHHHHHHTSPEEEEEEEEE----TT-EEEEEESSGGGTTT-GGGSPEEEEETTTEEEEEEEEETT-EEEEEEEEE-TTSSEEEEPPSBPEEEEPPTT-SEEEEEEETT--TTT-EEEETT--EE-HHHHHHHHHHHHHHHHHHHHHHHHHHHHHHHHHHHHHHHHHHHHHHHHHHHHHHHHHHHHHHHHHHHHHHHHHHHHHHHHHHHHHHHHHHHHHHHHHHHHHHHHHHHHHHHHHHHHHHHHHHH--/--------------------THHHHHHHHHHHHHHHHHHHHHHHHHHHHHHHHHTSPEEEEEEEEE----TT-EEEEEESSGGGTTT-GGGSPEEEEETTTEEEEEEEEETT-EEEEEEEEE-TTSSEEEEPPSBPEEEEPPTT-SEEEEEEETT--TTT-EEEETT--EE-HHHHHHHHHHHHHHHHHHHHHHHHHHHHHHHHHHHHHHHHHHHHHHHHHHHHHHHHHHHHHHHHHHHHHHHHHHHHHHHHHHHHHHHHHHHHHHHHHHHHHHHHHHHHHHHHHHHHHHHHHHHT-

Sequence (594 aa):
AVAAPRRRGRPRKSPLPPVSPGSSLVAAAEGAAQGLAENYGAAVALAAYQDTLSRQPLVDVSFCLRAKLEFGTRVRVVGGHESLGTWQVESAPELVWGEGDQWRAKIRLPAGAIVEYKYVLLESGGGVRAWQSGANNVLAVKLSEERIELFDTWQSNPDQALVVSDGGAAAKREGRLMAWAGEMMSQLSAQRQEMRRMSLELAGSQQELKEARERAEFFRGQYATKEAERKEVAAQLAEARALNTALESQLLDTTGALKEAIETASALLEQVDAKGAAIRSKRRSRAAAEEADSNDEAVAAPRRRGRPRKSPLPPVSPGSSLVAAAEGAAQGLAENYGAAVALAAYQDTLSRQPLVDVSFCLRAKLEFGTRVRVVGGHESLGTWQVESAPELVWGEGDQWRAKIRLPAGAIVEYKYVLLESGGGVRAWQSGANNVLAVKLSEERIELFDTWQSNPDQALVVSDGGAAAKREGRLMAWAGEMMSQLSAQRQEMRRMSLELAGSQQELKEARERAEFFRGQYATKEAERKEVAAQLAEARALNTALESQLLDTTGALKEAIETASALLEQVDAKGAAIRSKRRSRAAAEEADSNDE